Protein AF-0000000084727197 (afdb_homodimer)

Nearest PDB structures (foldseek):
  3crj-assembly1_B  TM=9.790E-01  e=7.044E-17  Haloarcula marismortui ATCC 43049
  3crj-assembly2_C  TM=9.692E-01  e=2.068E-13  Haloarcula marismortui ATCC 43049
  5wm9-assembly1_A  TM=7.314E-01  e=4.000E-05  Mycobacterium tuberculosis H37Rv
  7w2q-assembly1_B  TM=7.036E-01  e=3.714E-04  Pseudomonas aeruginosa PAO1
  3gzi-assembly1_A-2  TM=6.007E-01  e=2.127E-04  Shewanella loihica PV-4

Structure (mmCIF, N/CA/C/O backbone):
data_AF-0000000084727197-model_v1
#
loop_
_entity.id
_entity.type
_entity.pdbx_description
1 polymer 'TetR family transcriptional regulator'
#
loop_
_atom_site.group_PDB
_atom_site.id
_atom_site.type_symbol
_atom_site.label_atom_id
_atom_site.label_alt_id
_atom_site.label_comp_id
_atom_site.label_asym_id
_atom_site.label_entity_id
_atom_site.label_seq_id
_atom_site.pdbx_PDB_ins_code
_atom_site.Cartn_x
_atom_site.Cartn_y
_atom_site.Cartn_z
_atom_site.occupancy
_atom_site.B_iso_or_equiv
_atom_site.auth_seq_id
_atom_site.auth_comp_id
_atom_site.auth_asym_id
_atom_site.auth_atom_id
_atom_site.pdbx_PDB_model_num
ATOM 1 N N . MET A 1 1 ? -19.312 -7.082 23.531 1 21.44 1 MET A N 1
ATOM 2 C CA . MET A 1 1 ? -19.812 -8.445 23.516 1 21.44 1 MET A CA 1
ATOM 3 C C . MET A 1 1 ? -19.922 -8.977 22.094 1 21.44 1 MET A C 1
ATOM 5 O O . MET A 1 1 ? -20.844 -8.625 21.359 1 21.44 1 MET A O 1
ATOM 9 N N . LEU A 1 2 ? -18.812 -9.055 21.297 1 25.73 2 LEU A N 1
ATOM 10 C CA . LEU A 1 2 ? -18.438 -9.43 19.938 1 25.73 2 LEU A CA 1
ATOM 11 C C . LEU A 1 2 ? -19.031 -10.789 19.562 1 25.73 2 LEU A C 1
ATOM 13 O O . LEU A 1 2 ? -18.875 -11.758 20.312 1 25.73 2 LEU A O 1
ATOM 17 N N . TYR A 1 3 ? -20.297 -10.703 18.984 1 28.58 3 TYR A N 1
ATOM 18 C CA . TYR A 1 3 ? -21.109 -11.867 18.656 1 28.58 3 TYR A CA 1
ATOM 19 C C . TYR A 1 3 ? -20.234 -13.031 18.203 1 28.58 3 TYR A C 1
ATOM 21 O O . TYR A 1 3 ? -19.406 -12.875 17.312 1 28.58 3 TYR A O 1
ATOM 29 N N . SER A 1 4 ? -19.844 -13.805 19.094 1 30.91 4 SER A N 1
ATOM 30 C CA . SER A 1 4 ? -19.406 -15.188 18.953 1 30.91 4 SER A CA 1
ATOM 31 C C . SER A 1 4 ? -20.219 -15.93 17.906 1 30.91 4 SER A C 1
ATOM 33 O O . SER A 1 4 ? -21.453 -16.016 18.016 1 30.91 4 SER A O 1
ATOM 35 N N . MET A 1 5 ? -19.891 -15.648 16.625 1 32.16 5 MET A N 1
ATOM 36 C CA . MET A 1 5 ? -20.5 -16.422 15.539 1 32.16 5 MET A CA 1
ATOM 37 C C . MET A 1 5 ? -20.641 -17.875 15.93 1 32.16 5 MET A C 1
ATOM 39 O O . MET A 1 5 ? -19.766 -18.688 15.656 1 32.16 5 MET A O 1
ATOM 43 N N . ALA A 1 6 ? -21.109 -18.203 17.266 1 32.16 6 ALA A N 1
ATOM 44 C CA . ALA A 1 6 ? -21.516 -19.547 17.656 1 32.16 6 ALA A CA 1
ATOM 45 C C . ALA A 1 6 ? -22.625 -20.062 16.734 1 32.16 6 ALA A C 1
ATOM 47 O O . ALA A 1 6 ? -23.453 -19.297 16.25 1 32.16 6 ALA A O 1
ATOM 48 N N . ASP A 1 7 ? -22.562 -21.375 16.312 1 33.12 7 ASP A N 1
ATOM 49 C CA . ASP A 1 7 ? -23.312 -22.25 15.43 1 33.12 7 ASP A CA 1
ATOM 50 C C . ASP A 1 7 ? -24.766 -22.391 15.883 1 33.12 7 ASP A C 1
ATOM 52 O O . ASP A 1 7 ? -25.047 -23.062 16.875 1 33.12 7 ASP A O 1
ATOM 56 N N . ASP A 1 8 ? -25.562 -21.406 16.094 1 34.72 8 ASP A N 1
ATOM 57 C CA . ASP A 1 8 ? -26.938 -21.844 16.328 1 34.72 8 ASP A CA 1
ATOM 58 C C . ASP A 1 8 ? -27.422 -22.781 15.211 1 34.72 8 ASP A C 1
ATOM 60 O O . ASP A 1 8 ? -27.297 -22.453 14.031 1 34.72 8 ASP A O 1
ATOM 64 N N . PRO A 1 9 ? -27.656 -24.047 15.344 1 36.53 9 PRO A N 1
ATOM 65 C CA . PRO A 1 9 ? -28.031 -25.109 14.391 1 36.53 9 PRO A CA 1
ATOM 66 C C . PRO A 1 9 ? -29.172 -24.688 13.477 1 36.53 9 PRO A C 1
ATOM 68 O O . PRO A 1 9 ? -29.297 -25.188 12.352 1 36.53 9 PRO A O 1
ATOM 71 N N . ASP A 1 10 ? -30.375 -24.375 14.078 1 37.41 10 ASP A N 1
ATOM 72 C CA . ASP A 1 10 ? -31.625 -24.328 13.32 1 37.41 10 ASP A CA 1
ATOM 73 C C . ASP A 1 10 ? -31.516 -23.359 12.148 1 37.41 10 ASP A C 1
ATOM 75 O O . ASP A 1 10 ? -32.062 -23.625 11.07 1 37.41 10 ASP A O 1
ATOM 79 N N . ARG A 1 11 ? -31.672 -22 12.406 1 37.66 11 ARG A N 1
ATOM 80 C CA . ARG A 1 11 ? -31.984 -20.953 11.43 1 37.66 11 ARG A CA 1
ATOM 81 C C . ARG A 1 11 ? -30.938 -20.938 10.305 1 37.66 11 ARG A C 1
ATOM 83 O O . ARG A 1 11 ? -31.125 -20.25 9.297 1 37.66 11 ARG A O 1
ATOM 90 N N . SER A 1 12 ? -29.562 -20.828 10.531 1 39.44 12 SER A N 1
ATOM 91 C CA . SER A 1 12 ? -28.609 -20.141 9.68 1 39.44 12 SER A CA 1
ATOM 92 C C . SER A 1 12 ? -28.312 -20.938 8.422 1 39.44 12 SER A C 1
ATOM 94 O O . SER A 1 12 ? -27.516 -21.891 8.461 1 39.44 12 SER A O 1
ATOM 96 N N . SER A 1 13 ? -29.109 -21.484 7.875 1 42.12 13 SER A N 1
ATOM 97 C CA . SER A 1 13 ? -28.828 -21.828 6.488 1 42.12 13 SER A CA 1
ATOM 98 C C . SER A 1 13 ? -27.953 -20.766 5.82 1 42.12 13 SER A C 1
ATOM 100 O O . SER A 1 13 ? -28.438 -19.688 5.469 1 42.12 13 SER A O 1
ATOM 102 N N . ALA A 1 14 ? -26.969 -20.453 6.246 1 49.09 14 ALA A N 1
ATOM 103 C CA . ALA A 1 14 ? -26.047 -19.469 5.688 1 49.09 14 ALA A CA 1
ATOM 104 C C . ALA A 1 14 ? -26.125 -19.453 4.164 1 49.09 14 ALA A C 1
ATOM 106 O O . ALA A 1 14 ? -26.188 -20.5 3.529 1 49.09 14 ALA A O 1
ATOM 107 N N . ASP A 1 15 ? -26.828 -18.438 3.498 1 62.22 15 ASP A N 1
ATOM 108 C CA . ASP A 1 15 ? -26.734 -18.219 2.059 1 62.22 15 ASP A CA 1
ATOM 109 C C . ASP A 1 15 ? -25.438 -18.812 1.495 1 62.22 15 ASP A C 1
ATOM 111 O O . ASP A 1 15 ? -24.344 -18.531 1.993 1 62.22 15 ASP A O 1
ATOM 115 N N . PRO A 1 16 ? -25.531 -20 0.872 1 65.25 16 PRO A N 1
ATOM 116 C CA . PRO A 1 16 ? -24.359 -20.656 0.284 1 65.25 16 PRO A CA 1
ATOM 117 C C . PRO A 1 16 ? -23.297 -19.656 -0.18 1 65.25 16 PRO A C 1
ATOM 119 O O . PRO A 1 16 ? -22.094 -19.938 -0.087 1 65.25 16 PRO A O 1
ATOM 122 N N . ASP A 1 17 ? -23.797 -18.609 -0.411 1 83.44 17 ASP A N 1
ATOM 123 C CA . ASP A 1 17 ? -22.844 -17.625 -0.907 1 83.44 17 ASP A CA 1
ATOM 124 C C . ASP A 1 17 ? -21.953 -17.109 0.216 1 83.44 17 ASP A C 1
ATOM 126 O O . ASP A 1 17 ? -20.734 -17 0.041 1 83.44 17 ASP A O 1
ATOM 130 N N . GLU A 1 18 ? -22.531 -17.109 1.42 1 89.56 18 GLU A N 1
ATOM 131 C CA . GLU A 1 18 ? -21.703 -16.609 2.523 1 89.56 18 GLU A CA 1
ATOM 132 C C . GLU A 1 18 ? -20.703 -17.672 2.988 1 89.56 18 GLU A C 1
ATOM 134 O O . GLU A 1 18 ? -19.562 -17.344 3.32 1 89.56 18 GLU A O 1
ATOM 139 N N . ALA A 1 19 ? -21.141 -18.891 2.957 1 92.25 19 ALA A N 1
ATOM 140 C CA . ALA A 1 19 ? -20.266 -19.984 3.352 1 92.25 19 ALA A CA 1
ATOM 141 C C . ALA A 1 19 ? -19.078 -20.109 2.395 1 92.25 19 ALA A C 1
ATOM 143 O O . ALA A 1 19 ? -17.938 -20.312 2.824 1 92.25 19 ALA A O 1
ATOM 144 N N . ILE A 1 20 ? -19.359 -19.938 1.146 1 94.88 20 ILE A N 1
ATOM 145 C CA . ILE A 1 20 ? -18.297 -20 0.142 1 94.88 20 ILE A CA 1
ATOM 146 C C . ILE A 1 20 ? -17.359 -18.812 0.308 1 94.88 20 ILE A C 1
ATOM 148 O O . ILE A 1 20 ? -16.141 -18.953 0.173 1 94.88 20 ILE A O 1
ATOM 152 N N . MET A 1 21 ? -17.922 -17.688 0.643 1 93.88 21 MET A N 1
ATOM 153 C CA . MET A 1 21 ? -17.109 -16.484 0.853 1 93.88 21 MET A CA 1
ATOM 154 C C . MET A 1 21 ? -16.156 -16.672 2.031 1 93.88 21 MET A C 1
ATOM 156 O O . MET A 1 21 ? -14.977 -16.344 1.941 1 93.88 21 MET A O 1
ATOM 160 N N . ARG A 1 22 ? -16.625 -17.266 3.088 1 91.88 22 ARG A N 1
ATOM 161 C CA . ARG A 1 22 ? -15.805 -17.5 4.27 1 91.88 22 ARG A CA 1
ATOM 162 C C . ARG A 1 22 ? -14.719 -18.531 3.98 1 91.88 22 ARG A C 1
ATOM 164 O O . ARG A 1 22 ? -13.578 -18.391 4.418 1 91.88 22 ARG A O 1
ATOM 171 N N . ALA A 1 23 ? -15.125 -19.531 3.242 1 94.81 23 ALA A N 1
ATOM 172 C CA . ALA A 1 23 ? -14.148 -20.531 2.838 1 94.81 23 ALA A CA 1
ATOM 173 C C . ALA A 1 23 ? -13.062 -19.922 1.957 1 94.81 23 ALA A C 1
ATOM 175 O O . ALA A 1 23 ? -11.883 -20.25 2.098 1 94.81 23 ALA A O 1
ATOM 176 N N . THR A 1 24 ? -13.469 -19.094 1.036 1 94.44 24 THR A N 1
ATOM 177 C CA . THR A 1 24 ? -12.531 -18.406 0.156 1 94.44 24 THR A CA 1
ATOM 178 C C . THR A 1 24 ? -11.562 -17.547 0.964 1 94.44 24 THR A C 1
ATOM 180 O O . THR A 1 24 ? -10.352 -17.562 0.713 1 94.44 24 THR A O 1
ATOM 183 N N . TYR A 1 25 ? -12.125 -16.906 1.962 1 90.81 25 TYR A N 1
ATOM 184 C CA . TYR A 1 25 ? -11.312 -16.094 2.857 1 90.81 25 TYR A CA 1
ATOM 185 C C . TYR A 1 25 ? -10.242 -16.938 3.539 1 90.81 25 TYR A C 1
ATOM 187 O O . TYR A 1 25 ? -9.055 -16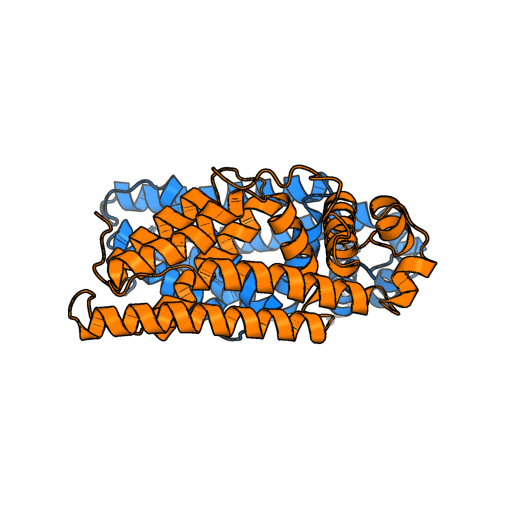.594 3.516 1 90.81 25 TYR A O 1
ATOM 195 N N . ARG A 1 26 ? -10.602 -18 4.062 1 91.69 26 ARG A N 1
ATOM 196 C CA . ARG A 1 26 ? -9.68 -18.875 4.785 1 91.69 26 ARG A CA 1
ATOM 197 C C . ARG A 1 26 ? -8.625 -19.453 3.852 1 91.69 26 ARG A C 1
ATOM 199 O O . ARG A 1 26 ? -7.434 -19.453 4.176 1 91.69 26 ARG A O 1
ATOM 206 N N . ALA A 1 27 ? -9.039 -19.891 2.689 1 94.06 27 ALA A N 1
ATOM 207 C CA . ALA A 1 27 ? -8.109 -20.484 1.727 1 94.06 27 ALA A CA 1
ATOM 208 C C . ALA A 1 27 ? -7.105 -19.438 1.231 1 94.06 27 ALA A C 1
ATOM 210 O O . ALA A 1 27 ? -5.91 -19.719 1.141 1 94.06 27 ALA A O 1
ATOM 211 N N . LEU A 1 28 ? -7.613 -18.281 0.924 1 91.62 28 LEU A N 1
ATOM 212 C CA . LEU A 1 28 ? -6.762 -17.203 0.422 1 91.62 28 LEU A CA 1
ATOM 213 C C . LEU A 1 28 ? -5.754 -16.766 1.481 1 91.62 28 LEU A C 1
ATOM 215 O O . LEU A 1 28 ? -4.578 -16.562 1.18 1 91.62 28 LEU A O 1
ATOM 219 N N . SER A 1 29 ? -6.211 -16.672 2.73 1 87.75 29 SER A N 1
ATOM 220 C CA . SER A 1 29 ? -5.348 -16.266 3.836 1 87.75 29 SER A CA 1
ATOM 221 C C . SER A 1 29 ? -4.27 -17.312 4.105 1 87.75 29 SER A C 1
ATOM 223 O O . SER A 1 29 ? -3.143 -16.969 4.473 1 87.75 29 SER A O 1
ATOM 225 N N . THR A 1 30 ? -4.598 -18.5 3.855 1 88.31 30 THR A N 1
ATOM 226 C CA . THR A 1 30 ? -3.693 -19.609 4.176 1 88.31 30 THR A CA 1
ATOM 227 C C . THR A 1 30 ? -2.703 -19.844 3.039 1 88.31 30 THR A C 1
ATOM 229 O O . THR A 1 30 ? -1.515 -20.062 3.279 1 88.31 30 THR A O 1
ATOM 232 N N . HIS A 1 31 ? -3.158 -19.75 1.789 1 90.25 31 HIS A N 1
ATOM 233 C CA . HIS A 1 31 ? -2.352 -20.234 0.675 1 90.25 31 HIS A CA 1
ATOM 234 C C . HIS A 1 31 ? -1.854 -19.094 -0.19 1 90.25 31 HIS A C 1
ATOM 236 O O . HIS A 1 31 ? -0.899 -19.25 -0.955 1 90.25 31 HIS A O 1
ATOM 242 N N . GLY A 1 32 ? -2.543 -17.953 -0.068 1 89.44 32 GLY A N 1
ATOM 243 C CA . GLY A 1 32 ? -2.234 -16.859 -0.976 1 89.44 32 GLY A CA 1
ATOM 244 C C . GLY A 1 32 ? -2.881 -17.016 -2.34 1 89.44 32 GLY A C 1
ATOM 245 O O . GLY A 1 32 ? -3.404 -18.078 -2.666 1 89.44 32 GLY A O 1
ATOM 246 N N . TYR A 1 33 ? -2.834 -15.992 -3.104 1 89.31 33 TYR A N 1
ATOM 247 C CA . TYR A 1 33 ? -3.486 -15.977 -4.41 1 89.31 33 TYR A CA 1
ATOM 248 C C . TYR A 1 33 ? -2.818 -16.953 -5.367 1 89.31 33 TYR A C 1
ATOM 250 O O . TYR A 1 33 ? -3.496 -17.688 -6.086 1 89.31 33 TYR A O 1
ATOM 258 N N . ALA A 1 34 ? -1.482 -16.953 -5.363 1 85.81 34 ALA A N 1
ATOM 259 C CA . ALA A 1 34 ? -0.719 -17.75 -6.32 1 85.81 34 ALA A CA 1
ATOM 260 C C . ALA A 1 34 ? -1.003 -19.234 -6.152 1 85.81 34 ALA A C 1
ATOM 262 O O . ALA A 1 34 ? -1.062 -19.984 -7.133 1 85.81 34 ALA A O 1
ATOM 263 N N . ASP A 1 35 ? -1.248 -19.672 -4.973 1 90.12 35 ASP A N 1
ATOM 264 C CA . ASP A 1 35 ? -1.426 -21.094 -4.688 1 90.12 35 ASP A CA 1
ATOM 265 C C . ASP A 1 35 ? -2.895 -21.422 -4.434 1 90.12 35 ASP A C 1
ATOM 267 O O . ASP A 1 35 ? -3.225 -22.547 -4.031 1 90.12 35 ASP A O 1
ATOM 271 N N . LEU A 1 36 ? -3.721 -20.469 -4.664 1 93.44 36 LEU A N 1
ATOM 272 C CA . LEU A 1 36 ? -5.148 -20.688 -4.441 1 93.44 36 LEU A CA 1
ATOM 273 C C . LEU A 1 36 ? -5.758 -21.484 -5.586 1 93.44 36 LEU A C 1
ATOM 275 O O . LEU A 1 36 ? -5.508 -21.203 -6.758 1 93.44 36 LEU A O 1
ATOM 279 N N . THR A 1 37 ? -6.52 -22.547 -5.242 1 93.81 37 THR A N 1
ATOM 280 C CA . THR A 1 37 ? -7.242 -23.344 -6.238 1 93.81 37 THR A CA 1
ATOM 281 C C . THR A 1 37 ? -8.688 -23.578 -5.793 1 93.81 37 THR A C 1
ATOM 283 O O . THR A 1 37 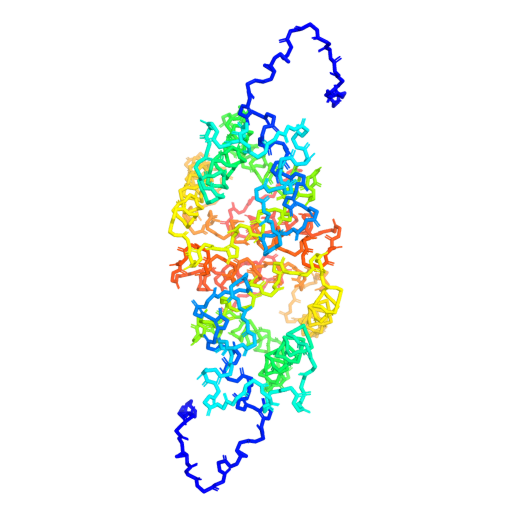? -9.008 -23.438 -4.613 1 93.81 37 THR A O 1
ATOM 286 N N . MET A 1 38 ? -9.453 -23.938 -6.793 1 95.75 38 MET A N 1
ATOM 287 C CA . MET A 1 38 ? -10.828 -24.297 -6.473 1 95.75 38 MET A CA 1
ATOM 288 C C . MET A 1 38 ? -10.875 -25.469 -5.508 1 95.75 38 MET A C 1
ATOM 290 O O . MET A 1 38 ? -11.742 -25.531 -4.633 1 95.75 38 MET A O 1
ATOM 294 N N . LYS A 1 39 ? -9.922 -26.359 -5.613 1 96.44 39 LYS A N 1
ATOM 295 C CA . LYS A 1 39 ? -9.852 -27.531 -4.738 1 96.44 39 LYS A CA 1
ATOM 296 C C . LYS A 1 39 ? -9.594 -27.125 -3.293 1 96.44 39 LYS A C 1
ATOM 298 O O . LYS A 1 39 ? -10.227 -27.641 -2.371 1 96.44 39 LYS A O 1
ATOM 303 N N . ARG A 1 40 ? -8.727 -26.219 -3.082 1 96.31 40 ARG A N 1
ATOM 304 C CA . ARG A 1 40 ? -8.391 -25.75 -1.741 1 96.31 40 ARG A CA 1
ATOM 305 C C . ARG A 1 40 ? -9.555 -25 -1.11 1 96.31 40 ARG A C 1
ATOM 307 O O . ARG A 1 40 ? -9.797 -25.109 0.094 1 96.31 40 ARG A O 1
ATOM 314 N N . ILE A 1 41 ? -10.266 -24.188 -1.938 1 96.56 41 ILE A N 1
ATOM 315 C CA . ILE A 1 41 ? -11.438 -23.484 -1.444 1 96.56 41 ILE A CA 1
ATOM 316 C C . ILE A 1 41 ? -12.523 -24.484 -1.059 1 96.56 41 ILE A C 1
ATOM 318 O O . ILE A 1 41 ? -13.164 -24.344 -0.014 1 96.56 41 ILE A O 1
ATOM 322 N N . ALA A 1 42 ? -12.688 -25.5 -1.889 1 96.69 42 ALA A N 1
ATOM 323 C CA . ALA A 1 42 ? -13.664 -26.547 -1.61 1 96.69 42 ALA A CA 1
ATOM 324 C C . ALA A 1 42 ? -13.336 -27.266 -0.305 1 96.69 42 ALA A C 1
ATOM 326 O O . ALA A 1 42 ? -14.234 -27.578 0.481 1 96.69 42 ALA A O 1
ATOM 327 N N . ALA A 1 43 ? -12.102 -27.531 -0.084 1 96.62 43 ALA A N 1
ATOM 328 C CA . ALA A 1 43 ? -11.664 -28.188 1.148 1 96.62 43 ALA A CA 1
ATOM 329 C C . ALA A 1 43 ? -12.039 -27.344 2.371 1 96.62 43 ALA A C 1
ATOM 331 O O . ALA A 1 43 ? -12.523 -27.875 3.371 1 96.62 43 ALA A O 1
ATOM 332 N N . GLU A 1 44 ? -11.852 -26.078 2.311 1 94.69 44 GLU A N 1
ATOM 333 C CA . GLU A 1 44 ? -12.234 -25.172 3.393 1 94.69 44 GLU A CA 1
ATOM 334 C C . GLU A 1 44 ? -13.758 -25.094 3.531 1 94.69 44 GLU A C 1
ATOM 336 O O . GLU A 1 44 ? -14.273 -24.906 4.633 1 94.69 44 GLU A O 1
ATOM 341 N N . TYR A 1 45 ? -14.438 -25.156 2.377 1 94.38 45 TYR A N 1
ATOM 342 C CA . TYR A 1 45 ? -15.891 -25.094 2.322 1 94.38 45 TYR A CA 1
ATOM 343 C C . TYR A 1 45 ? -16.5 -26.375 2.893 1 94.38 45 TYR A C 1
ATOM 345 O O . TYR A 1 45 ? -17.625 -26.359 3.396 1 94.38 45 TYR A O 1
ATOM 353 N N . GLY A 1 46 ? -15.797 -27.438 2.842 1 95.25 46 GLY A N 1
ATOM 354 C CA . GLY A 1 46 ? -16.266 -28.734 3.326 1 95.25 46 GLY A CA 1
ATOM 355 C C . GLY A 1 46 ? -17.188 -29.438 2.348 1 95.25 46 GLY A C 1
ATOM 356 O O . GLY A 1 46 ? -18.047 -30.219 2.752 1 95.25 46 GLY A O 1
ATOM 357 N N . LYS A 1 47 ? -17.125 -29.016 1.124 1 94.56 47 LYS A N 1
ATOM 358 C CA . LYS A 1 47 ? -17.875 -29.625 0.037 1 94.56 47 LYS A CA 1
ATOM 359 C C . LYS A 1 47 ? -16.969 -29.891 -1.168 1 94.56 47 LYS A C 1
ATOM 361 O O . LYS A 1 47 ? -15.773 -29.641 -1.119 1 94.56 47 LYS A O 1
ATOM 366 N N . SER A 1 48 ? -17.578 -30.406 -2.246 1 93.12 48 SER A N 1
ATOM 367 C CA . SER A 1 48 ? -16.828 -30.734 -3.455 1 93.12 48 SER A CA 1
ATOM 368 C C . SER A 1 48 ? -16.594 -29.484 -4.305 1 93.12 48 SER A C 1
ATOM 370 O O . SER A 1 48 ? -17.281 -28.469 -4.148 1 93.12 48 SER A O 1
ATOM 372 N N . THR A 1 49 ? -15.609 -29.594 -5.148 1 95.12 49 THR A N 1
ATOM 373 C CA . THR A 1 49 ? -15.375 -28.531 -6.125 1 95.12 49 THR A CA 1
ATOM 374 C C . THR A 1 49 ? -16.609 -28.312 -6.992 1 95.12 49 THR A C 1
ATOM 376 O O . THR A 1 49 ? -16.906 -27.188 -7.391 1 95.12 49 THR A O 1
ATOM 379 N N . ALA A 1 50 ? -17.344 -29.359 -7.238 1 93.5 50 ALA A N 1
ATOM 380 C CA . ALA A 1 50 ? -18.578 -29.281 -8.039 1 93.5 50 ALA A CA 1
ATOM 381 C C . ALA A 1 50 ? -19.609 -28.391 -7.359 1 93.5 50 ALA A C 1
ATOM 383 O O . ALA A 1 50 ? -20.297 -27.625 -8.031 1 93.5 50 ALA A O 1
ATOM 384 N N . ALA A 1 51 ? -19.719 -28.484 -6.125 1 93.5 51 ALA A N 1
ATOM 385 C CA . ALA A 1 51 ? -20.656 -27.688 -5.352 1 93.5 51 ALA A CA 1
ATOM 386 C C . ALA A 1 51 ? -20.375 -26.203 -5.516 1 93.5 51 ALA A C 1
ATOM 388 O O . ALA A 1 51 ? -21.312 -25.391 -5.523 1 93.5 51 ALA A O 1
ATOM 389 N N . ILE A 1 52 ? -19.109 -25.812 -5.609 1 94.69 52 ILE A N 1
ATOM 390 C CA . ILE A 1 52 ? -18.734 -24.422 -5.809 1 94.69 52 ILE A CA 1
ATOM 391 C C . ILE A 1 52 ? -19.016 -24.016 -7.25 1 94.69 52 ILE A C 1
ATOM 393 O O . ILE A 1 52 ? -19.484 -22.906 -7.504 1 94.69 52 ILE A O 1
ATOM 397 N N . HIS A 1 53 ? -18.828 -24.938 -8.164 1 93.88 53 HIS A N 1
ATOM 398 C CA . HIS A 1 53 ? -19 -24.672 -9.586 1 93.88 53 HIS A CA 1
ATOM 399 C C . HIS A 1 53 ? -20.453 -24.422 -9.938 1 93.88 53 HIS A C 1
ATOM 401 O O . HIS A 1 53 ? -20.766 -23.797 -10.953 1 93.88 53 HIS A O 1
ATOM 407 N N . TYR A 1 54 ? -21.312 -24.938 -9.109 1 92.81 54 TYR A N 1
ATOM 408 C CA . TYR A 1 54 ? -22.734 -24.641 -9.289 1 92.81 54 TYR A CA 1
ATOM 409 C C . TYR A 1 54 ? -23 -23.141 -9.203 1 92.81 54 TYR A C 1
ATOM 411 O O . TYR A 1 54 ? -23.891 -22.625 -9.875 1 92.81 54 TYR A O 1
ATOM 419 N N . HIS A 1 55 ? -22.156 -22.516 -8.5 1 92.81 55 HIS A N 1
ATOM 420 C CA . HIS A 1 55 ? -22.375 -21.109 -8.234 1 92.81 55 HIS A CA 1
ATOM 421 C C . HIS A 1 55 ? -21.391 -20.234 -9.023 1 92.81 55 HIS A C 1
ATOM 423 O O . HIS A 1 55 ? -21.734 -19.125 -9.445 1 92.81 55 HIS A O 1
ATOM 429 N N . TYR A 1 56 ? -20.156 -20.766 -9.172 1 94.75 56 TYR A N 1
ATOM 430 C CA . TYR A 1 56 ? -19.078 -20.016 -9.828 1 94.75 56 TYR A CA 1
ATOM 431 C C . TYR A 1 56 ? -18.328 -20.891 -10.828 1 94.75 56 TYR A C 1
ATOM 433 O O . TYR A 1 56 ? -17.781 -21.922 -10.461 1 94.75 56 TYR A O 1
ATOM 441 N N . ASP A 1 57 ? -18.141 -20.375 -11.984 1 92.88 57 ASP A N 1
ATOM 442 C CA . ASP A 1 57 ? -17.578 -21.172 -13.07 1 92.88 57 ASP A CA 1
ATOM 443 C C . ASP A 1 57 ? -16.062 -21.25 -12.961 1 92.88 57 ASP A C 1
ATOM 445 O O . ASP A 1 57 ? -15.469 -22.297 -13.242 1 92.88 57 ASP A O 1
ATOM 449 N N . THR A 1 58 ? -15.539 -20.109 -12.586 1 92.81 58 THR A N 1
ATOM 450 C CA . THR A 1 58 ? -14.078 -20.062 -12.539 1 92.81 58 THR A CA 1
ATOM 451 C C . THR A 1 58 ? -13.602 -19.5 -11.211 1 92.81 58 THR A C 1
ATOM 453 O O . THR A 1 58 ? -14.383 -18.891 -10.469 1 92.81 58 THR A O 1
ATOM 456 N N . LYS A 1 59 ? -12.367 -19.688 -10.922 1 93.06 59 LYS A N 1
ATOM 457 C CA . LYS A 1 59 ? -11.742 -19.094 -9.742 1 93.06 59 LYS A CA 1
ATOM 458 C C . LYS A 1 59 ? -11.852 -17.578 -9.766 1 93.06 59 LYS A C 1
ATOM 460 O O . LYS A 1 59 ? -12.141 -16.953 -8.742 1 93.06 59 LYS A O 1
ATOM 465 N N . ASP A 1 60 ? -11.695 -17 -10.945 1 91.06 60 ASP A N 1
ATOM 466 C CA . ASP A 1 60 ? -11.75 -15.555 -11.086 1 91.06 60 ASP A CA 1
ATOM 467 C C . ASP A 1 60 ? -13.148 -15.023 -10.781 1 91.06 60 ASP A C 1
ATOM 469 O O . ASP A 1 60 ? -13.297 -13.977 -10.148 1 91.06 60 ASP A O 1
ATOM 473 N N . ASP A 1 61 ? -14.094 -15.766 -11.211 1 92.94 61 ASP A N 1
ATOM 474 C CA . ASP A 1 61 ? -15.469 -15.383 -10.922 1 92.94 61 ASP A CA 1
ATOM 475 C C . ASP A 1 61 ? -15.742 -15.414 -9.414 1 92.94 61 ASP A C 1
ATOM 477 O O . ASP A 1 61 ? -16.391 -14.508 -8.875 1 92.94 61 ASP A O 1
ATOM 481 N N . LEU A 1 62 ? -15.289 -16.469 -8.836 1 94.88 62 LEU A N 1
ATOM 482 C CA . LEU A 1 62 ? -15.453 -16.625 -7.395 1 94.88 62 LEU A CA 1
ATOM 483 C C . LEU A 1 62 ? -14.734 -15.523 -6.641 1 94.88 62 LEU A C 1
ATOM 485 O O . LEU A 1 62 ? -15.289 -14.922 -5.719 1 94.88 62 LEU A O 1
ATOM 489 N N . LEU A 1 63 ? -13.547 -15.188 -7.07 1 94.31 63 LEU A N 1
ATOM 490 C CA . LEU A 1 63 ? -12.75 -14.18 -6.379 1 94.31 63 LEU A CA 1
ATOM 491 C C . LEU A 1 63 ? -13.32 -12.789 -6.594 1 94.31 63 LEU A C 1
ATOM 493 O O . LEU A 1 63 ? -13.242 -11.93 -5.707 1 94.31 63 LEU A O 1
ATOM 497 N N . ALA A 1 64 ? -13.875 -12.547 -7.754 1 93.5 64 ALA A N 1
ATOM 498 C CA . ALA A 1 64 ? -14.578 -11.281 -7.977 1 93.5 64 ALA A CA 1
ATOM 499 C C . ALA A 1 64 ? -15.766 -11.141 -7.031 1 93.5 64 ALA A C 1
ATOM 501 O O . ALA A 1 64 ? -15.969 -10.078 -6.441 1 93.5 64 ALA A O 1
ATOM 502 N N . ALA A 1 65 ? -16.469 -12.188 -6.871 1 93.38 65 ALA A N 1
ATOM 503 C CA . ALA A 1 65 ? -17.594 -12.188 -5.941 1 93.38 65 ALA A CA 1
ATOM 504 C C . ALA A 1 65 ? -17.109 -12 -4.504 1 93.38 65 ALA A C 1
ATOM 506 O O . ALA A 1 65 ? -17.75 -11.297 -3.717 1 93.38 65 ALA A O 1
ATOM 507 N N . PHE A 1 66 ? -16.094 -12.625 -4.188 1 94.25 66 PHE A N 1
ATOM 508 C CA . PHE A 1 66 ? -15.492 -12.477 -2.869 1 94.25 66 PHE A CA 1
ATOM 509 C C . PHE A 1 66 ? -15.094 -11.031 -2.611 1 94.25 66 PHE A C 1
ATOM 511 O O . PHE A 1 66 ? -15.344 -10.492 -1.528 1 94.25 66 PHE A O 1
ATOM 518 N N . LEU A 1 67 ? -14.461 -10.375 -3.594 1 93.38 67 LEU A N 1
ATOM 519 C CA . LEU A 1 67 ? -14.086 -8.969 -3.475 1 93.38 67 LEU A CA 1
ATOM 520 C C . LEU A 1 67 ? -15.305 -8.094 -3.238 1 93.38 67 LEU A C 1
ATOM 522 O O . LEU A 1 67 ? -15.297 -7.219 -2.367 1 93.38 67 LEU A O 1
ATOM 526 N N . ASP A 1 68 ? -16.391 -8.367 -3.957 1 92.62 68 ASP A N 1
ATOM 527 C CA . ASP A 1 68 ? -17.641 -7.645 -3.76 1 92.62 68 ASP A CA 1
ATOM 528 C C . ASP A 1 68 ? -18.156 -7.824 -2.336 1 92.62 68 ASP A C 1
ATOM 530 O O . ASP A 1 68 ? -18.641 -6.871 -1.715 1 92.62 68 ASP A O 1
ATOM 534 N N . TYR A 1 69 ? -18.062 -9.023 -1.896 1 89.88 69 TYR A N 1
ATOM 535 C CA . TYR A 1 69 ? -18.516 -9.375 -0.557 1 89.88 69 TYR A CA 1
ATOM 536 C C . TYR A 1 69 ? -17.734 -8.609 0.505 1 89.88 69 TYR A C 1
ATOM 538 O O . TYR A 1 69 ? -18.328 -8.008 1.404 1 89.88 69 TYR A O 1
ATOM 546 N N . VAL A 1 70 ? -16.484 -8.555 0.386 1 88.31 70 VAL A N 1
ATOM 547 C CA . VAL A 1 70 ? -15.617 -7.926 1.379 1 88.31 70 VAL A CA 1
ATOM 548 C C . VAL A 1 70 ? -15.766 -6.41 1.31 1 88.31 70 VAL A C 1
ATOM 550 O O . VAL A 1 70 ? -15.938 -5.75 2.336 1 88.31 70 VAL A O 1
ATOM 553 N N . LEU A 1 71 ? -15.711 -5.844 0.107 1 88.56 71 LEU A N 1
ATOM 554 C CA . LEU A 1 71 ? -15.844 -4.398 -0.061 1 88.56 71 LEU A CA 1
ATOM 555 C C . LEU A 1 71 ? -17.234 -3.926 0.345 1 88.56 71 LEU A C 1
ATOM 557 O O . LEU A 1 71 ? -17.391 -2.82 0.867 1 88.56 71 LEU A O 1
ATOM 561 N N . GLY A 1 72 ? -18.172 -4.781 0.122 1 84.38 72 GLY A N 1
ATOM 562 C CA . GLY A 1 72 ? -19.531 -4.477 0.536 1 84.38 72 GLY A CA 1
ATOM 563 C C . GLY A 1 72 ? -19.688 -4.375 2.041 1 84.38 72 GLY A C 1
ATOM 564 O O . GLY A 1 72 ? -20.359 -3.475 2.541 1 84.38 72 GLY A O 1
ATOM 565 N N . ARG A 1 73 ? -19.109 -5.266 2.732 1 79.06 73 ARG A N 1
ATOM 566 C CA . ARG A 1 73 ? -19.156 -5.238 4.191 1 79.06 73 ARG A CA 1
ATOM 567 C C . ARG A 1 73 ? -18.484 -3.98 4.734 1 79.06 73 ARG A C 1
ATOM 569 O O . ARG A 1 73 ? -18.953 -3.395 5.711 1 79.06 73 ARG A O 1
ATOM 576 N N . PHE A 1 74 ? -17.469 -3.602 4.109 1 79.5 74 PHE A N 1
ATOM 577 C CA . PHE A 1 74 ? -16.797 -2.355 4.477 1 79.5 74 PHE A CA 1
ATOM 578 C C . PHE A 1 74 ? -17.719 -1.163 4.246 1 79.5 74 PHE A C 1
ATOM 580 O O . PHE A 1 74 ? -17.812 -0.275 5.098 1 79.5 74 PHE A O 1
ATOM 587 N N . LYS A 1 75 ? -18.328 -1.161 3.127 1 82.38 75 LYS A N 1
ATOM 588 C CA . LYS A 1 75 ? -19.266 -0.093 2.805 1 82.38 75 LYS A CA 1
ATOM 589 C C . LYS A 1 75 ? -20.391 -0.015 3.84 1 82.38 75 LYS A C 1
ATOM 591 O O . LYS A 1 75 ? -20.766 1.077 4.266 1 82.38 75 LYS A O 1
ATOM 596 N N . ASP A 1 76 ? -20.797 -1.162 4.234 1 80.81 76 ASP A N 1
ATOM 597 C CA . ASP A 1 76 ? -21.875 -1.209 5.223 1 80.81 76 ASP A CA 1
ATOM 598 C C . ASP A 1 76 ? -21.422 -0.638 6.562 1 80.81 76 ASP A C 1
ATOM 600 O O . ASP A 1 76 ? -22.156 0.102 7.215 1 80.81 76 ASP A O 1
ATOM 604 N N . ALA A 1 77 ? -20.234 -0.925 6.902 1 76 77 ALA A N 1
ATOM 605 C CA . ALA A 1 77 ? -19.688 -0.441 8.164 1 76 77 ALA A CA 1
ATOM 606 C C . ALA A 1 77 ? -19.516 1.076 8.148 1 76 77 ALA A C 1
ATOM 608 O O . ALA A 1 77 ? -19.781 1.745 9.148 1 76 77 ALA A O 1
ATOM 609 N N . VAL A 1 78 ? -19.234 1.604 7.031 1 78.81 78 VAL A N 1
ATOM 610 C CA . VAL A 1 78 ? -19.016 3.037 6.867 1 78.81 78 VAL A CA 1
ATOM 611 C C . VAL A 1 78 ? -20.375 3.758 6.836 1 78.81 78 VAL A C 1
ATOM 613 O O . VAL A 1 78 ? -20.5 4.867 7.359 1 78.81 78 VAL A O 1
ATOM 616 N N . HIS A 1 79 ? -21.281 3.102 6.262 1 77.88 79 HIS A N 1
ATOM 617 C CA . HIS A 1 79 ? -22.609 3.688 6.148 1 77.88 79 HIS A CA 1
ATOM 618 C C . HIS A 1 79 ? -23.312 3.744 7.508 1 77.88 79 HIS A C 1
ATOM 620 O O . HIS A 1 79 ? -24.25 4.523 7.699 1 77.88 79 HIS A O 1
ATOM 626 N N . GLU A 1 80 ? -22.844 2.92 8.367 1 77.25 80 GLU A N 1
ATOM 627 C CA . GLU A 1 80 ? -23.484 2.869 9.68 1 77.25 80 GLU A CA 1
ATOM 628 C C . GLU A 1 80 ? -23.078 4.07 10.531 1 77.25 80 GLU A C 1
ATOM 630 O O . GLU A 1 80 ? -23.703 4.332 11.57 1 77.25 80 GLU A O 1
ATOM 635 N N . VAL A 1 81 ? -22.188 4.824 10.062 1 76.25 81 VAL A N 1
ATOM 636 C CA . VAL A 1 81 ? -21.797 6.031 10.789 1 76.25 81 VAL A CA 1
ATOM 637 C C . VAL A 1 81 ? -22.922 7.055 10.734 1 76.25 81 VAL A C 1
ATOM 639 O O . VAL A 1 81 ? -23.188 7.641 9.68 1 76.25 81 VAL A O 1
ATOM 642 N N . GLU A 1 82 ? -23.688 7.113 11.836 1 77.06 82 GLU A N 1
ATOM 643 C CA . GLU A 1 82 ? -24.875 7.965 11.891 1 77.06 82 GLU A CA 1
ATOM 644 C C . GLU A 1 82 ? -24.625 9.203 12.734 1 77.06 82 GLU A C 1
ATOM 646 O O . GLU A 1 82 ? -24.688 9.148 13.969 1 77.06 82 GLU A O 1
ATOM 651 N N . THR A 1 83 ? -24.047 10.141 12.32 1 83.25 83 THR A N 1
ATOM 652 C CA . THR A 1 83 ? -23.969 11.469 12.922 1 83.25 83 THR A CA 1
ATOM 653 C C . THR A 1 83 ? -23.938 12.547 11.844 1 83.25 83 THR A C 1
ATOM 655 O O . THR A 1 83 ? -23.406 12.328 10.75 1 83.25 83 THR A O 1
ATOM 658 N N . THR A 1 84 ? -24.562 13.664 12.195 1 85.19 84 THR A N 1
ATOM 659 C CA . THR A 1 84 ? -24.547 14.781 11.258 1 85.19 84 THR A CA 1
ATOM 660 C C . THR A 1 84 ? -23.453 15.789 11.633 1 85.19 84 THR A C 1
ATOM 662 O O . THR A 1 84 ? -23.203 16.734 10.883 1 85.19 84 THR A O 1
ATOM 665 N N . ASP A 1 85 ? -22.766 15.594 12.742 1 93.88 85 ASP A N 1
ATOM 666 C CA . ASP A 1 85 ? -21.625 16.422 13.109 1 93.88 85 ASP A CA 1
ATOM 667 C C . ASP A 1 85 ? -20.391 16.078 12.266 1 93.88 85 ASP A C 1
ATOM 669 O O . ASP A 1 85 ? -19.906 14.945 12.312 1 93.88 85 ASP A O 1
ATOM 673 N N . PRO A 1 86 ? -19.906 17.031 11.531 1 94.62 86 PRO A N 1
ATOM 674 C CA . PRO A 1 86 ? -18.844 16.719 10.57 1 94.62 86 PRO A CA 1
ATOM 675 C C . PRO A 1 86 ? -17.547 16.25 11.25 1 94.62 86 PRO A C 1
ATOM 677 O O . PRO A 1 86 ? -16.859 15.367 10.742 1 94.62 86 PRO A O 1
ATOM 680 N N . GLU A 1 87 ? -17.234 16.781 12.383 1 95.12 87 GLU A N 1
ATOM 681 C CA . GLU A 1 87 ? -16.031 16.375 13.102 1 95.12 87 GLU A CA 1
ATOM 682 C C . GLU A 1 87 ? -16.125 14.93 13.57 1 95.12 87 GLU A C 1
ATOM 684 O O . GLU A 1 87 ? -15.211 14.141 13.344 1 95.12 87 GLU A O 1
ATOM 689 N N . GLU A 1 88 ? -17.219 14.68 14.242 1 94.38 88 GLU A N 1
ATOM 690 C CA . GLU A 1 88 ? -17.422 13.32 14.742 1 94.38 88 GLU A CA 1
ATOM 691 C C . GLU A 1 88 ? -17.5 12.32 13.594 1 94.38 88 GLU A C 1
ATOM 693 O O . GLU A 1 88 ? -16.953 11.219 13.688 1 94.38 88 GLU A O 1
ATOM 698 N N . ARG A 1 89 ? -18.188 12.688 12.555 1 94.31 89 ARG A N 1
ATOM 699 C CA . ARG A 1 89 ? -18.328 11.805 11.406 1 94.31 89 ARG A CA 1
ATOM 700 C C . ARG A 1 89 ? -16.969 11.5 10.773 1 94.31 89 ARG A C 1
ATOM 702 O O . ARG A 1 89 ? -16.688 10.352 10.43 1 94.31 89 ARG A O 1
ATOM 709 N N . LEU A 1 90 ? -16.125 12.531 10.602 1 95.5 90 LEU A N 1
ATOM 710 C CA . LEU A 1 90 ? -14.781 12.336 10.047 1 95.5 90 LEU A CA 1
ATOM 711 C C . LEU A 1 90 ? -13.961 11.391 10.922 1 95.5 90 LEU A C 1
ATOM 713 O O . LEU A 1 90 ? -13.312 10.469 10.406 1 95.5 90 LEU A O 1
ATOM 717 N N . GLU A 1 91 ? -14.078 11.547 12.219 1 94.81 91 GLU A N 1
ATOM 718 C CA . GLU A 1 91 ? -13.344 10.703 13.156 1 94.81 91 GLU A CA 1
ATOM 719 C C . GLU A 1 91 ? -13.828 9.25 13.086 1 94.81 91 GLU A C 1
ATOM 721 O O . GLU A 1 91 ? -13.016 8.32 13.078 1 94.81 91 GLU A O 1
ATOM 726 N N . LEU A 1 92 ? -15.047 9.062 13 1 92.5 92 LEU A N 1
ATOM 727 C CA . LEU A 1 92 ? -15.617 7.723 12.938 1 92.5 92 LEU A CA 1
ATOM 728 C C . LEU A 1 92 ? -15.258 7.035 11.625 1 92.5 92 LEU A C 1
ATOM 730 O O . LEU A 1 92 ? -14.984 5.832 11.609 1 92.5 92 LEU A O 1
ATOM 734 N N . LEU A 1 93 ? -15.266 7.793 10.547 1 92.62 93 LEU A N 1
ATOM 735 C CA . LEU A 1 93 ? -14.852 7.238 9.258 1 92.62 93 LEU A CA 1
ATOM 736 C C . LEU A 1 93 ? -13.391 6.781 9.312 1 92.62 93 LEU A C 1
ATOM 738 O O . LEU A 1 93 ? -13.07 5.676 8.867 1 92.62 93 LEU A O 1
ATOM 742 N N . LEU A 1 94 ? -12.562 7.574 9.906 1 94.19 94 LEU A N 1
ATOM 743 C CA . LEU A 1 94 ? -11.148 7.227 10.008 1 94.19 94 LEU A CA 1
ATOM 744 C C . LEU A 1 94 ? -10.945 6.023 10.922 1 94.19 94 LEU A C 1
ATOM 746 O O . LEU A 1 94 ? -10.086 5.18 10.664 1 94.19 94 LEU A O 1
ATOM 750 N N . ASP A 1 95 ? -11.727 5.875 11.953 1 92 95 ASP A N 1
ATOM 751 C CA . ASP A 1 95 ? -11.656 4.711 12.836 1 92 95 ASP A CA 1
ATOM 752 C C . ASP A 1 95 ? -12.039 3.436 12.086 1 92 95 ASP A C 1
ATOM 754 O O . ASP A 1 95 ? -11.391 2.396 12.258 1 92 95 ASP A O 1
ATOM 758 N N . GLN A 1 96 ? -13 3.523 11.297 1 89.56 96 GLN A N 1
ATOM 759 C CA . GLN A 1 96 ? -13.422 2.363 10.516 1 89.56 96 GLN A CA 1
ATOM 760 C C . GLN A 1 96 ? -12.344 1.952 9.516 1 89.56 96 GLN A C 1
ATOM 762 O O . GLN A 1 96 ? -12.117 0.761 9.297 1 89.56 96 GLN A O 1
ATOM 767 N N . LEU A 1 97 ? -11.695 2.928 8.969 1 90.94 97 LEU A N 1
ATOM 768 C CA . LEU A 1 97 ? -10.703 2.672 7.93 1 90.94 97 LEU A CA 1
ATOM 769 C C . LEU A 1 97 ? -9.398 2.182 8.531 1 90.94 97 LEU A C 1
ATOM 771 O O . LEU A 1 97 ? -8.672 1.401 7.91 1 90.94 97 LEU A O 1
ATOM 775 N N . LEU A 1 98 ? -9.086 2.545 9.805 1 91.38 98 LEU A N 1
ATOM 776 C CA . LEU A 1 98 ? -7.75 2.299 10.344 1 91.38 98 LEU A CA 1
ATOM 777 C C . LEU A 1 98 ? -7.824 1.437 11.594 1 91.38 98 LEU A C 1
ATOM 779 O O . LEU A 1 98 ? -6.848 0.768 11.953 1 91.38 98 LEU A O 1
ATOM 783 N N . VAL A 1 99 ? -8.797 1.438 12.383 1 74.94 99 VAL A N 1
ATOM 784 C CA . VAL A 1 99 ? -8.844 0.754 13.672 1 74.94 99 VAL A CA 1
ATOM 785 C C . VAL A 1 99 ? -9.586 -0.571 13.523 1 74.94 99 VAL A C 1
ATOM 787 O O . VAL A 1 99 ? -9.07 -1.625 13.906 1 74.94 99 VAL A O 1
ATOM 790 N N . SER A 1 100 ? -10.695 -0.571 12.961 1 69.06 100 SER A N 1
ATOM 791 C CA . SER A 1 100 ? -11.531 -1.766 12.867 1 69.06 100 SER A CA 1
ATOM 792 C C . SER A 1 100 ? -10.953 -2.766 11.875 1 69.06 100 SER A C 1
ATOM 794 O O . SER A 1 100 ? -11.211 -3.967 11.969 1 69.06 100 SER A O 1
ATOM 796 N N . ALA A 1 101 ? -10.188 -2.279 11.07 1 58.06 101 ALA A N 1
ATOM 797 C CA . ALA A 1 101 ? -9.531 -3.133 10.086 1 58.06 101 ALA A CA 1
ATOM 798 C C . ALA A 1 101 ? -8.508 -4.051 10.75 1 58.06 101 ALA A C 1
ATOM 800 O O . ALA A 1 101 ? -8.273 -5.168 10.289 1 58.06 101 ALA A O 1
ATOM 801 N N . GLY A 1 102 ? -8.031 -3.619 11.797 1 53.66 102 GLY A N 1
ATOM 802 C CA . GLY A 1 102 ? -7.031 -4.367 12.539 1 53.66 102 GLY A CA 1
ATOM 803 C C . GLY A 1 102 ? -7.562 -5.656 13.133 1 53.66 102 GLY A C 1
ATOM 804 O O . GLY A 1 102 ? -6.805 -6.594 13.375 1 53.66 102 GLY A O 1
ATOM 805 N N . ASP A 1 103 ? -8.75 -5.609 13.391 1 60.47 103 ASP A N 1
ATOM 806 C CA . ASP A 1 103 ? -9.336 -6.812 13.977 1 60.47 103 ASP A CA 1
ATOM 807 C C . ASP A 1 103 ? -9.391 -7.945 12.953 1 60.47 103 ASP A C 1
ATOM 809 O O . ASP A 1 103 ? -9.664 -9.094 13.305 1 60.47 103 ASP A O 1
ATOM 813 N N . HIS A 1 104 ? -8.828 -7.52 11.812 1 71.94 104 HIS A N 1
ATOM 814 C CA . HIS A 1 104 ? -8.938 -8.523 10.766 1 71.94 104 HIS A CA 1
ATOM 815 C C . HIS A 1 104 ? -7.668 -8.562 9.914 1 71.94 104 HIS A C 1
ATOM 817 O O . HIS A 1 104 ? -7.719 -8.328 8.703 1 71.94 104 HIS A O 1
ATOM 823 N N . SER A 1 105 ? -6.605 -8.945 10.562 1 76.88 105 SER A N 1
ATOM 824 C CA . SER A 1 105 ? -5.312 -9.031 9.891 1 76.88 105 SER A CA 1
ATOM 825 C C . SER A 1 105 ? -5.395 -9.922 8.656 1 76.88 105 SER A C 1
ATOM 827 O O . SER A 1 105 ? -4.824 -9.602 7.613 1 76.88 105 SER A O 1
ATOM 829 N N . ASP A 1 106 ? -6.129 -10.953 8.797 1 80.12 106 ASP A N 1
ATOM 830 C CA . ASP A 1 106 ? -6.27 -11.898 7.691 1 80.12 106 ASP A CA 1
ATOM 831 C C . ASP A 1 106 ? -6.977 -11.25 6.504 1 80.12 106 ASP A C 1
ATOM 833 O O . ASP A 1 106 ? -6.66 -11.547 5.348 1 80.12 106 ASP A O 1
ATOM 837 N N . LEU A 1 107 ? -7.852 -10.383 6.848 1 83.75 107 LEU A N 1
ATOM 838 C CA . LEU A 1 107 ? -8.555 -9.703 5.766 1 83.75 107 LEU A CA 1
ATOM 839 C C . LEU A 1 107 ? -7.629 -8.742 5.027 1 83.75 107 LEU A C 1
ATOM 841 O O . LEU A 1 107 ? -7.715 -8.609 3.807 1 83.75 107 LEU A O 1
ATOM 845 N N . LEU A 1 108 ? -6.73 -8.141 5.801 1 88.94 108 LEU A N 1
ATOM 846 C CA . LEU A 1 108 ? -5.77 -7.238 5.172 1 88.94 108 LEU A CA 1
ATOM 847 C C . LEU A 1 108 ? -4.84 -8 4.238 1 88.94 108 LEU A C 1
ATOM 849 O O . LEU A 1 108 ? -4.48 -7.508 3.168 1 88.94 108 LEU A O 1
ATOM 853 N N . ILE A 1 109 ? -4.535 -9.188 4.625 1 89.44 109 ILE A N 1
ATOM 854 C CA . ILE A 1 109 ? -3.672 -10.031 3.811 1 89.44 109 ILE A CA 1
ATOM 855 C C . ILE A 1 109 ? -4.383 -10.391 2.506 1 89.44 109 ILE A C 1
ATOM 857 O O . ILE A 1 109 ? -3.814 -10.234 1.421 1 89.44 109 ILE A O 1
ATOM 861 N N . ALA A 1 110 ? -5.605 -10.836 2.635 1 87.12 110 ALA A N 1
ATOM 862 C CA . ALA A 1 110 ? -6.391 -11.195 1.458 1 87.12 110 ALA A CA 1
ATOM 863 C C . ALA A 1 110 ? -6.555 -10.008 0.522 1 87.12 110 ALA A C 1
ATOM 865 O O . ALA A 1 110 ? -6.473 -10.148 -0.7 1 87.12 110 ALA A O 1
ATOM 866 N N . MET A 1 111 ? -6.73 -8.867 1.097 1 90.75 111 MET A N 1
ATOM 867 C CA . MET A 1 111 ? -6.93 -7.656 0.3 1 90.75 111 MET A CA 1
ATOM 868 C C . MET A 1 111 ? -5.652 -7.289 -0.455 1 90.75 111 MET A C 1
ATOM 870 O O . MET A 1 111 ? -5.707 -6.93 -1.633 1 90.75 111 MET A O 1
ATOM 874 N N . LEU A 1 112 ? -4.543 -7.383 0.216 1 92.81 112 LEU A N 1
ATOM 875 C CA . LEU A 1 112 ? -3.281 -7.086 -0.451 1 92.81 112 LEU A CA 1
ATOM 876 C C . LEU A 1 112 ? -3.029 -8.062 -1.597 1 92.81 112 LEU A C 1
ATOM 878 O O . LEU A 1 112 ? -2.547 -7.664 -2.66 1 92.81 112 LEU A O 1
ATOM 882 N N . GLU A 1 113 ? -3.393 -9.32 -1.392 1 90.75 113 GLU A N 1
ATOM 883 C CA . GLU A 1 113 ? -3.27 -10.32 -2.449 1 90.75 113 GLU A CA 1
ATOM 884 C C . GLU A 1 113 ? -4.105 -9.938 -3.668 1 90.75 113 GLU A C 1
ATOM 886 O O . GLU A 1 113 ? -3.619 -9.992 -4.801 1 90.75 113 GLU A O 1
ATOM 891 N N . MET A 1 114 ? -5.27 -9.57 -3.422 1 91.62 114 MET A N 1
ATOM 892 C CA . MET A 1 114 ? -6.168 -9.234 -4.523 1 91.62 114 MET A CA 1
ATOM 893 C C . MET A 1 114 ? -5.738 -7.934 -5.195 1 91.62 114 MET A C 1
ATOM 895 O O . MET A 1 114 ? -5.84 -7.801 -6.418 1 91.62 114 MET A O 1
ATOM 899 N N . ARG A 1 115 ? -5.258 -6.965 -4.438 1 94.12 115 ARG A N 1
ATOM 900 C CA . ARG A 1 115 ? -4.746 -5.719 -4.992 1 94.12 115 ARG A CA 1
ATOM 901 C C . ARG A 1 115 ? -3.578 -5.977 -5.938 1 94.12 115 ARG A C 1
ATOM 903 O O . ARG A 1 115 ? -3.449 -5.316 -6.969 1 94.12 115 ARG A O 1
ATOM 910 N N . SER A 1 116 ? -2.75 -6.922 -5.578 1 92.88 116 SER A N 1
ATOM 911 C CA . SER A 1 116 ? -1.584 -7.227 -6.398 1 92.88 116 SER A CA 1
ATOM 912 C C . SER A 1 116 ? -1.994 -7.801 -7.75 1 92.88 116 SER A C 1
ATOM 914 O O . SER A 1 116 ? -1.188 -7.852 -8.68 1 92.88 116 SER A O 1
ATOM 916 N N . GLN A 1 117 ? -3.281 -8.203 -7.898 1 92.25 117 GLN A N 1
ATOM 917 C CA . GLN A 1 117 ? -3.775 -8.781 -9.148 1 92.25 117 GLN A CA 1
ATOM 918 C C . GLN A 1 117 ? -4.445 -7.719 -10.016 1 92.25 117 GLN A C 1
ATOM 920 O O . GLN A 1 117 ? -4.719 -7.953 -11.188 1 92.25 117 GLN A O 1
ATOM 925 N N . ALA A 1 118 ? -4.664 -6.582 -9.461 1 93.19 118 ALA A N 1
ATOM 926 C CA . ALA A 1 118 ? -5.422 -5.531 -10.133 1 93.19 118 ALA A CA 1
ATOM 927 C C . ALA A 1 118 ? -4.805 -5.188 -11.484 1 93.19 118 ALA A C 1
ATOM 929 O O . ALA A 1 118 ? -5.52 -5.031 -12.477 1 93.19 118 ALA A O 1
ATOM 930 N N . PRO A 1 119 ? -3.471 -5.191 -11.656 1 90.94 119 PRO A N 1
ATOM 931 C CA . PRO A 1 119 ? -2.887 -4.848 -12.953 1 90.94 119 PRO A CA 1
ATOM 932 C C . PRO A 1 119 ? -3.154 -5.906 -14.016 1 90.94 119 PRO A C 1
ATOM 934 O O . PRO A 1 119 ? -3.049 -5.621 -15.219 1 90.94 119 PRO A O 1
ATOM 937 N N . TYR A 1 120 ? -3.576 -7.102 -13.578 1 90 120 TYR A N 1
ATOM 938 C CA . TYR A 1 120 ? -3.697 -8.219 -14.508 1 90 120 TYR A CA 1
ATOM 939 C C . TYR A 1 120 ? -5.148 -8.656 -14.648 1 90 120 TYR A C 1
ATOM 941 O O . TYR A 1 120 ? -5.465 -9.547 -15.445 1 90 120 TYR A O 1
ATOM 949 N N . ASN A 1 121 ? -5.969 -8.078 -13.852 1 92.56 121 ASN A N 1
ATOM 950 C CA . ASN A 1 121 ? -7.383 -8.445 -13.797 1 92.56 121 ASN A CA 1
ATOM 951 C C . ASN A 1 121 ? -8.281 -7.219 -13.742 1 92.56 121 ASN A C 1
ATOM 953 O O . ASN A 1 121 ? -8.523 -6.672 -12.664 1 92.56 121 ASN A O 1
ATOM 957 N N . GLU A 1 122 ? -8.836 -6.832 -14.891 1 92.81 122 GLU A N 1
ATOM 958 C CA . GLU A 1 122 ? -9.617 -5.602 -14.992 1 92.81 122 GLU A CA 1
ATOM 959 C C . GLU A 1 122 ? -10.828 -5.641 -14.07 1 92.81 122 GLU A C 1
ATOM 961 O O . GLU A 1 122 ? -11.148 -4.648 -13.406 1 92.81 122 GLU A O 1
ATOM 966 N N . PRO A 1 123 ? -11.484 -6.762 -13.906 1 93 123 PRO A N 1
ATOM 967 C CA . PRO A 1 123 ? -12.609 -6.82 -12.969 1 93 123 PRO A CA 1
ATOM 968 C C . PRO A 1 123 ? -12.188 -6.504 -11.531 1 93 123 PRO A C 1
ATOM 970 O O . PRO A 1 123 ? -12.945 -5.871 -10.789 1 93 123 PRO A O 1
ATOM 973 N N . PHE A 1 124 ? -11.039 -6.883 -11.125 1 93.31 124 PHE A N 1
ATOM 974 C CA . PHE A 1 124 ? -10.523 -6.535 -9.805 1 93.31 124 PHE A CA 1
ATOM 975 C C . PHE A 1 124 ? -10.211 -5.047 -9.719 1 93.31 124 PHE A C 1
ATOM 977 O O . PHE A 1 124 ? -10.656 -4.367 -8.797 1 93.31 124 PHE A O 1
ATOM 984 N N . ALA A 1 125 ? -9.523 -4.582 -10.781 1 94.69 125 ALA A N 1
ATOM 985 C CA . ALA A 1 125 ? -9.133 -3.176 -10.805 1 94.69 125 ALA A CA 1
ATOM 986 C C . ALA A 1 125 ? -10.352 -2.266 -10.711 1 94.69 125 ALA A C 1
ATOM 988 O O . ALA A 1 125 ? -10.359 -1.304 -9.938 1 94.69 125 ALA A O 1
ATOM 989 N N . GLU A 1 126 ? -11.336 -2.586 -11.43 1 95.38 126 GLU A N 1
ATOM 990 C CA . GLU A 1 126 ? -12.555 -1.781 -11.461 1 95.38 126 GLU A CA 1
ATOM 991 C C . GLU A 1 126 ? -13.227 -1.754 -10.094 1 95.38 126 GLU A C 1
ATOM 993 O O . GLU A 1 126 ? -13.711 -0.708 -9.648 1 95.38 126 GLU A O 1
ATOM 998 N N . ARG A 1 127 ? -13.242 -2.842 -9.383 1 94.69 127 ARG A N 1
ATOM 999 C CA . ARG A 1 127 ? -13.875 -2.918 -8.07 1 94.69 127 ARG A CA 1
ATOM 1000 C C . ARG A 1 127 ? -13.109 -2.082 -7.047 1 94.69 127 ARG A C 1
ATOM 1002 O O . ARG A 1 127 ? -13.711 -1.379 -6.234 1 94.69 127 ARG A O 1
ATOM 1009 N N . PHE A 1 128 ? -11.844 -2.121 -7.137 1 95.62 128 PHE A N 1
ATOM 1010 C CA . PHE A 1 128 ? -11.039 -1.306 -6.234 1 95.62 128 PHE A CA 1
ATOM 1011 C C . PHE A 1 128 ? -11.219 0.176 -6.535 1 95.62 128 PHE A C 1
ATOM 1013 O O . PHE A 1 128 ? -11.312 0.997 -5.621 1 95.62 128 PHE A O 1
ATOM 1020 N N . ARG A 1 129 ? -11.281 0.521 -7.84 1 96.19 129 ARG A N 1
ATOM 1021 C CA . ARG A 1 129 ? -11.492 1.914 -8.219 1 96.19 129 ARG A CA 1
ATOM 1022 C C . ARG A 1 129 ? -12.844 2.42 -7.727 1 96.19 129 ARG A C 1
ATOM 1024 O O . ARG A 1 129 ? -12.945 3.533 -7.203 1 96.19 129 ARG A O 1
ATOM 1031 N N . GLN A 1 130 ? -13.82 1.573 -7.852 1 94.75 130 GLN A N 1
ATOM 1032 C CA . GLN A 1 130 ? -15.164 1.952 -7.41 1 94.75 130 GLN A CA 1
ATOM 1033 C C . GLN A 1 130 ? -15.219 2.121 -5.895 1 94.75 130 GLN A C 1
ATOM 1035 O O . GLN A 1 130 ? -15.828 3.064 -5.391 1 94.75 130 GLN A O 1
ATOM 1040 N N . ASN A 1 131 ? -14.633 1.19 -5.234 1 93.5 131 ASN A N 1
ATOM 1041 C CA . ASN A 1 131 ? -14.594 1.285 -3.777 1 93.5 131 ASN A CA 1
ATOM 1042 C C . ASN A 1 131 ? -13.836 2.529 -3.316 1 93.5 131 ASN A C 1
ATOM 1044 O O . ASN A 1 131 ? -14.281 3.227 -2.402 1 93.5 131 ASN A O 1
ATOM 1048 N N . ASP A 1 132 ? -12.75 2.783 -3.928 1 95.31 132 ASP A N 1
ATOM 1049 C CA . ASP A 1 132 ? -11.969 3.971 -3.598 1 95.31 132 ASP A CA 1
ATOM 1050 C C . ASP A 1 132 ? -12.773 5.242 -3.844 1 95.31 132 ASP A C 1
ATOM 1052 O O . ASP A 1 132 ? -12.805 6.141 -2.998 1 95.31 132 ASP A O 1
ATOM 1056 N N . ALA A 1 133 ? -13.398 5.336 -5.004 1 95.5 133 ALA A N 1
ATOM 1057 C CA . ALA A 1 133 ? -14.211 6.504 -5.355 1 95.5 133 ALA A CA 1
ATOM 1058 C C . ALA A 1 133 ? -15.32 6.727 -4.332 1 95.5 133 ALA A C 1
ATOM 1060 O O . ALA A 1 133 ? -15.594 7.863 -3.945 1 95.5 133 ALA A O 1
ATOM 1061 N N . TYR A 1 134 ? -15.859 5.715 -3.906 1 94.06 134 TYR A N 1
ATOM 1062 C CA . TYR A 1 134 ? -16.953 5.793 -2.943 1 94.06 134 TYR A CA 1
ATOM 1063 C C . TYR A 1 134 ? -16.469 6.336 -1.606 1 94.06 134 TYR A C 1
ATOM 1065 O O . TYR A 1 134 ? -17.047 7.266 -1.055 1 94.06 134 TYR A O 1
ATOM 1073 N N . VAL A 1 135 ? -15.453 5.77 -1.058 1 93.75 135 VAL A N 1
ATOM 1074 C CA . VAL A 1 135 ? -14.938 6.176 0.245 1 93.75 135 VAL A CA 1
ATOM 1075 C C . VAL A 1 135 ? -14.422 7.613 0.17 1 93.75 135 VAL A C 1
ATOM 1077 O O . VAL A 1 135 ? -14.664 8.414 1.077 1 93.75 135 VAL A O 1
ATOM 1080 N N . ARG A 1 136 ? -13.75 7.945 -0.901 1 95.38 136 ARG A N 1
ATOM 1081 C CA . ARG A 1 136 ? -13.281 9.312 -1.089 1 95.38 136 ARG A CA 1
ATOM 1082 C C . ARG A 1 136 ? -14.453 10.289 -1.122 1 95.38 136 ARG A C 1
ATOM 1084 O O . ARG A 1 136 ? -14.375 11.383 -0.549 1 95.38 136 ARG A O 1
ATOM 1091 N N . TYR A 1 137 ? -15.438 9.906 -1.78 1 95.69 137 TYR A N 1
ATOM 1092 C CA . TYR A 1 137 ? -16.625 10.742 -1.838 1 95.69 137 TYR A CA 1
ATOM 1093 C C . TYR A 1 137 ? -17.172 11.008 -0.441 1 95.69 137 TYR A C 1
ATOM 1095 O O . TYR A 1 137 ? -17.562 12.141 -0.121 1 95.69 137 TYR A O 1
ATOM 1103 N N . LEU A 1 138 ? -17.25 10.016 0.397 1 93.81 138 LEU A N 1
ATOM 1104 C CA . LEU A 1 138 ? -17.734 10.18 1.765 1 93.81 138 LEU A CA 1
ATOM 1105 C C . LEU A 1 138 ? -16.828 11.133 2.547 1 93.81 138 LEU A C 1
ATOM 1107 O O . LEU A 1 138 ? -17.328 12.039 3.225 1 93.81 138 LEU A O 1
ATOM 1111 N N . LEU A 1 139 ? -15.562 10.938 2.43 1 96.12 139 LEU A N 1
ATOM 1112 C CA . LEU A 1 139 ? -14.617 11.805 3.125 1 96.12 139 LEU A CA 1
ATOM 1113 C C . LEU A 1 139 ? -14.734 13.242 2.633 1 96.12 139 LEU A C 1
ATOM 1115 O O . LEU A 1 139 ? -14.781 14.172 3.438 1 96.12 139 LEU A O 1
ATOM 1119 N N . GLU A 1 140 ? -14.766 13.383 1.314 1 97.56 140 GLU A N 1
ATOM 1120 C CA . GLU A 1 140 ? -14.891 14.703 0.716 1 97.56 140 GLU A CA 1
ATOM 1121 C C . GLU A 1 140 ? -16.156 15.406 1.193 1 97.56 140 GLU A C 1
ATOM 1123 O O . GLU A 1 140 ? -16.125 16.594 1.521 1 97.56 140 GLU A O 1
ATOM 1128 N N . THR A 1 141 ? -17.203 14.688 1.211 1 96 141 THR A N 1
ATOM 1129 C CA . THR A 1 141 ? -18.5 15.25 1.61 1 96 141 THR A CA 1
ATOM 1130 C C . THR A 1 141 ? -18.453 15.727 3.059 1 96 141 THR A C 1
ATOM 1132 O O . THR A 1 141 ? -18.906 16.828 3.367 1 96 141 THR A O 1
ATOM 1135 N N . VAL A 1 142 ? -17.922 14.938 3.924 1 96.12 142 VAL A N 1
ATOM 1136 C CA . VAL A 1 142 ? -17.844 15.297 5.336 1 96.12 142 VAL A CA 1
ATOM 1137 C C . VAL A 1 142 ? -16.938 16.516 5.508 1 96.12 142 VAL A C 1
ATOM 1139 O O . VAL A 1 142 ? -17.25 17.406 6.297 1 96.12 142 VAL A O 1
ATOM 1142 N N . ILE A 1 143 ? -15.844 16.609 4.789 1 97.81 143 ILE A N 1
ATOM 1143 C CA . ILE A 1 143 ? -14.898 17.734 4.875 1 97.81 143 ILE A CA 1
ATOM 1144 C C . ILE A 1 143 ? -15.57 19 4.371 1 97.81 143 ILE A C 1
ATOM 1146 O O . ILE A 1 143 ? -15.492 20.047 5.027 1 97.81 143 ILE A O 1
ATOM 1150 N N . ASP A 1 144 ? -16.266 18.891 3.254 1 97.75 144 ASP A N 1
ATOM 1151 C CA . ASP A 1 144 ? -16.984 20.031 2.703 1 97.75 144 ASP A CA 1
ATOM 1152 C C . ASP A 1 144 ? -18.031 20.547 3.688 1 97.75 144 ASP A C 1
ATOM 1154 O O . ASP A 1 144 ? -18.156 21.75 3.879 1 97.75 144 ASP A O 1
ATOM 1158 N N . GLN A 1 145 ? -18.734 19.656 4.254 1 96.69 145 GLN A N 1
ATOM 1159 C CA . GLN A 1 145 ? -19.734 20.031 5.242 1 96.69 145 GLN A CA 1
ATOM 1160 C C . GLN A 1 145 ? -19.094 20.766 6.422 1 96.69 145 GLN A C 1
ATOM 1162 O O . GLN A 1 145 ? -19.656 21.734 6.93 1 96.69 145 GLN A O 1
ATOM 1167 N N . GLY A 1 146 ? -17.984 20.25 6.867 1 97.31 146 GLY A N 1
ATOM 1168 C CA . GLY A 1 146 ? -17.266 20.891 7.957 1 97.31 146 GLY A CA 1
ATOM 1169 C C . GLY A 1 146 ? -16.75 22.281 7.59 1 97.31 146 GLY A C 1
ATOM 1170 O O . GLY A 1 146 ? -16.781 23.188 8.414 1 97.31 146 GLY A O 1
ATOM 1171 N N . ILE A 1 147 ? -16.281 22.453 6.371 1 97.69 147 ILE A N 1
ATOM 1172 C CA . ILE A 1 147 ? -15.82 23.75 5.887 1 97.69 147 ILE A CA 1
ATOM 1173 C C . ILE A 1 147 ? -17 24.719 5.816 1 97.69 147 ILE A C 1
ATOM 1175 O O . ILE A 1 147 ? -16.906 25.844 6.309 1 9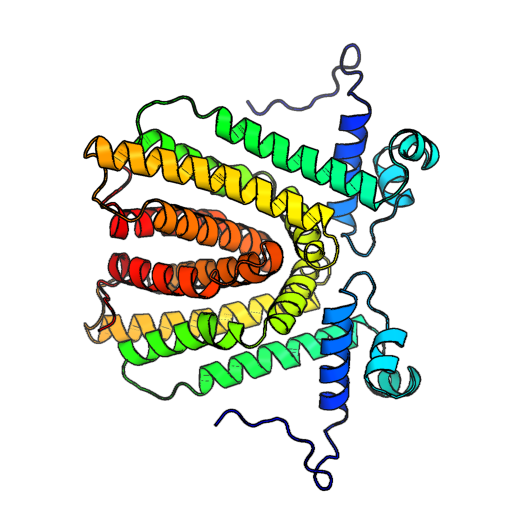7.69 147 ILE A O 1
ATOM 1179 N N . ASP A 1 148 ? -18.078 24.266 5.301 1 96.94 148 ASP A N 1
ATOM 1180 C CA . ASP A 1 148 ? -19.266 25.094 5.156 1 96.94 148 ASP A CA 1
ATOM 1181 C C . ASP A 1 148 ? -19.797 25.531 6.52 1 96.94 148 ASP A C 1
ATOM 1183 O O . ASP A 1 148 ? -20.344 26.625 6.652 1 96.94 148 ASP A O 1
ATOM 1187 N N . ALA A 1 149 ? -19.641 24.688 7.48 1 96.06 149 ALA A N 1
ATOM 1188 C CA . ALA A 1 149 ? -20.141 24.953 8.828 1 96.06 149 ALA A CA 1
ATOM 1189 C C . ALA A 1 149 ? -19.109 25.734 9.648 1 96.06 149 ALA A C 1
ATOM 1191 O O . ALA A 1 149 ? -19.328 25.984 10.836 1 96.06 149 ALA A O 1
ATOM 1192 N N . ASP A 1 150 ? -17.984 25.984 9.078 1 96.25 150 ASP A N 1
ATOM 1193 C CA . ASP A 1 150 ? -16.906 26.734 9.688 1 96.25 150 ASP A CA 1
ATOM 1194 C C . ASP A 1 150 ? -16.297 25.969 10.867 1 96.25 150 ASP A C 1
ATOM 1196 O O . ASP A 1 150 ? -15.852 26.578 11.844 1 96.25 150 ASP A O 1
ATOM 1200 N N . VAL A 1 151 ? -16.422 24.719 10.75 1 95.19 151 VAL A N 1
ATOM 1201 C CA . VAL A 1 151 ? -15.812 23.844 11.75 1 95.19 151 VAL A CA 1
ATOM 1202 C C . VAL A 1 151 ? -14.383 23.516 11.328 1 95.19 151 VAL A C 1
ATOM 1204 O O . VAL A 1 151 ? -13.508 23.344 12.18 1 95.19 151 VAL A O 1
ATOM 1207 N N . PHE A 1 152 ? -14.188 23.375 10.062 1 97.19 152 PHE A N 1
ATOM 1208 C CA . PHE A 1 152 ? -12.875 23.141 9.477 1 97.19 152 PHE A CA 1
ATOM 1209 C C . PHE A 1 152 ? -12.383 24.391 8.734 1 97.19 152 PHE A C 1
ATOM 1211 O O . PHE A 1 152 ? -13.188 25.172 8.227 1 97.19 152 PHE A O 1
ATOM 1218 N N . ALA A 1 153 ? -11.07 24.578 8.695 1 97.06 153 ALA A N 1
ATOM 1219 C CA . ALA A 1 153 ? -10.477 25.609 7.848 1 97.06 153 ALA A CA 1
ATOM 1220 C C . ALA A 1 153 ? -10.727 25.312 6.371 1 97.06 153 ALA A C 1
ATOM 1222 O O . ALA A 1 153 ? -10.93 24.156 5.992 1 97.06 153 ALA A O 1
ATOM 1223 N N . ASP A 1 154 ? -10.688 26.297 5.543 1 97.31 154 ASP A N 1
ATOM 1224 C CA . ASP A 1 154 ? -10.844 26.125 4.102 1 97.31 154 ASP A CA 1
ATOM 1225 C C . ASP A 1 154 ? -9.703 25.297 3.52 1 97.31 154 ASP A C 1
ATOM 1227 O O . ASP A 1 154 ? -8.539 25.5 3.885 1 97.31 154 ASP A O 1
ATOM 1231 N N . ALA A 1 155 ? -10.078 24.406 2.688 1 97.56 155 ALA A N 1
ATOM 1232 C CA . ALA A 1 155 ? -9.109 23.5 2.066 1 97.56 155 ALA A CA 1
ATOM 1233 C C . ALA A 1 155 ? -9.695 22.859 0.814 1 97.56 155 ALA A C 1
ATOM 1235 O O . ALA A 1 155 ? -10.891 22.984 0.54 1 97.56 155 ALA A O 1
ATOM 1236 N N . ASP A 1 156 ? -8.805 22.281 0.031 1 97.75 156 ASP A N 1
ATOM 1237 C CA . ASP A 1 156 ? -9.211 21.438 -1.083 1 97.75 156 ASP A CA 1
ATOM 1238 C C . ASP A 1 156 ? -9.672 20.062 -0.589 1 97.75 156 ASP A C 1
ATOM 1240 O O . ASP A 1 156 ? -8.844 19.172 -0.379 1 97.75 156 ASP A O 1
ATOM 1244 N N . ALA A 1 157 ? -11.008 19.891 -0.421 1 98.19 157 ALA A N 1
ATOM 1245 C CA . ALA A 1 157 ? -11.578 18.688 0.186 1 98.19 157 ALA A CA 1
ATOM 1246 C C . ALA A 1 157 ? -11.18 17.438 -0.593 1 98.19 157 ALA A C 1
ATOM 1248 O O . ALA A 1 157 ? -10.922 16.391 -0.002 1 98.19 157 ALA A O 1
ATOM 1249 N N . GLU A 1 158 ? -11.148 17.516 -1.88 1 97.62 158 GLU A N 1
ATOM 1250 C CA . GLU A 1 158 ? -10.75 16.375 -2.709 1 97.62 158 GLU A CA 1
ATOM 1251 C C . GLU A 1 158 ? -9.32 15.953 -2.418 1 97.62 158 GLU A C 1
ATOM 1253 O O . GLU A 1 158 ? -9.039 14.766 -2.252 1 97.62 158 GLU A O 1
ATOM 1258 N N . HIS A 1 159 ? -8.445 16.938 -2.342 1 97.69 159 HIS A N 1
ATOM 1259 C CA . HIS A 1 159 ? -7.047 16.641 -2.055 1 97.69 159 HIS A CA 1
ATOM 1260 C C . HIS A 1 159 ? -6.887 16.031 -0.669 1 97.69 159 HIS A C 1
ATOM 1262 O O . HIS A 1 159 ? -6.172 15.031 -0.504 1 97.69 159 HIS A O 1
ATOM 1268 N N . VAL A 1 160 ? -7.57 16.625 0.272 1 98.12 160 VAL A N 1
ATOM 1269 C CA . VAL A 1 160 ? -7.465 16.109 1.638 1 98.12 160 VAL A CA 1
ATOM 1270 C C . VAL A 1 160 ? -7.969 14.672 1.696 1 98.12 160 VAL A C 1
ATOM 1272 O O . VAL A 1 160 ? -7.336 13.812 2.316 1 98.12 160 VAL A O 1
ATOM 1275 N N . ALA A 1 161 ? -9.062 14.375 1.043 1 98.06 161 ALA A N 1
ATOM 1276 C CA . ALA A 1 161 ? -9.609 13.023 1.015 1 98.06 161 ALA A CA 1
ATOM 1277 C C . ALA A 1 161 ? -8.625 12.047 0.374 1 98.06 161 ALA A C 1
ATOM 1279 O O . ALA A 1 161 ? -8.414 10.945 0.886 1 98.06 161 ALA A O 1
ATOM 1280 N N . ARG A 1 162 ? -8.016 12.43 -0.72 1 97.75 162 ARG A N 1
ATOM 1281 C CA . ARG A 1 162 ? -7.039 11.586 -1.398 1 97.75 162 ARG A CA 1
ATOM 1282 C C . ARG A 1 162 ? -5.824 11.328 -0.513 1 97.75 162 ARG A C 1
ATOM 1284 O O . ARG A 1 162 ? -5.301 10.211 -0.47 1 97.75 162 ARG A O 1
ATOM 1291 N N . ALA A 1 163 ? -5.387 12.359 0.137 1 98.19 163 ALA A N 1
ATOM 1292 C CA . ALA A 1 163 ? -4.25 12.227 1.046 1 98.19 163 ALA A CA 1
ATOM 1293 C C . ALA A 1 163 ? -4.57 11.258 2.184 1 98.19 163 ALA A C 1
ATOM 1295 O O . ALA A 1 163 ? -3.74 10.422 2.545 1 98.19 163 ALA A O 1
ATOM 1296 N N . LEU A 1 164 ? -5.785 11.344 2.756 1 98.25 164 LEU A N 1
ATOM 1297 C CA . LEU A 1 164 ? -6.195 10.445 3.824 1 98.25 164 LEU A CA 1
ATOM 1298 C C . LEU A 1 164 ? -6.254 9 3.328 1 98.25 164 LEU A C 1
ATOM 1300 O O . LEU A 1 164 ? -5.82 8.086 4.027 1 98.25 164 LEU A O 1
ATOM 1304 N N . MET A 1 165 ? -6.723 8.836 2.162 1 97.69 165 MET A N 1
ATOM 1305 C CA . MET A 1 165 ? -6.766 7.492 1.592 1 97.69 165 MET A CA 1
ATOM 1306 C C . MET A 1 165 ? -5.359 6.953 1.349 1 97.69 165 MET A C 1
ATOM 1308 O O . MET A 1 165 ? -5.113 5.754 1.481 1 97.69 165 MET A O 1
ATOM 1312 N N . THR A 1 166 ? -4.445 7.82 0.943 1 98.25 166 THR A N 1
ATOM 1313 C CA . THR A 1 166 ? -3.047 7.426 0.806 1 98.25 166 THR A CA 1
ATOM 1314 C C . THR A 1 166 ? -2.502 6.895 2.129 1 98.25 166 THR A C 1
ATOM 1316 O O . THR A 1 166 ? -1.852 5.848 2.164 1 98.25 166 THR A O 1
ATOM 1319 N N . ILE A 1 167 ? -2.814 7.543 3.197 1 98.25 167 ILE A N 1
ATOM 1320 C CA . ILE A 1 167 ? -2.391 7.125 4.527 1 98.25 167 ILE A CA 1
ATOM 1321 C C . ILE A 1 167 ? -3.016 5.777 4.871 1 98.25 167 ILE A C 1
ATOM 1323 O O . ILE A 1 167 ? -2.33 4.871 5.348 1 98.25 167 ILE A O 1
ATOM 1327 N N . VAL A 1 168 ? -4.258 5.609 4.598 1 96.06 168 VAL A N 1
ATOM 1328 C CA . VAL A 1 168 ? -4.992 4.383 4.898 1 96.06 168 VAL A CA 1
ATOM 1329 C C . VAL A 1 168 ? -4.383 3.215 4.125 1 96.06 168 VAL A C 1
ATOM 1331 O O . VAL A 1 168 ? -4.07 2.174 4.707 1 96.06 168 VAL A O 1
ATOM 1334 N N . ASP A 1 169 ? -4.215 3.4 2.855 1 96.25 169 ASP A N 1
ATOM 1335 C CA . ASP A 1 169 ? -3.656 2.338 2.023 1 96.25 169 ASP A CA 1
ATOM 1336 C C . ASP A 1 169 ? -2.242 1.976 2.467 1 96.25 169 ASP A C 1
ATOM 1338 O O . ASP A 1 169 ? -1.864 0.802 2.463 1 96.25 169 ASP A O 1
ATOM 1342 N N . GLY A 1 170 ? -1.468 3.01 2.803 1 97.06 170 GLY A N 1
ATOM 1343 C CA . GLY A 1 170 ? -0.135 2.75 3.322 1 97.06 170 GLY A CA 1
ATOM 1344 C C . GLY A 1 170 ? -0.141 1.928 4.598 1 97.06 170 GLY A C 1
ATOM 1345 O O . GLY A 1 170 ? 0.652 0.996 4.746 1 97.06 170 GLY A O 1
ATOM 1346 N N . ALA A 1 171 ? -1.046 2.242 5.5 1 96.62 171 ALA A N 1
ATOM 1347 C CA . ALA A 1 171 ? -1.164 1.527 6.77 1 96.62 171 ALA A CA 1
ATOM 1348 C C . ALA A 1 171 ? -1.523 0.062 6.543 1 96.62 171 ALA A C 1
ATOM 1350 O O . ALA A 1 171 ? -0.937 -0.831 7.156 1 96.62 171 ALA A O 1
ATOM 1351 N N . HIS A 1 172 ? -2.484 -0.123 5.688 1 94.31 172 HIS A N 1
ATOM 1352 C CA . HIS A 1 172 ? -2.906 -1.484 5.379 1 94.31 172 HIS A CA 1
ATOM 1353 C C . HIS A 1 172 ? -1.754 -2.301 4.801 1 94.31 172 HIS A C 1
ATOM 1355 O O . HIS A 1 172 ? -1.544 -3.451 5.195 1 94.31 172 HIS A O 1
ATOM 1361 N N . THR A 1 173 ? -1.026 -1.744 3.93 1 95.12 173 THR A N 1
ATOM 1362 C CA . THR A 1 173 ? 0.094 -2.434 3.299 1 95.12 173 THR A CA 1
ATOM 1363 C C . THR A 1 173 ? 1.19 -2.729 4.32 1 95.12 173 THR A C 1
ATOM 1365 O O . THR A 1 173 ? 1.71 -3.846 4.375 1 95.12 173 THR A O 1
ATOM 1368 N N . ARG A 1 174 ? 1.523 -1.786 5.129 1 95.44 174 ARG A N 1
ATOM 1369 C CA . ARG A 1 174 ? 2.598 -1.939 6.102 1 95.44 174 ARG A CA 1
ATOM 1370 C C . ARG A 1 174 ? 2.227 -2.961 7.172 1 95.44 174 ARG 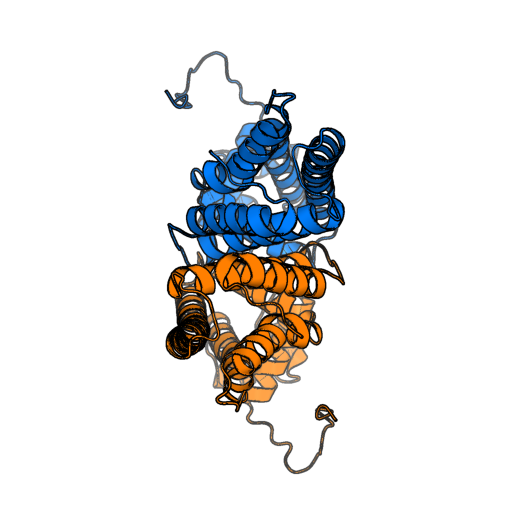A C 1
ATOM 1372 O O . ARG A 1 174 ? 3.078 -3.723 7.633 1 95.44 174 ARG A O 1
ATOM 1379 N N . ALA A 1 175 ? 0.977 -2.996 7.602 1 94.31 175 ALA A N 1
ATOM 1380 C CA . ALA A 1 175 ? 0.518 -3.961 8.602 1 94.31 175 ALA A CA 1
ATOM 1381 C C . ALA A 1 175 ? 0.753 -5.395 8.125 1 94.31 175 ALA A C 1
ATOM 1383 O O . ALA A 1 175 ? 1.103 -6.27 8.922 1 94.31 175 ALA A O 1
ATOM 1384 N N . VAL A 1 176 ? 0.625 -5.582 6.836 1 92.81 176 VAL A N 1
ATOM 1385 C CA . VAL A 1 176 ? 0.709 -6.93 6.281 1 92.81 176 VAL A CA 1
ATOM 1386 C C . VAL A 1 176 ? 2.162 -7.262 5.949 1 92.81 176 VAL A C 1
ATOM 1388 O O . VAL A 1 176 ? 2.676 -8.305 6.355 1 92.81 176 VAL A O 1
ATOM 1391 N N . VAL A 1 177 ? 2.871 -6.395 5.285 1 95.31 177 VAL A N 1
ATOM 1392 C CA . VAL A 1 177 ? 4.188 -6.66 4.719 1 95.31 177 VAL A CA 1
ATOM 1393 C C . VAL A 1 177 ? 5.234 -6.691 5.832 1 95.31 177 VAL A C 1
ATOM 1395 O O . VAL A 1 177 ? 6.117 -7.551 5.84 1 95.31 177 VAL A O 1
ATOM 1398 N N . LEU A 1 178 ? 5.09 -5.754 6.715 1 94.5 178 LEU A N 1
ATOM 1399 C CA . LEU A 1 178 ? 6.09 -5.609 7.77 1 94.5 178 LEU A CA 1
ATOM 1400 C C . LEU A 1 178 ? 5.629 -6.289 9.055 1 94.5 178 LEU A C 1
ATOM 1402 O O . LEU A 1 178 ? 6.387 -6.371 10.023 1 94.5 178 LEU A O 1
ATOM 1406 N N . GLU A 1 179 ? 4.383 -6.727 9.062 1 90.38 179 GLU A N 1
ATOM 1407 C CA . GLU A 1 179 ? 3.785 -7.273 10.273 1 90.38 179 GLU A CA 1
ATOM 1408 C C . GLU A 1 179 ? 3.938 -6.312 11.453 1 90.38 179 GLU A C 1
ATOM 1410 O O . GLU A 1 179 ? 4.238 -6.73 12.57 1 90.38 179 GLU A O 1
ATOM 1415 N N . GLU A 1 180 ? 3.855 -5.105 11.078 1 87.5 180 GLU A N 1
ATOM 1416 C CA . GLU A 1 180 ? 3.98 -4.051 12.078 1 87.5 180 GLU A CA 1
ATOM 1417 C C . GLU A 1 180 ? 2.674 -3.863 12.844 1 87.5 180 GLU A C 1
ATOM 1419 O O . GLU A 1 180 ? 1.712 -3.303 12.312 1 87.5 180 GLU A O 1
ATOM 1424 N N . GLU A 1 181 ? 2.613 -4.234 14.07 1 84.25 181 GLU A N 1
ATOM 1425 C CA . GLU A 1 181 ? 1.4 -4.223 14.883 1 84.25 181 GLU A CA 1
ATOM 1426 C C . GLU A 1 181 ? 0.869 -2.803 15.055 1 84.25 181 GLU A C 1
ATOM 1428 O O . GLU A 1 181 ? -0.336 -2.602 15.219 1 84.25 181 GLU A O 1
ATOM 1433 N N . THR A 1 182 ? 1.78 -1.862 14.961 1 91.25 182 THR A N 1
ATOM 1434 C CA . THR A 1 182 ? 1.393 -0.486 15.25 1 91.25 182 THR A CA 1
ATOM 1435 C C . THR A 1 182 ? 1.114 0.28 13.961 1 91.25 182 THR A C 1
ATOM 1437 O O . THR A 1 182 ? 0.909 1.495 13.992 1 91.25 182 THR A O 1
ATOM 1440 N N . ALA A 1 183 ? 1.086 -0.393 12.836 1 94.12 183 ALA A N 1
ATOM 1441 C CA . ALA A 1 183 ? 0.964 0.3 11.555 1 94.12 183 ALA A CA 1
ATOM 1442 C C . ALA A 1 183 ? -0.325 1.114 11.492 1 94.12 183 ALA A C 1
ATOM 1444 O O . ALA A 1 183 ? -0.311 2.281 11.094 1 94.12 183 ALA A O 1
ATOM 1445 N N . LEU A 1 184 ? -1.401 0.493 11.969 1 94.75 184 LEU A N 1
ATOM 1446 C CA . LEU A 1 184 ? -2.695 1.16 11.891 1 94.75 184 LEU A CA 1
ATOM 1447 C C . LEU A 1 184 ? -2.775 2.311 12.891 1 94.75 184 LEU A C 1
ATOM 1449 O O . LEU A 1 184 ? -3.287 3.385 12.562 1 94.75 184 LEU A O 1
ATOM 1453 N N . ALA A 1 185 ? -2.27 2.1 14.047 1 94.75 185 ALA A N 1
ATOM 1454 C CA . ALA A 1 185 ? -2.248 3.158 15.055 1 94.75 185 ALA A CA 1
ATOM 1455 C C . ALA A 1 185 ? -1.365 4.32 14.609 1 94.75 185 ALA A C 1
ATOM 1457 O O . ALA A 1 185 ? -1.713 5.484 14.82 1 94.75 185 ALA A O 1
ATOM 1458 N N . THR A 1 186 ? -0.221 4.02 14.047 1 95.94 186 THR A N 1
ATOM 1459 C CA . THR A 1 186 ? 0.668 5.039 13.5 1 95.94 186 THR A CA 1
ATOM 1460 C C . THR A 1 186 ? -0.045 5.867 12.43 1 95.94 186 THR A C 1
ATOM 1462 O O . THR A 1 186 ? 0.046 7.094 12.43 1 95.94 186 THR A O 1
ATOM 1465 N N . ALA A 1 187 ? -0.751 5.199 11.594 1 97.31 187 ALA A N 1
ATOM 1466 C CA . ALA A 1 187 ? -1.467 5.875 10.516 1 97.31 187 ALA A CA 1
ATOM 1467 C C . ALA A 1 187 ? -2.596 6.742 11.07 1 97.31 187 ALA A C 1
ATOM 1469 O O . ALA A 1 187 ? -2.855 7.832 10.555 1 97.31 187 ALA A O 1
ATOM 1470 N N . ARG A 1 188 ? -3.254 6.223 12.07 1 96.62 188 ARG A N 1
ATOM 1471 C CA . ARG A 1 188 ? -4.332 7.008 12.656 1 96.62 188 ARG A CA 1
ATOM 1472 C C . ARG A 1 188 ? -3.799 8.305 13.258 1 96.62 188 ARG A C 1
ATOM 1474 O O . ARG A 1 188 ? -4.402 9.367 13.094 1 96.62 188 ARG A O 1
ATOM 1481 N N . ARG A 1 189 ? -2.713 8.195 13.945 1 96.56 189 ARG A N 1
ATOM 1482 C CA . ARG A 1 189 ? -2.066 9.383 14.5 1 96.56 189 ARG A CA 1
ATOM 1483 C C . ARG A 1 189 ? -1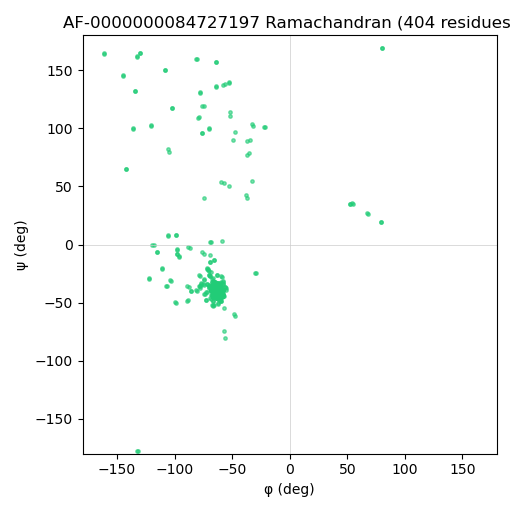.596 10.312 13.383 1 96.56 189 ARG A C 1
ATOM 1485 O O . ARG A 1 189 ? -1.773 11.531 13.469 1 96.56 189 ARG A O 1
ATOM 1492 N N . ALA A 1 190 ? -1.039 9.766 12.352 1 97.31 190 ALA A N 1
ATOM 1493 C CA . ALA A 1 190 ? -0.594 10.555 11.211 1 97.31 190 ALA A CA 1
ATOM 1494 C C . ALA A 1 190 ? -1.767 11.281 10.555 1 97.31 190 ALA A C 1
ATOM 1496 O O . ALA A 1 190 ? -1.647 12.453 10.172 1 97.31 190 ALA A O 1
ATOM 1497 N N . ALA A 1 191 ? -2.873 10.555 10.406 1 97.75 191 ALA A N 1
ATOM 1498 C CA . ALA A 1 191 ? -4.066 11.172 9.836 1 97.75 191 ALA A CA 1
ATOM 1499 C C . ALA A 1 191 ? -4.527 12.359 10.672 1 97.75 191 ALA A C 1
ATOM 1501 O O . ALA A 1 191 ? -4.891 13.406 10.125 1 97.75 191 ALA A O 1
ATOM 1502 N N . ALA A 1 192 ? -4.512 12.242 11.984 1 96.69 192 ALA A N 1
ATOM 1503 C CA . ALA A 1 192 ? -4.91 13.328 12.875 1 96.69 192 ALA A CA 1
ATOM 1504 C C . ALA A 1 192 ? -3.979 14.523 12.727 1 96.69 192 ALA A C 1
ATOM 1506 O O . ALA A 1 192 ? -4.434 15.672 12.672 1 96.69 192 ALA A O 1
ATOM 1507 N N . GLU A 1 193 ? -2.713 14.289 12.664 1 96.19 193 GLU A N 1
ATOM 1508 C CA . GLU A 1 193 ? -1.726 15.344 12.484 1 96.19 193 GLU A CA 1
ATOM 1509 C C . GLU A 1 193 ? -1.892 16.031 11.133 1 96.19 193 GLU A C 1
ATOM 1511 O O . GLU A 1 193 ? -1.774 17.25 11.039 1 96.19 193 GLU A O 1
ATOM 1516 N N . TYR A 1 194 ? -2.137 15.234 10.117 1 97.25 194 TYR A N 1
ATOM 1517 C CA . TYR A 1 194 ? -2.377 15.773 8.781 1 97.25 194 TYR A CA 1
ATOM 1518 C C . TYR A 1 194 ? -3.592 16.688 8.773 1 97.25 194 TYR A C 1
ATOM 1520 O O . TYR A 1 194 ? -3.557 17.781 8.188 1 97.25 194 TYR A O 1
ATOM 1528 N N . LEU A 1 195 ? -4.645 16.234 9.445 1 96.56 195 LEU A N 1
ATOM 1529 C CA . LEU A 1 195 ? -5.871 17.016 9.508 1 96.56 195 LEU A CA 1
ATOM 1530 C C . LEU A 1 195 ? -5.656 18.312 10.289 1 96.56 195 LEU A C 1
ATOM 1532 O O . LEU A 1 195 ? -6.262 19.344 9.977 1 96.56 195 LEU A O 1
ATOM 1536 N N . ALA A 1 196 ? -4.797 18.281 11.258 1 92.38 196 ALA A N 1
ATOM 1537 C CA . ALA A 1 196 ? -4.445 19.5 11.984 1 92.38 196 ALA A CA 1
ATOM 1538 C C . ALA A 1 196 ? -3.787 20.516 11.055 1 92.38 196 ALA A C 1
ATOM 1540 O O . ALA A 1 196 ? -4.074 21.719 11.133 1 92.38 196 ALA A O 1
ATOM 1541 N N . ALA A 1 197 ? -3.018 20.078 10.156 1 90.75 197 ALA A N 1
ATOM 1542 C CA . ALA A 1 197 ? -2.273 20.953 9.242 1 90.75 197 ALA A CA 1
ATOM 1543 C C . ALA A 1 197 ? -3.182 21.5 8.156 1 90.75 197 ALA A C 1
ATOM 1545 O O . ALA A 1 197 ? -3.006 22.641 7.711 1 90.75 197 ALA A O 1
ATOM 1546 N N . THR A 1 198 ? -4.168 20.719 7.742 1 94.06 198 THR A N 1
ATOM 1547 C CA . THR A 1 198 ? -4.895 21.078 6.531 1 94.06 198 THR A CA 1
ATOM 1548 C C . THR A 1 198 ? -6.262 21.656 6.875 1 94.06 198 THR A C 1
ATOM 1550 O O . THR A 1 198 ? -6.762 22.547 6.18 1 94.06 198 THR A O 1
ATOM 1553 N N . LEU A 1 199 ? -6.82 21.172 8.008 1 94.44 199 LEU A N 1
ATOM 1554 C CA . LEU A 1 199 ? -8.18 21.578 8.336 1 94.44 199 LEU A CA 1
ATOM 1555 C C . LEU A 1 199 ? -8.211 22.312 9.672 1 94.44 199 LEU A C 1
ATOM 1557 O O . LEU A 1 199 ? -9.273 22.781 10.102 1 94.44 199 LEU A O 1
ATOM 1561 N N . ASP A 1 200 ? -7.031 22.453 10.305 1 90.94 200 ASP A N 1
ATOM 1562 C CA . ASP A 1 200 ? -6.973 23 11.656 1 90.94 200 ASP A CA 1
ATOM 1563 C C . ASP A 1 200 ? -7.871 22.203 12.602 1 90.94 200 ASP A C 1
ATOM 1565 O O . ASP A 1 200 ? -8.562 22.781 13.445 1 90.94 200 ASP A O 1
ATOM 1569 N N . HIS A 1 201 ? -7.898 20.938 12.305 1 84 201 HIS A N 1
ATOM 1570 C CA . HIS A 1 201 ? -8.719 20.031 13.109 1 84 201 HIS A CA 1
ATOM 1571 C C . HIS A 1 201 ? -7.863 19.234 14.086 1 84 201 HIS A C 1
ATOM 1573 O O . HIS A 1 201 ? -6.992 18.469 13.672 1 84 201 HIS A O 1
ATOM 1579 N N . ARG A 1 202 ? -8.086 19.406 15.367 1 81.62 202 ARG A N 1
ATOM 1580 C CA . ARG A 1 202 ? -7.438 18.641 16.438 1 81.62 202 ARG A CA 1
ATOM 1581 C C . ARG A 1 202 ? -8.469 17.906 17.281 1 81.62 202 ARG A C 1
ATOM 1583 O O . ARG A 1 202 ? -9.25 18.547 18 1 81.62 202 ARG A O 1
ATOM 1590 N N . PRO A 1 203 ? -8.484 16.516 16.906 1 69.31 203 PRO A N 1
ATOM 1591 C CA . PRO A 1 203 ? -9.516 15.812 17.672 1 69.31 203 PRO A CA 1
ATOM 1592 C C . PRO A 1 203 ? -9.375 16.031 19.172 1 69.31 203 PRO A C 1
ATOM 1594 O O . PRO A 1 203 ? -8.273 16.281 19.672 1 69.31 203 PRO A O 1
ATOM 1597 N N . ALA A 1 204 ? -10.531 16.219 19.922 1 56.41 204 ALA A N 1
ATOM 1598 C CA . ALA A 1 204 ? -10.609 16.406 21.375 1 56.41 204 ALA A CA 1
ATOM 1599 C C . ALA A 1 204 ? -9.969 15.234 22.109 1 56.41 204 ALA A C 1
ATOM 1601 O O . ALA A 1 204 ? -10.008 14.102 21.625 1 56.41 204 ALA A O 1
ATOM 1602 N N . MET B 1 1 ? 20.172 14.117 -17.781 1 21.5 1 MET B N 1
ATOM 1603 C CA . MET B 1 1 ? 20.625 13.312 -18.906 1 21.5 1 MET B CA 1
ATOM 1604 C C . MET B 1 1 ? 20.703 11.836 -18.531 1 21.5 1 MET B C 1
ATOM 1606 O O . MET B 1 1 ? 21.688 11.398 -17.938 1 21.5 1 MET B O 1
ATOM 1610 N N . LEU B 1 2 ? 19.625 11.234 -17.953 1 25.84 2 LEU B N 1
ATOM 1611 C CA . LEU B 1 2 ? 19.25 9.938 -17.406 1 25.84 2 LEU B CA 1
ATOM 1612 C C . LEU B 1 2 ? 19.641 8.812 -18.359 1 25.84 2 LEU B C 1
ATOM 1614 O O . LEU B 1 2 ? 19.391 8.898 -19.562 1 25.84 2 LEU B O 1
ATOM 1618 N N . TYR B 1 3 ? 20.844 8.211 -18.047 1 28.38 3 TYR B N 1
ATOM 1619 C CA . TYR B 1 3 ? 21.562 7.242 -18.875 1 28.38 3 TYR B CA 1
ATOM 1620 C C . TYR B 1 3 ? 20.594 6.297 -19.578 1 28.38 3 TYR B C 1
ATOM 1622 O O . TYR B 1 3 ? 19.734 5.699 -18.922 1 28.38 3 TYR B O 1
ATOM 1630 N N . SER B 1 4 ? 20.172 6.668 -20.688 1 30.92 4 SER B N 1
ATOM 1631 C CA . SER B 1 4 ? 19.656 5.812 -21.75 1 30.92 4 SER B CA 1
ATOM 1632 C C . SER B 1 4 ? 20.406 4.48 -21.797 1 30.92 4 SER B C 1
ATOM 1634 O O . SER B 1 4 ? 21.625 4.453 -21.922 1 30.92 4 SER B O 1
ATOM 1636 N N . MET B 1 5 ? 20 3.6 -20.844 1 32.66 5 MET B N 1
ATOM 1637 C CA . MET B 1 5 ? 20.531 2.24 -20.906 1 32.66 5 MET B CA 1
ATOM 1638 C C . MET B 1 5 ? 20.672 1.768 -22.344 1 32.66 5 MET B C 1
ATOM 1640 O O . MET B 1 5 ? 19.766 1.126 -22.875 1 32.66 5 MET B O 1
ATOM 1644 N N . ALA B 1 6 ? 21.156 2.721 -23.297 1 32.12 6 ALA B N 1
ATOM 1645 C CA . ALA B 1 6 ? 21.531 2.275 -24.641 1 32.12 6 ALA B CA 1
ATOM 1646 C C . ALA B 1 6 ? 22.609 1.199 -24.578 1 32.12 6 ALA B C 1
ATOM 1648 O O . ALA B 1 6 ? 23.469 1.216 -23.688 1 32.12 6 ALA B O 1
ATOM 1649 N N . ASP B 1 7 ? 22.516 0.105 -25.406 1 33.34 7 ASP B N 1
ATOM 1650 C CA . ASP B 1 7 ? 23.25 -1.128 -25.672 1 33.34 7 ASP B CA 1
ATOM 1651 C C . ASP B 1 7 ? 24.703 -0.83 -26.047 1 33.34 7 ASP B C 1
ATOM 1653 O O . ASP B 1 7 ? 24.969 -0.326 -27.141 1 33.34 7 ASP B O 1
ATOM 1657 N N . ASP B 1 8 ? 25.531 -0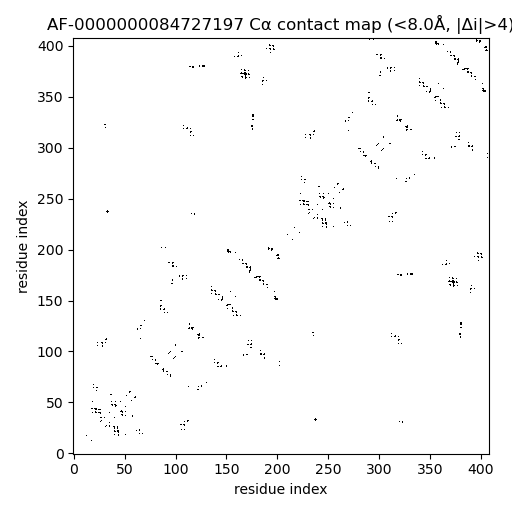.104 -25.359 1 34.38 8 ASP B N 1
ATOM 1658 C CA . ASP B 1 8 ? 26.875 -0.168 -25.906 1 34.38 8 ASP B CA 1
ATOM 1659 C C . ASP B 1 8 ? 27.328 -1.616 -26.078 1 34.38 8 ASP B C 1
ATOM 1661 O O . ASP B 1 8 ? 27.234 -2.422 -25.156 1 34.38 8 ASP B O 1
ATOM 1665 N N . PRO B 1 9 ? 27.562 -2.178 -27.266 1 36.16 9 PRO B N 1
ATOM 1666 C CA . PRO B 1 9 ? 27.891 -3.561 -27.641 1 36.16 9 PRO B CA 1
ATOM 1667 C C . PRO B 1 9 ? 29.016 -4.141 -26.797 1 36.16 9 PRO B C 1
ATOM 1669 O O . PRO B 1 9 ? 29.062 -5.348 -26.562 1 36.16 9 PRO B O 1
ATOM 1672 N N . ASP B 1 10 ? 30.234 -3.443 -26.875 1 37.66 10 ASP B N 1
ATOM 1673 C CA . ASP B 1 10 ? 31.484 -4.086 -26.438 1 37.66 10 ASP B CA 1
ATOM 1674 C C . ASP B 1 10 ? 31.391 -4.539 -24.984 1 37.66 10 ASP B C 1
ATOM 1676 O O . ASP B 1 10 ? 31.938 -5.574 -24.625 1 37.66 10 ASP B O 1
ATOM 1680 N N . ARG B 1 11 ? 31.469 -3.561 -24.047 1 39.34 11 ARG B N 1
ATOM 1681 C CA . ARG B 1 11 ? 31.547 -3.754 -22.594 1 39.34 11 ARG B CA 1
ATOM 1682 C C . ARG B 1 11 ? 30.344 -4.531 -22.078 1 39.34 11 ARG B C 1
ATOM 1684 O O . ARG B 1 11 ? 30.031 -4.484 -20.891 1 39.34 11 ARG B O 1
ATOM 1691 N N . SER B 1 12 ? 29.406 -5.016 -22.859 1 39.81 12 SER B N 1
ATOM 1692 C CA . SER B 1 12 ? 28.047 -5.516 -22.703 1 39.81 12 SER B CA 1
ATOM 1693 C C . SER B 1 12 ? 28.031 -6.84 -21.953 1 39.81 12 SER B C 1
ATOM 1695 O O . SER B 1 12 ? 27.062 -7.605 -22.047 1 39.81 12 SER B O 1
ATOM 1697 N N . SER B 1 13 ? 29.141 -7.363 -21.75 1 42.81 13 SER B N 1
ATOM 1698 C CA . SER B 1 13 ? 28.984 -8.602 -21 1 42.81 13 SER B CA 1
ATOM 1699 C C . SER B 1 13 ? 28.172 -8.367 -19.734 1 42.81 13 SER B C 1
ATOM 1701 O O . SER B 1 13 ? 28.688 -7.902 -18.719 1 42.81 13 SER B O 1
ATOM 1703 N N . ALA B 1 14 ? 27.188 -7.82 -19.812 1 49.53 14 ALA B N 1
ATOM 1704 C CA . ALA B 1 14 ? 26.328 -7.586 -18.672 1 49.53 14 ALA B CA 1
ATOM 1705 C C . ALA B 1 14 ? 26.422 -8.727 -17.656 1 49.53 14 ALA B C 1
ATOM 1707 O O . ALA B 1 14 ? 26.484 -9.898 -18.047 1 49.53 14 ALA B O 1
ATOM 1708 N N . ASP B 1 15 ? 27.125 -8.562 -16.516 1 62.38 15 ASP B N 1
ATOM 1709 C CA . ASP B 1 15 ? 27.047 -9.523 -15.414 1 62.38 15 ASP B CA 1
ATOM 1710 C C . ASP B 1 15 ? 25.75 -10.344 -15.5 1 62.38 15 ASP B C 1
ATOM 1712 O O . ASP B 1 15 ? 24.656 -9.789 -15.594 1 62.38 15 ASP B O 1
ATOM 1716 N N . PRO B 1 16 ? 25.844 -11.586 -16 1 65.19 16 PRO B N 1
ATOM 1717 C CA . PRO B 1 16 ? 24.688 -12.469 -16.141 1 65.19 16 PRO B CA 1
ATOM 1718 C C . PRO B 1 16 ? 23.625 -12.211 -15.07 1 65.19 16 PRO B C 1
ATOM 1720 O O . PRO B 1 16 ? 22.422 -12.32 -15.344 1 65.19 16 PRO B O 1
ATOM 1723 N N . ASP B 1 17 ? 24.141 -11.711 -14.109 1 83.5 17 ASP B N 1
ATOM 1724 C CA . ASP B 1 17 ? 23.188 -11.484 -13.023 1 83.5 17 ASP B CA 1
ATOM 1725 C C . ASP B 1 17 ? 22.281 -10.297 -13.328 1 83.5 17 ASP B C 1
ATOM 1727 O O . ASP B 1 17 ? 21.062 -10.375 -13.133 1 83.5 17 ASP B O 1
ATOM 1731 N N . GLU B 1 18 ? 22.844 -9.344 -14.07 1 89.56 18 GLU B N 1
ATOM 1732 C CA . GLU B 1 18 ? 22.031 -8.172 -14.367 1 89.56 18 GLU B CA 1
ATOM 1733 C C . GLU B 1 18 ? 21.031 -8.477 -15.484 1 89.56 18 GLU B C 1
ATOM 1735 O O . GLU B 1 18 ? 19.891 -8.023 -15.438 1 89.56 18 GLU B O 1
ATOM 1740 N N . ALA B 1 19 ? 21.484 -9.25 -16.422 1 92.25 19 ALA B N 1
ATOM 1741 C CA . ALA B 1 19 ? 20.609 -9.625 -17.531 1 92.25 19 ALA B CA 1
ATOM 1742 C C . ALA B 1 19 ? 19.422 -10.461 -17.031 1 92.25 19 ALA B C 1
ATOM 1744 O O . ALA B 1 19 ? 18.297 -10.273 -17.469 1 92.25 19 ALA B O 1
ATOM 1745 N N . ILE B 1 20 ? 19.703 -11.336 -16.109 1 94.81 20 ILE B N 1
ATOM 1746 C CA . ILE B 1 20 ? 18.656 -12.172 -15.539 1 94.81 20 ILE B CA 1
ATOM 1747 C C . ILE B 1 20 ? 17.703 -11.312 -14.719 1 94.81 20 ILE B C 1
ATOM 1749 O O . ILE B 1 20 ? 16.484 -11.523 -14.75 1 94.81 20 ILE B O 1
ATOM 1753 N N . MET B 1 21 ? 18.266 -10.352 -14.047 1 93.81 21 MET B N 1
ATOM 1754 C CA . MET B 1 21 ? 17.438 -9.445 -13.242 1 93.81 21 MET B CA 1
ATOM 1755 C C . MET B 1 21 ? 16.484 -8.648 -14.133 1 93.81 21 MET B C 1
ATOM 1757 O O . MET B 1 21 ? 15.305 -8.523 -13.82 1 93.81 21 MET B O 1
ATOM 1761 N N . ARG B 1 22 ? 16.969 -8.188 -15.25 1 91.94 22 ARG B N 1
ATOM 1762 C CA . ARG B 1 22 ? 16.141 -7.422 -16.172 1 91.94 22 ARG B CA 1
ATOM 1763 C C . ARG B 1 22 ? 15.062 -8.297 -16.797 1 91.94 22 ARG B C 1
ATOM 1765 O O . ARG B 1 22 ? 13.914 -7.871 -16.953 1 91.94 22 ARG B O 1
ATOM 1772 N N . ALA B 1 23 ? 15.469 -9.492 -17.109 1 94.81 23 ALA B N 1
ATOM 1773 C CA . ALA B 1 23 ? 14.508 -10.445 -17.656 1 94.81 23 ALA B CA 1
ATOM 1774 C C . ALA B 1 23 ? 13.414 -10.766 -16.641 1 94.81 23 ALA B C 1
ATOM 1776 O O . ALA B 1 23 ? 12.234 -10.867 -16.984 1 94.81 23 ALA B O 1
ATOM 1777 N N . THR B 1 24 ? 13.82 -10.961 -15.398 1 94.44 24 THR B N 1
ATOM 1778 C CA . THR B 1 24 ? 12.883 -11.227 -14.32 1 94.44 24 THR B CA 1
ATOM 1779 C C . THR B 1 24 ? 11.898 -10.07 -14.156 1 94.44 24 THR B C 1
ATOM 1781 O O . THR B 1 24 ? 10.695 -10.289 -14.016 1 94.44 24 THR B O 1
ATOM 1784 N N . TYR B 1 25 ? 12.453 -8.891 -14.281 1 90.62 25 TYR B N 1
ATOM 1785 C CA . TYR B 1 25 ? 11.625 -7.691 -14.211 1 90.62 25 TYR B CA 1
ATOM 1786 C C . TYR B 1 25 ? 10.562 -7.695 -15.297 1 90.62 25 TYR B C 1
ATOM 1788 O O . TYR B 1 25 ? 9.375 -7.508 -15.023 1 90.62 25 TYR B O 1
ATOM 1796 N N . ARG B 1 26 ? 10.93 -7.945 -16.453 1 91.62 26 ARG B N 1
ATOM 1797 C CA . ARG B 1 26 ? 10.016 -7.93 -17.594 1 91.62 26 ARG B CA 1
ATOM 1798 C C . ARG B 1 26 ? 8.969 -9.031 -17.469 1 91.62 26 ARG B C 1
ATOM 1800 O O . ARG B 1 26 ? 7.781 -8.789 -17.672 1 91.62 26 ARG B O 1
ATOM 1807 N N . ALA B 1 27 ? 9.398 -10.203 -17.094 1 94.12 27 ALA B N 1
ATOM 1808 C CA . ALA B 1 27 ? 8.477 -11.328 -16.953 1 94.12 27 ALA B CA 1
ATOM 1809 C C . ALA B 1 27 ? 7.469 -11.086 -15.844 1 94.12 27 ALA B C 1
ATOM 1811 O O . ALA B 1 27 ? 6.273 -11.344 -16.016 1 94.12 27 ALA B O 1
ATOM 1812 N N . LEU B 1 28 ? 7.957 -10.602 -14.742 1 91.5 28 LEU B N 1
ATOM 1813 C CA . LEU B 1 28 ? 7.098 -10.328 -13.594 1 91.5 28 LEU B CA 1
ATOM 1814 C C . LEU B 1 28 ? 6.082 -9.234 -13.914 1 91.5 28 LEU B C 1
ATOM 1816 O O . LEU B 1 28 ? 4.902 -9.359 -13.57 1 91.5 28 LEU B O 1
ATOM 1820 N N . SER B 1 29 ? 6.527 -8.195 -14.617 1 87.62 29 SER B N 1
ATOM 1821 C CA . SER B 1 29 ? 5.66 -7.09 -15 1 87.62 29 SER B CA 1
ATOM 1822 C C . SER B 1 29 ? 4.586 -7.539 -15.984 1 87.62 29 SER B C 1
ATOM 1824 O O . SER B 1 29 ? 3.455 -7.047 -15.945 1 87.62 29 SER B O 1
ATOM 1826 N N . THR B 1 30 ? 4.93 -8.469 -16.766 1 88.44 30 THR B N 1
ATOM 1827 C CA . THR B 1 30 ? 4.035 -8.914 -17.812 1 88.44 30 THR B CA 1
ATOM 1828 C C . THR B 1 30 ? 3.055 -9.961 -17.297 1 88.44 30 THR B C 1
ATOM 1830 O O . THR B 1 30 ? 1.864 -9.922 -17.625 1 88.44 30 THR B O 1
ATOM 1833 N N . HIS B 1 31 ? 3.52 -10.883 -16.438 1 90.31 31 HIS B N 1
ATOM 1834 C CA . HIS B 1 31 ? 2.727 -12.07 -16.125 1 90.31 31 HIS B CA 1
ATOM 1835 C C . HIS B 1 31 ? 2.221 -12.031 -14.695 1 90.31 31 HIS B C 1
ATOM 1837 O O . HIS B 1 31 ? 1.274 -12.742 -14.344 1 90.31 31 HIS B O 1
ATOM 1843 N N . GLY B 1 32 ? 2.896 -11.227 -13.875 1 89.31 32 GLY B N 1
ATOM 1844 C CA . GLY B 1 32 ? 2.584 -11.258 -12.461 1 89.31 32 GLY B CA 1
ATOM 1845 C C . GLY B 1 32 ? 3.24 -12.422 -11.734 1 89.31 32 GLY B C 1
ATOM 1846 O O . GLY B 1 32 ? 3.773 -13.336 -12.359 1 89.31 32 GLY B O 1
ATOM 1847 N N . TYR B 1 33 ? 3.184 -12.383 -10.453 1 89.25 33 TYR B N 1
ATOM 1848 C CA . TYR B 1 33 ? 3.842 -13.383 -9.633 1 89.25 33 TYR B CA 1
ATOM 1849 C C . TYR B 1 33 ? 3.186 -14.75 -9.805 1 89.25 33 TYR B C 1
ATOM 1851 O O . TYR B 1 33 ? 3.875 -15.766 -9.945 1 89.25 33 TYR B O 1
ATOM 1859 N N . ALA B 1 34 ? 1.851 -14.766 -9.812 1 85.69 34 ALA B N 1
ATOM 1860 C CA . ALA B 1 34 ? 1.099 -16.016 -9.836 1 85.69 34 ALA B CA 1
ATOM 1861 C C . ALA B 1 34 ? 1.393 -16.812 -11.109 1 85.69 34 ALA B C 1
ATOM 1863 O O . ALA B 1 34 ? 1.463 -18.047 -11.086 1 85.69 34 ALA B O 1
ATOM 1864 N N . ASP B 1 35 ? 1.631 -16.156 -12.188 1 90.12 35 ASP B N 1
ATOM 1865 C CA . ASP B 1 35 ? 1.82 -16.812 -13.477 1 90.12 35 ASP B CA 1
ATOM 1866 C C . ASP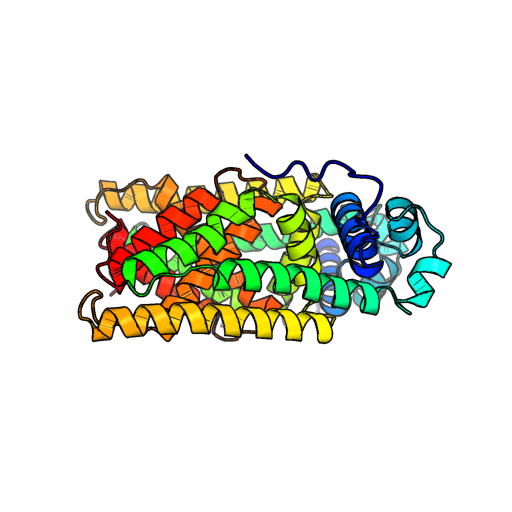 B 1 35 ? 3.291 -16.812 -13.891 1 90.12 35 ASP B C 1
ATOM 1868 O O . ASP B 1 35 ? 3.629 -17.188 -15.016 1 90.12 35 ASP B O 1
ATOM 1872 N N . LEU B 1 36 ? 4.113 -16.391 -12.992 1 93.5 36 LEU B N 1
ATOM 1873 C CA . LEU B 1 36 ? 5.539 -16.328 -13.289 1 93.5 36 LEU B CA 1
ATOM 1874 C C . LEU B 1 36 ? 6.168 -17.719 -13.203 1 93.5 36 LEU B C 1
ATOM 1876 O O . LEU B 1 36 ? 5.918 -18.453 -12.242 1 93.5 36 LEU B O 1
ATOM 1880 N N . THR B 1 37 ? 6.93 -18.109 -14.25 1 93.81 37 THR B N 1
ATOM 1881 C CA . THR B 1 37 ? 7.668 -19.375 -14.25 1 93.81 37 THR B CA 1
ATOM 1882 C C . THR B 1 37 ? 9.109 -19.156 -14.703 1 93.81 37 THR B C 1
ATOM 1884 O O . THR B 1 37 ? 9.422 -18.141 -15.32 1 93.81 37 THR B O 1
ATOM 1887 N N . MET B 1 38 ? 9.891 -20.156 -14.367 1 95.75 38 MET B N 1
ATOM 1888 C CA . MET B 1 38 ? 11.273 -20.109 -14.852 1 95.75 38 MET B CA 1
ATOM 1889 C C . MET B 1 38 ? 11.32 -20.078 -16.375 1 95.75 38 MET B C 1
ATOM 1891 O O . MET B 1 38 ? 12.18 -19.422 -16.953 1 95.75 38 MET B O 1
ATOM 1895 N N . LYS B 1 39 ? 10.375 -20.719 -17.016 1 96.5 39 LYS B N 1
ATOM 1896 C CA . LYS B 1 39 ? 10.312 -20.766 -18.469 1 96.5 39 LYS B CA 1
ATOM 1897 C C . LYS B 1 39 ? 10.047 -19.375 -19.047 1 96.5 39 LYS B C 1
ATOM 1899 O O . LYS B 1 39 ? 10.68 -18.969 -20.016 1 96.5 39 LYS B O 1
ATOM 1904 N N . ARG B 1 40 ? 9.172 -18.656 -18.469 1 96.38 40 ARG B N 1
ATOM 1905 C CA . ARG B 1 40 ? 8.82 -17.312 -18.938 1 96.38 40 ARG B CA 1
ATOM 1906 C C . ARG B 1 40 ? 9.977 -16.344 -18.734 1 96.38 40 ARG B C 1
ATOM 1908 O O . ARG B 1 40 ? 10.211 -15.469 -19.562 1 96.38 40 ARG B O 1
ATOM 1915 N N . ILE B 1 41 ? 10.68 -16.484 -17.578 1 96.56 41 ILE B N 1
ATOM 1916 C CA . ILE B 1 41 ? 11.844 -15.648 -17.328 1 96.56 41 ILE B CA 1
ATOM 1917 C C . ILE B 1 41 ? 12.938 -15.961 -18.344 1 96.56 41 ILE B C 1
ATOM 1919 O O . ILE B 1 41 ? 13.57 -15.055 -18.891 1 96.56 41 ILE B O 1
ATOM 1923 N N . ALA B 1 42 ? 13.117 -17.234 -18.625 1 96.75 42 ALA B N 1
ATOM 1924 C CA . ALA B 1 42 ? 14.102 -17.656 -19.609 1 96.75 42 ALA B CA 1
ATOM 1925 C C . ALA B 1 42 ? 13.781 -17.078 -21 1 96.75 42 ALA B C 1
ATOM 1927 O O . ALA B 1 42 ? 14.68 -16.641 -21.719 1 96.75 42 ALA B O 1
ATOM 1928 N N . ALA B 1 43 ? 12.547 -17.094 -21.344 1 96.62 43 ALA B N 1
ATOM 1929 C CA . ALA B 1 43 ? 12.109 -16.531 -22.625 1 96.62 43 ALA B CA 1
ATOM 1930 C C . ALA B 1 43 ? 12.469 -15.047 -22.719 1 96.62 43 ALA B C 1
ATOM 1932 O O . ALA B 1 43 ? 12.961 -14.594 -23.766 1 96.62 43 ALA B O 1
ATOM 1933 N N . GLU B 1 44 ? 12.273 -14.305 -21.703 1 94.69 44 GLU B N 1
ATOM 1934 C CA . GLU B 1 44 ? 12.648 -12.891 -21.656 1 94.69 44 GLU B CA 1
ATOM 1935 C C . GLU B 1 44 ? 14.164 -12.719 -21.672 1 94.69 44 GLU B C 1
ATOM 1937 O O . GLU B 1 44 ? 14.68 -11.734 -22.219 1 94.69 44 GLU B O 1
ATOM 1942 N N . TYR B 1 45 ? 14.852 -13.656 -21 1 94.31 45 TYR B N 1
ATOM 1943 C CA . TYR B 1 45 ? 16.312 -13.664 -20.922 1 94.31 45 TYR B CA 1
ATOM 1944 C C . TYR B 1 45 ? 16.922 -14 -22.266 1 94.31 45 TYR B C 1
ATOM 1946 O O . TYR B 1 45 ? 18.047 -13.594 -22.562 1 94.31 45 TYR B O 1
ATOM 1954 N N . GLY B 1 46 ? 16.219 -14.711 -23.078 1 95.31 46 GLY B N 1
ATOM 1955 C CA . GLY B 1 46 ? 16.703 -15.125 -24.375 1 95.31 46 GLY B CA 1
ATOM 1956 C C . GLY B 1 46 ? 17.641 -16.328 -24.312 1 95.31 46 GLY B C 1
ATOM 1957 O O . GLY B 1 46 ? 18.516 -16.484 -25.172 1 95.31 46 GLY B O 1
ATOM 1958 N N . LYS B 1 47 ? 17.562 -17.031 -23.219 1 94.62 47 LYS B N 1
ATOM 1959 C CA . LYS B 1 47 ? 18.328 -18.25 -23.016 1 94.62 47 LYS B CA 1
ATOM 1960 C C . LYS B 1 47 ? 17.438 -19.375 -22.484 1 94.62 47 LYS B C 1
ATOM 1962 O O . LYS B 1 47 ? 16.234 -19.188 -22.328 1 94.62 47 LYS B O 1
ATOM 1967 N N . SER B 1 48 ? 18.062 -20.531 -22.219 1 93.19 48 SER B N 1
ATOM 1968 C CA . SER B 1 48 ? 17.312 -21.688 -21.719 1 93.19 48 SER B CA 1
ATOM 1969 C C . SER B 1 48 ? 17.062 -21.578 -20.219 1 93.19 48 SER B C 1
ATOM 1971 O O . SER B 1 48 ? 17.75 -20.828 -19.516 1 93.19 48 SER B O 1
ATOM 1973 N N . THR B 1 49 ? 16.094 -22.312 -19.781 1 95.19 49 THR B N 1
ATOM 1974 C CA . THR B 1 49 ? 15.844 -22.422 -18.344 1 95.19 49 THR B CA 1
ATOM 1975 C C . THR B 1 49 ? 17.078 -22.953 -17.625 1 95.19 49 THR B C 1
ATOM 1977 O O . THR B 1 49 ? 17.375 -22.562 -16.5 1 95.19 49 THR B O 1
ATOM 1980 N N . ALA B 1 50 ? 17.844 -23.781 -18.297 1 93.56 50 ALA B N 1
ATOM 1981 C CA . ALA B 1 50 ? 19.062 -24.344 -17.734 1 93.56 50 ALA B CA 1
ATOM 1982 C C . ALA B 1 50 ? 20.094 -23.25 -17.453 1 93.56 50 ALA B C 1
ATOM 1984 O O . ALA B 1 50 ? 20.781 -23.297 -16.438 1 93.56 50 ALA B O 1
ATOM 1985 N N . ALA B 1 51 ? 20.188 -22.359 -18.297 1 93.5 51 ALA B N 1
ATOM 1986 C CA . ALA B 1 51 ? 21.125 -21.234 -18.141 1 93.5 51 ALA B CA 1
ATOM 1987 C C . ALA B 1 51 ? 20.828 -20.438 -16.875 1 93.5 51 ALA B C 1
ATOM 1989 O O . ALA B 1 51 ? 21.75 -19.938 -16.234 1 93.5 51 ALA B O 1
ATOM 1990 N N . ILE B 1 52 ? 19.562 -20.297 -16.516 1 94.75 52 ILE B N 1
ATOM 1991 C CA . ILE B 1 52 ? 19.172 -19.578 -15.305 1 94.75 52 ILE B CA 1
ATOM 1992 C C . ILE B 1 52 ? 19.453 -20.453 -14.086 1 94.75 52 ILE B C 1
ATOM 1994 O O . ILE B 1 52 ? 19.922 -19.969 -13.055 1 94.75 52 ILE B O 1
ATOM 1998 N N . HIS B 1 53 ? 19.281 -21.766 -14.258 1 93.88 53 HIS B N 1
ATOM 1999 C CA . HIS B 1 53 ? 19.438 -22.703 -13.156 1 93.88 53 HIS B CA 1
ATOM 2000 C C . HIS B 1 53 ? 20.906 -22.812 -12.742 1 93.88 53 HIS B C 1
ATOM 2002 O O . HIS B 1 53 ? 21.219 -23.219 -11.617 1 93.88 53 HIS B O 1
ATOM 2008 N N . TYR B 1 54 ? 21.766 -22.484 -13.648 1 92.75 54 TYR B N 1
ATOM 2009 C CA . TYR B 1 54 ? 23.188 -22.422 -13.297 1 92.75 54 TYR B CA 1
ATOM 2010 C C . TYR B 1 54 ? 23.422 -21.422 -12.18 1 92.75 54 TYR B C 1
ATOM 2012 O O . TYR B 1 54 ? 24.328 -21.625 -11.352 1 92.75 54 TYR B O 1
ATOM 2020 N N . HIS B 1 55 ? 22.578 -20.484 -12.133 1 92.81 55 HIS B N 1
ATOM 2021 C CA . HIS B 1 55 ? 22.781 -19.391 -11.188 1 92.81 55 HIS B CA 1
ATOM 2022 C C . HIS B 1 55 ? 21.797 -19.484 -10.023 1 92.81 55 HIS B C 1
ATOM 2024 O O . HIS B 1 55 ? 22.141 -19.141 -8.891 1 92.81 55 HIS B O 1
ATOM 2030 N N . TYR B 1 56 ? 20.562 -19.938 -10.352 1 94.75 56 TYR B N 1
ATOM 2031 C CA . TYR B 1 56 ? 19.5 -20 -9.359 1 94.75 56 TYR B CA 1
ATOM 2032 C C . TYR B 1 56 ? 18.766 -21.328 -9.422 1 94.75 56 TYR B C 1
ATOM 2034 O O . TYR B 1 56 ? 18.219 -21.703 -10.469 1 94.75 56 TYR B O 1
ATOM 2042 N N . ASP B 1 57 ? 18.578 -21.922 -8.305 1 92.88 57 ASP B N 1
ATOM 2043 C CA . ASP B 1 57 ? 18.016 -23.281 -8.25 1 92.88 57 ASP B CA 1
ATOM 2044 C C . ASP B 1 57 ? 16.5 -23.25 -8.391 1 92.88 57 ASP B C 1
ATOM 2046 O O . ASP B 1 57 ? 15.922 -24.125 -9.039 1 92.88 57 ASP B O 1
ATOM 2050 N N . THR B 1 58 ? 15.961 -22.266 -7.734 1 92.81 58 THR B N 1
ATOM 2051 C CA . THR B 1 58 ? 14.5 -22.219 -7.734 1 92.81 58 THR B CA 1
ATOM 2052 C C . THR B 1 58 ? 14.008 -20.812 -8.117 1 92.81 58 THR B C 1
ATOM 2054 O O . THR B 1 58 ? 14.781 -19.859 -8.094 1 92.81 58 THR B O 1
ATOM 2057 N N . LYS B 1 59 ? 12.773 -20.719 -8.453 1 93 59 LYS B N 1
ATOM 2058 C CA . LYS B 1 59 ? 12.133 -19.438 -8.727 1 93 59 LYS B CA 1
ATOM 2059 C C . LYS B 1 59 ? 12.227 -18.516 -7.516 1 93 59 LYS B C 1
ATOM 2061 O O . LYS B 1 59 ? 12.5 -17.328 -7.656 1 93 59 LYS B O 1
ATOM 2066 N N . ASP B 1 60 ? 12.078 -19.078 -6.336 1 90.94 60 ASP B N 1
ATOM 2067 C CA . ASP B 1 60 ? 12.109 -18.297 -5.109 1 90.94 60 ASP B CA 1
ATOM 2068 C C . ASP B 1 60 ? 13.508 -17.719 -4.875 1 90.94 60 ASP B C 1
ATOM 2070 O O . ASP B 1 60 ? 13.641 -16.562 -4.445 1 90.94 60 ASP B O 1
ATOM 2074 N N . ASP B 1 61 ? 14.469 -18.5 -5.191 1 92.88 61 ASP B N 1
ATOM 2075 C CA . ASP B 1 61 ? 15.844 -18.016 -5.062 1 92.88 61 ASP B CA 1
ATOM 2076 C C . ASP B 1 61 ? 16.109 -16.844 -6.02 1 92.88 61 ASP B C 1
ATOM 2078 O O . ASP B 1 61 ? 16.734 -15.859 -5.641 1 92.88 61 ASP B O 1
ATOM 2082 N N . LEU B 1 62 ? 15.664 -17.062 -7.223 1 94.88 62 LEU B N 1
ATOM 2083 C CA . LEU B 1 62 ? 15.828 -16.031 -8.234 1 94.88 62 LEU B CA 1
ATOM 2084 C C . LEU B 1 62 ? 15.086 -14.75 -7.836 1 94.88 62 LEU B C 1
ATOM 2086 O O . LEU B 1 62 ? 15.633 -13.656 -7.938 1 94.88 62 LEU B O 1
ATOM 2090 N N . LEU B 1 63 ? 13.898 -14.891 -7.312 1 94.25 63 LEU B N 1
ATOM 2091 C CA . LEU B 1 63 ? 13.086 -13.734 -6.961 1 94.25 63 LEU B CA 1
ATOM 2092 C C . LEU B 1 63 ? 13.648 -13.031 -5.727 1 94.25 63 LEU B C 1
ATOM 2094 O O . LEU B 1 63 ? 13.555 -11.805 -5.609 1 94.25 63 LEU B O 1
ATOM 2098 N N . ALA B 1 64 ? 14.203 -13.789 -4.82 1 93.44 64 ALA B N 1
ATOM 2099 C CA . ALA B 1 64 ? 14.891 -13.172 -3.688 1 93.44 64 ALA B CA 1
ATOM 2100 C C . ALA B 1 64 ? 16.078 -12.328 -4.156 1 93.44 64 ALA B C 1
ATOM 2102 O O . ALA B 1 64 ? 16.266 -11.203 -3.688 1 93.44 64 ALA B O 1
ATOM 2103 N N . ALA B 1 65 ? 16.781 -12.852 -5.066 1 93.31 65 ALA B N 1
ATOM 2104 C CA . ALA B 1 65 ? 17.906 -12.109 -5.641 1 93.31 65 ALA B CA 1
ATOM 2105 C C . ALA B 1 65 ? 17.422 -10.867 -6.391 1 93.31 65 ALA B C 1
ATOM 2107 O O . ALA B 1 65 ? 18.047 -9.812 -6.328 1 93.31 65 ALA B O 1
ATOM 2108 N N . PHE B 1 66 ? 16.406 -11.016 -7.078 1 94.19 66 PHE B N 1
ATOM 2109 C CA . PHE B 1 66 ? 15.797 -9.898 -7.789 1 94.19 66 PHE B CA 1
ATOM 2110 C C . PHE B 1 66 ? 15.391 -8.797 -6.816 1 94.19 66 PHE B C 1
ATOM 2112 O O . PHE B 1 66 ? 15.633 -7.617 -7.07 1 94.19 66 PHE B O 1
ATOM 2119 N N . LEU B 1 67 ? 14.75 -9.164 -5.695 1 93.25 67 LEU B N 1
ATOM 2120 C CA . LEU B 1 67 ? 14.359 -8.203 -4.672 1 93.25 67 LEU B CA 1
ATOM 2121 C C . LEU B 1 67 ? 15.57 -7.461 -4.125 1 93.25 67 LEU B C 1
ATOM 2123 O O . LEU B 1 67 ? 15.547 -6.238 -3.982 1 93.25 67 LEU B O 1
ATOM 2127 N N . ASP B 1 68 ? 16.656 -8.195 -3.879 1 92.56 68 ASP B N 1
ATOM 2128 C CA . ASP B 1 68 ? 17.906 -7.578 -3.426 1 92.56 68 ASP B CA 1
ATOM 2129 C C . ASP B 1 68 ? 18.422 -6.57 -4.449 1 92.56 68 ASP B C 1
ATOM 2131 O O . ASP B 1 68 ? 18.891 -5.488 -4.082 1 92.56 68 ASP B O 1
ATOM 2135 N N . TYR B 1 69 ? 18.328 -6.973 -5.668 1 89.75 69 TYR B N 1
ATOM 2136 C CA . TYR B 1 69 ? 18.797 -6.137 -6.773 1 89.75 69 TYR B CA 1
ATOM 2137 C C . TYR B 1 69 ? 18 -4.836 -6.836 1 89.75 69 TYR B C 1
ATOM 2139 O O . TYR B 1 69 ? 18.578 -3.752 -6.914 1 89.75 69 TYR B O 1
ATOM 2147 N N . VAL B 1 70 ? 16.734 -4.902 -6.719 1 88.12 70 VAL B N 1
ATOM 2148 C CA . VAL B 1 70 ? 15.859 -3.74 -6.848 1 88.12 70 VAL B CA 1
ATOM 2149 C C . VAL B 1 70 ? 16 -2.852 -5.613 1 88.12 70 VAL B C 1
ATOM 2151 O O . VAL B 1 70 ? 16.156 -1.634 -5.73 1 88.12 70 VAL B O 1
ATOM 2154 N N . LEU B 1 71 ? 15.945 -3.441 -4.426 1 88.38 71 LEU B N 1
ATOM 2155 C CA . LEU B 1 71 ? 16.062 -2.678 -3.189 1 88.38 71 LEU B CA 1
ATOM 2156 C C . LEU B 1 71 ? 17.453 -2.051 -3.064 1 88.38 71 LEU B C 1
ATOM 2158 O O . LEU B 1 71 ? 17.594 -0.954 -2.521 1 88.38 71 LEU B O 1
ATOM 2162 N N . GLY B 1 72 ? 18.391 -2.758 -3.592 1 84 72 GLY B N 1
ATOM 2163 C CA . GLY B 1 72 ? 19.75 -2.227 -3.602 1 84 72 GLY B CA 1
ATOM 2164 C C . GLY B 1 72 ? 19.891 -0.981 -4.457 1 84 72 GLY B C 1
ATOM 2165 O O . GLY B 1 72 ? 20.547 -0.02 -4.055 1 84 72 GLY B O 1
ATOM 2166 N N . ARG B 1 73 ? 19.328 -1 -5.586 1 78.81 73 ARG B N 1
ATOM 2167 C CA . ARG B 1 73 ? 19.359 0.162 -6.469 1 78.81 73 ARG B CA 1
ATOM 2168 C C . ARG B 1 73 ? 18.672 1.36 -5.82 1 78.81 73 ARG B C 1
ATOM 2170 O O . ARG B 1 73 ? 19.125 2.496 -5.961 1 78.81 73 ARG B O 1
ATOM 2177 N N . PHE B 1 74 ? 17.641 1.084 -5.141 1 79.38 74 PHE B N 1
ATOM 2178 C CA . PHE B 1 74 ? 16.953 2.133 -4.395 1 79.38 74 PHE B CA 1
ATOM 2179 C C . PHE B 1 74 ? 17.859 2.707 -3.309 1 79.38 74 PHE B C 1
ATOM 2181 O O . PHE B 1 74 ? 17.938 3.926 -3.141 1 79.38 74 PHE B O 1
ATOM 2188 N N . LYS B 1 75 ? 18.484 1.84 -2.611 1 82.12 75 LYS B N 1
ATOM 2189 C CA . LYS B 1 75 ? 19.406 2.262 -1.566 1 82.12 75 LYS B CA 1
ATOM 2190 C C . LYS B 1 75 ? 20.516 3.137 -2.139 1 82.12 75 LYS B C 1
ATOM 2192 O O . LYS B 1 75 ? 20.891 4.152 -1.543 1 82.12 75 LYS B O 1
ATOM 2197 N N . ASP B 1 76 ? 20.938 2.74 -3.275 1 80.62 76 ASP B N 1
ATOM 2198 C CA . ASP B 1 76 ? 22.016 3.5 -3.916 1 80.62 76 ASP B CA 1
ATOM 2199 C C . ASP B 1 76 ? 21.531 4.898 -4.301 1 80.62 76 ASP B C 1
ATOM 2201 O O . ASP B 1 76 ? 22.266 5.879 -4.121 1 80.62 76 ASP B O 1
ATOM 2205 N N . ALA B 1 77 ? 20.359 4.98 -4.742 1 75.69 77 ALA B N 1
ATOM 2206 C CA . ALA B 1 77 ? 19.797 6.262 -5.148 1 75.69 77 ALA B CA 1
ATOM 2207 C C . ALA B 1 77 ? 19.609 7.184 -3.947 1 75.69 77 ALA B C 1
ATOM 2209 O O . ALA B 1 77 ? 19.844 8.391 -4.043 1 75.69 77 ALA B O 1
ATOM 2210 N N . VAL B 1 78 ? 19.328 6.633 -2.85 1 78.69 78 VAL B N 1
ATOM 2211 C CA . VAL B 1 78 ? 19.094 7.387 -1.622 1 78.69 78 VAL B CA 1
ATOM 2212 C C . VAL B 1 78 ? 20.422 7.828 -1.026 1 78.69 78 VAL B C 1
ATOM 2214 O O . VAL B 1 78 ? 20.547 8.93 -0.481 1 78.69 78 VAL B O 1
ATOM 2217 N N . HIS B 1 79 ? 21.359 6.984 -1.176 1 77.94 79 HIS B N 1
ATOM 2218 C CA . HIS B 1 79 ? 22.672 7.277 -0.637 1 77.94 79 HIS B CA 1
ATOM 2219 C C . HIS B 1 79 ? 23.359 8.383 -1.428 1 77.94 79 HIS B C 1
ATOM 2221 O O . HIS B 1 79 ? 24.297 9.031 -0.928 1 77.94 79 HIS B O 1
ATOM 2227 N N . GLU B 1 80 ? 22.922 8.547 -2.617 1 77.19 80 GLU B N 1
ATOM 2228 C CA . GLU B 1 80 ? 23.547 9.555 -3.465 1 77.19 80 GLU B CA 1
ATOM 2229 C C . GLU B 1 80 ? 23.141 10.961 -3.055 1 77.19 80 GLU B C 1
ATOM 2231 O O . GLU B 1 80 ? 23.734 11.945 -3.488 1 77.19 80 GLU B O 1
ATOM 2236 N N . VAL B 1 81 ? 22.219 11.047 -2.174 1 75.94 81 VAL B N 1
ATOM 2237 C CA . VAL B 1 81 ? 21.812 12.359 -1.682 1 75.94 81 VAL B CA 1
ATOM 2238 C C . VAL B 1 81 ? 22.922 12.953 -0.818 1 75.94 81 VAL B C 1
ATOM 2240 O O . VAL B 1 81 ? 23.172 12.484 0.3 1 75.94 81 VAL B O 1
ATOM 2243 N N . GLU B 1 82 ? 23.703 13.844 -1.447 1 77 82 GLU B N 1
ATOM 2244 C CA . GLU B 1 82 ? 24.875 14.414 -0.781 1 77 82 GLU B CA 1
ATOM 2245 C C . GLU B 1 82 ? 24.609 15.859 -0.365 1 77 82 GLU B C 1
ATOM 2247 O O . GLU B 1 82 ? 24.703 16.781 -1.185 1 77 82 GLU B O 1
ATOM 2252 N N . THR B 1 83 ? 24.031 16.125 0.619 1 83.25 83 THR B N 1
ATOM 2253 C CA . THR B 1 83 ? 23.938 17.422 1.275 1 83.25 83 THR B CA 1
ATOM 2254 C C . THR B 1 83 ? 23.906 17.266 2.791 1 83.25 83 THR B C 1
ATOM 2256 O O . THR B 1 83 ? 23.391 16.266 3.301 1 83.25 83 THR B O 1
ATOM 2259 N N . THR B 1 84 ? 24.516 18.234 3.441 1 85.12 84 THR B N 1
ATOM 2260 C CA . THR B 1 84 ? 24.5 18.203 4.898 1 85.12 84 THR B CA 1
ATOM 2261 C C . THR B 1 84 ? 23.406 19.109 5.449 1 85.12 84 THR B C 1
ATOM 2263 O O . THR B 1 84 ? 23.141 19.109 6.652 1 85.12 84 THR B O 1
ATOM 2266 N N . ASP B 1 85 ? 22.703 19.828 4.602 1 93.88 85 ASP B N 1
ATOM 2267 C CA . ASP B 1 85 ? 21.547 20.625 5.016 1 93.88 85 ASP B CA 1
ATOM 2268 C C . ASP B 1 85 ? 20.328 19.734 5.262 1 93.88 85 ASP B C 1
ATOM 2270 O O . ASP B 1 85 ? 19.844 19.062 4.348 1 93.88 85 ASP B O 1
ATOM 2274 N N . PRO B 1 86 ? 19.828 19.75 6.469 1 94.62 86 PRO B N 1
ATOM 2275 C CA . PRO B 1 86 ? 18.781 18.797 6.812 1 94.62 86 PRO B CA 1
ATOM 2276 C C . PRO B 1 86 ? 17.484 19.016 6.02 1 94.62 86 PRO B C 1
ATOM 2278 O O . PRO B 1 86 ? 16.812 18.062 5.637 1 94.62 86 PRO B O 1
ATOM 2281 N N . GLU B 1 87 ? 17.172 20.234 5.734 1 95.12 87 GLU B N 1
ATOM 2282 C CA . GLU B 1 87 ? 15.961 20.531 4.969 1 95.12 87 GLU B CA 1
ATOM 2283 C C . GLU B 1 87 ? 16.078 20.016 3.541 1 95.12 87 GLU B C 1
ATOM 2285 O O . GLU B 1 87 ? 15.164 19.328 3.055 1 95.12 87 GLU B O 1
ATOM 2290 N N . GLU B 1 88 ? 17.141 20.406 2.938 1 94.38 88 GLU B N 1
ATOM 2291 C CA . GLU B 1 88 ? 17.375 19.953 1.566 1 94.38 88 GLU B CA 1
ATOM 2292 C C . GLU B 1 88 ? 17.469 18.438 1.488 1 94.38 88 GLU B C 1
ATOM 2294 O O . GLU B 1 88 ? 16.938 17.828 0.56 1 94.38 88 GLU B O 1
ATOM 2299 N N . ARG B 1 89 ? 18.156 17.844 2.42 1 94.19 89 ARG B N 1
ATOM 2300 C CA . ARG B 1 89 ? 18.312 16.391 2.441 1 94.19 89 ARG B CA 1
ATOM 2301 C C . ARG B 1 89 ? 16.953 15.703 2.584 1 94.19 89 ARG B C 1
ATOM 2303 O O . ARG B 1 89 ? 16.688 14.719 1.894 1 94.19 89 ARG B O 1
ATOM 2310 N N . LEU B 1 90 ? 16.094 16.188 3.502 1 95.56 90 LEU B N 1
ATOM 2311 C CA . LEU B 1 90 ? 14.773 15.617 3.686 1 95.56 90 LEU B CA 1
ATOM 2312 C C . LEU B 1 90 ? 13.953 15.703 2.4 1 95.56 90 LEU B C 1
ATOM 2314 O O . LEU B 1 90 ? 13.32 14.734 1.991 1 95.56 90 LEU B O 1
ATOM 2318 N N . GLU B 1 91 ? 14.055 16.828 1.72 1 94.81 91 GLU B N 1
ATOM 2319 C CA . GLU B 1 91 ? 13.328 17.031 0.471 1 94.81 91 GLU B CA 1
ATOM 2320 C C . GLU B 1 91 ? 13.828 16.078 -0.619 1 94.81 91 GLU B C 1
ATOM 2322 O O . GLU B 1 91 ? 13.031 15.5 -1.351 1 94.81 91 GLU B O 1
ATOM 2327 N N . LEU B 1 92 ? 15.062 15.914 -0.712 1 92.5 92 LEU B N 1
ATOM 2328 C CA . LEU B 1 92 ? 15.641 15.047 -1.728 1 92.5 92 LEU B CA 1
ATOM 2329 C C . LEU B 1 92 ? 15.297 13.586 -1.455 1 92.5 92 LEU B C 1
ATOM 2331 O O . LEU B 1 92 ? 15.031 12.82 -2.387 1 92.5 92 LEU B O 1
ATOM 2335 N N . LEU B 1 93 ? 15.289 13.203 -0.192 1 92.69 93 LEU B N 1
ATOM 2336 C CA . LEU B 1 93 ? 14.891 11.852 0.166 1 92.69 93 LEU B CA 1
ATOM 2337 C C . LEU B 1 93 ? 13.438 11.586 -0.23 1 92.69 93 LEU B C 1
ATOM 2339 O O . LEU B 1 93 ? 13.133 10.555 -0.824 1 92.69 93 LEU B O 1
ATOM 2343 N N . LEU B 1 94 ? 12.602 12.539 0.02 1 94.19 94 LEU B N 1
ATOM 2344 C CA . LEU B 1 94 ? 11.195 12.391 -0.325 1 94.19 94 LEU B CA 1
ATOM 2345 C C . LEU B 1 94 ? 11 12.359 -1.838 1 94.19 94 LEU B C 1
ATOM 2347 O O . LEU B 1 94 ? 10.156 11.617 -2.346 1 94.19 94 LEU B O 1
ATOM 2351 N N . ASP B 1 95 ? 11.773 13.086 -2.586 1 91.94 95 ASP B N 1
ATOM 2352 C CA . ASP B 1 95 ? 11.719 13.047 -4.043 1 91.94 95 ASP B CA 1
ATOM 2353 C C . ASP B 1 95 ? 12.109 11.672 -4.578 1 91.94 95 ASP B C 1
ATOM 2355 O O . ASP B 1 95 ? 11.484 11.156 -5.496 1 91.94 95 ASP B O 1
ATOM 2359 N N . GLN B 1 96 ? 13.078 11.125 -4.012 1 89.5 96 GLN B N 1
ATOM 2360 C CA . GLN B 1 96 ? 13.523 9.797 -4.434 1 89.5 96 GLN B CA 1
ATOM 2361 C C . GLN B 1 96 ? 12.461 8.742 -4.145 1 89.5 96 GLN B C 1
ATOM 2363 O O . GLN B 1 96 ? 12.242 7.836 -4.945 1 89.5 96 GLN B O 1
ATOM 2368 N N . LEU B 1 97 ? 11.797 8.922 -3.043 1 90.94 97 LEU B N 1
ATOM 2369 C CA . LEU B 1 97 ? 10.82 7.93 -2.602 1 90.94 97 LEU B CA 1
ATOM 2370 C C . LEU B 1 97 ? 9.508 8.086 -3.369 1 90.94 97 LEU B C 1
ATOM 2372 O O . LEU B 1 97 ? 8.805 7.102 -3.594 1 90.94 97 LEU B O 1
ATOM 2376 N N . LEU B 1 98 ? 9.188 9.297 -3.875 1 91.31 98 LEU B N 1
ATOM 2377 C CA . LEU B 1 98 ? 7.852 9.547 -4.41 1 91.31 98 LEU B CA 1
ATOM 2378 C C . LEU B 1 98 ? 7.926 10 -5.867 1 91.31 98 LEU B C 1
ATOM 2380 O O . LEU B 1 98 ? 6.961 9.844 -6.617 1 91.31 98 LEU B O 1
ATOM 2384 N N . VAL B 1 99 ? 8.898 10.625 -6.348 1 74.88 99 VAL B N 1
ATOM 2385 C CA . VAL B 1 99 ? 8.938 11.211 -7.684 1 74.88 99 VAL B CA 1
ATOM 2386 C C . VAL B 1 99 ? 9.703 10.289 -8.625 1 74.88 99 VAL B C 1
ATOM 2388 O O . VAL B 1 99 ? 9.195 9.93 -9.695 1 74.88 99 VAL B O 1
ATOM 2391 N N . SER B 1 100 ? 10.82 9.859 -8.266 1 69 100 SER B N 1
ATOM 2392 C CA . SER B 1 100 ? 11.664 9.055 -9.141 1 69 100 SER B CA 1
ATOM 2393 C C . SER B 1 100 ? 11.102 7.645 -9.32 1 69 100 SER B C 1
ATOM 2395 O O . SER B 1 100 ? 11.367 6.98 -10.32 1 69 100 SER B O 1
ATOM 2397 N N . ALA B 1 101 ? 10.328 7.312 -8.445 1 58 101 ALA B N 1
ATOM 2398 C CA . ALA B 1 101 ? 9.68 6.008 -8.516 1 58 101 ALA B CA 1
ATOM 2399 C C . ALA B 1 101 ? 8.664 5.957 -9.648 1 58 101 ALA B C 1
ATOM 2401 O O . ALA B 1 101 ? 8.438 4.898 -10.242 1 58 101 ALA B O 1
ATOM 2402 N N . GLY B 1 102 ? 8.18 7.035 -9.969 1 53.78 102 GLY B N 1
ATOM 2403 C CA . GLY B 1 102 ? 7.18 7.148 -11.016 1 53.78 102 GLY B CA 1
ATOM 2404 C C . GLY B 1 102 ? 7.727 6.816 -12.398 1 53.78 102 GLY B C 1
ATOM 2405 O O . GLY B 1 102 ? 6.973 6.418 -13.289 1 53.78 102 GLY B O 1
ATOM 2406 N N . ASP B 1 103 ? 8.906 7.059 -12.531 1 60.31 103 ASP B N 1
ATOM 2407 C CA . ASP B 1 103 ? 9.508 6.773 -13.828 1 60.31 103 ASP B CA 1
ATOM 2408 C C . ASP B 1 103 ? 9.578 5.266 -14.078 1 60.31 103 ASP B C 1
ATOM 2410 O O . ASP B 1 103 ? 9.859 4.832 -15.195 1 60.31 103 ASP B O 1
ATOM 2414 N N . HIS B 1 104 ? 9.016 4.637 -13.047 1 71.81 104 HIS B N 1
ATOM 2415 C CA . HIS B 1 104 ? 9.133 3.189 -13.18 1 71.81 104 HIS B CA 1
ATOM 2416 C C . HIS B 1 104 ? 7.875 2.486 -12.688 1 71.81 104 HIS B C 1
ATOM 2418 O O . HIS B 1 104 ? 7.93 1.684 -11.758 1 71.81 104 HIS B O 1
ATOM 2424 N N . SER B 1 105 ? 6.812 2.74 -13.398 1 76.88 105 SER B N 1
ATOM 2425 C CA . SER B 1 105 ? 5.523 2.143 -13.055 1 76.88 105 SER B CA 1
ATOM 2426 C C . SER B 1 105 ? 5.621 0.623 -12.992 1 76.88 105 SER B C 1
ATOM 2428 O O . SER B 1 105 ? 5.051 -0.001 -12.094 1 76.88 105 SER B O 1
ATOM 2430 N N . ASP B 1 106 ? 6.375 0.102 -13.867 1 79.94 106 ASP B N 1
ATOM 2431 C CA . ASP B 1 106 ? 6.535 -1.348 -13.922 1 79.94 106 ASP B CA 1
ATOM 2432 C C . ASP B 1 106 ? 7.238 -1.869 -12.672 1 79.94 106 ASP B C 1
ATOM 2434 O O . ASP B 1 106 ? 6.93 -2.961 -12.195 1 79.94 106 ASP B O 1
ATOM 2438 N N . LEU B 1 107 ? 8.102 -1.046 -12.203 1 83.69 107 LEU B N 1
ATOM 2439 C CA . LEU B 1 107 ? 8.805 -1.463 -10.992 1 83.69 107 LEU B CA 1
ATOM 2440 C C . LEU B 1 107 ? 7.867 -1.458 -9.789 1 83.69 107 LEU B C 1
ATOM 2442 O O . LEU B 1 107 ? 7.953 -2.336 -8.93 1 83.69 107 LEU B O 1
ATOM 2446 N N . LEU B 1 108 ? 6.965 -0.492 -9.805 1 88.88 108 LEU B N 1
ATOM 2447 C CA . LEU B 1 108 ? 6 -0.434 -8.711 1 88.88 108 LEU B CA 1
ATOM 2448 C C . LEU B 1 108 ? 5.078 -1.648 -8.742 1 88.88 108 LEU B C 1
ATOM 2450 O O . LEU B 1 108 ? 4.715 -2.182 -7.688 1 88.88 108 LEU B O 1
ATOM 2454 N N . ILE B 1 109 ? 4.781 -2.084 -9.914 1 89.31 109 ILE B N 1
ATOM 2455 C CA . ILE B 1 109 ? 3.932 -3.258 -10.07 1 89.31 109 ILE B CA 1
ATOM 2456 C C . ILE B 1 109 ? 4.652 -4.496 -9.539 1 89.31 109 ILE B C 1
ATOM 2458 O O . ILE B 1 109 ? 4.086 -5.258 -8.75 1 89.31 109 ILE B O 1
ATOM 2462 N N . ALA B 1 110 ? 5.883 -4.66 -9.961 1 87.06 110 ALA B N 1
ATOM 2463 C CA . ALA B 1 110 ? 6.68 -5.797 -9.508 1 87.06 110 ALA B CA 1
ATOM 2464 C C . ALA B 1 110 ? 6.836 -5.785 -7.992 1 87.06 110 ALA B C 1
ATOM 2466 O O . ALA B 1 110 ? 6.762 -6.836 -7.348 1 87.06 110 ALA B O 1
ATOM 2467 N N . MET B 1 111 ? 6.996 -4.625 -7.453 1 90.62 111 MET B N 1
ATOM 2468 C CA . MET B 1 111 ? 7.18 -4.5 -6.008 1 90.62 111 MET B CA 1
ATOM 2469 C C . MET B 1 111 ? 5.906 -4.879 -5.262 1 90.62 111 MET B C 1
ATOM 2471 O O . MET B 1 111 ? 5.961 -5.578 -4.25 1 90.62 111 MET B O 1
ATOM 2475 N N . LEU B 1 112 ? 4.797 -4.418 -5.758 1 92.81 112 LEU B N 1
ATOM 2476 C CA . LEU B 1 112 ? 3.535 -4.773 -5.117 1 92.81 112 LEU B CA 1
ATOM 2477 C C . LEU B 1 112 ? 3.299 -6.277 -5.172 1 92.81 112 LEU B C 1
ATOM 2479 O O . LEU B 1 112 ? 2.822 -6.871 -4.199 1 92.81 112 LEU B O 1
ATOM 2483 N N . GLU B 1 113 ? 3.676 -6.891 -6.289 1 90.69 113 GLU B N 1
ATOM 2484 C CA . GLU B 1 113 ? 3.568 -8.344 -6.418 1 90.69 113 GLU B CA 1
ATOM 2485 C C . GLU B 1 113 ? 4.406 -9.055 -5.359 1 90.69 113 GLU B C 1
ATOM 2487 O O . GLU B 1 113 ? 3.926 -9.977 -4.699 1 90.69 113 GLU B O 1
ATOM 2492 N N . MET B 1 114 ? 5.57 -8.617 -5.219 1 91.62 114 MET B N 1
ATOM 2493 C CA . MET B 1 114 ? 6.469 -9.266 -4.27 1 91.62 114 MET B CA 1
ATOM 2494 C C . MET B 1 114 ? 6.031 -8.992 -2.834 1 91.62 114 MET B C 1
ATOM 2496 O O . MET B 1 114 ? 6.137 -9.867 -1.972 1 91.62 114 MET B O 1
ATOM 2500 N N . ARG B 1 115 ? 5.531 -7.809 -2.547 1 94.06 115 ARG B N 1
ATOM 2501 C CA . ARG B 1 115 ? 5.012 -7.477 -1.226 1 94.06 115 ARG B CA 1
ATOM 2502 C C . ARG B 1 115 ? 3.85 -8.391 -0.849 1 94.06 115 ARG B C 1
ATOM 2504 O O . ARG B 1 115 ? 3.721 -8.797 0.309 1 94.06 115 ARG B O 1
ATOM 2511 N N . SER B 1 116 ? 3.025 -8.695 -1.817 1 92.94 116 SER B N 1
ATOM 2512 C CA . SER B 1 116 ? 1.865 -9.547 -1.553 1 92.94 116 SER B CA 1
ATOM 2513 C C . SER B 1 116 ? 2.287 -10.961 -1.167 1 92.94 116 SER B C 1
ATOM 2515 O O . SER B 1 116 ? 1.486 -11.727 -0.63 1 92.94 116 SER B O 1
ATOM 2517 N N . GLN B 1 117 ? 3.576 -11.32 -1.385 1 92.25 117 GLN B N 1
ATOM 2518 C CA . GLN B 1 117 ? 4.078 -12.648 -1.059 1 92.25 117 GLN B CA 1
ATOM 2519 C C . GLN B 1 117 ? 4.742 -12.664 0.314 1 92.25 117 GLN B C 1
ATOM 2521 O O . GLN B 1 117 ? 5.027 -13.734 0.861 1 92.25 117 GLN B O 1
ATOM 2526 N N . ALA B 1 118 ? 4.941 -11.523 0.872 1 93.19 118 ALA B N 1
ATOM 2527 C CA . ALA B 1 118 ? 5.695 -11.391 2.117 1 93.19 118 ALA B CA 1
ATOM 2528 C C . ALA B 1 118 ? 5.082 -12.25 3.221 1 93.19 118 ALA B C 1
ATOM 2530 O O . ALA B 1 118 ? 5.797 -12.922 3.961 1 93.19 118 ALA B O 1
ATOM 2531 N N . PRO B 1 119 ? 3.75 -12.391 3.318 1 91 119 PRO B N 1
ATOM 2532 C CA . PRO B 1 119 ? 3.168 -13.203 4.391 1 91 119 PRO B CA 1
ATOM 2533 C C . PRO B 1 119 ? 3.451 -14.695 4.223 1 91 119 PRO B C 1
ATOM 2535 O O . PRO B 1 119 ? 3.348 -15.461 5.184 1 91 119 PRO B O 1
ATOM 2538 N N . TYR B 1 120 ? 3.887 -15.086 3.016 1 90.06 120 TYR B N 1
ATOM 2539 C CA . TYR B 1 120 ? 4.023 -16.516 2.713 1 90.06 120 TYR B CA 1
ATOM 2540 C C . TYR B 1 120 ? 5.48 -16.875 2.463 1 90.06 120 TYR B C 1
ATOM 2542 O O . TYR B 1 120 ? 5.805 -18.047 2.256 1 90.06 120 TYR B O 1
ATOM 2550 N N . ASN B 1 121 ? 6.297 -15.883 2.424 1 92.5 121 ASN B N 1
ATOM 2551 C CA . ASN B 1 121 ? 7.711 -16.062 2.111 1 92.5 121 ASN B CA 1
ATOM 2552 C C . ASN B 1 121 ? 8.594 -15.242 3.049 1 92.5 121 ASN B C 1
ATOM 2554 O O . ASN B 1 121 ? 8.828 -14.055 2.814 1 92.5 121 ASN B O 1
ATOM 2558 N N . GLU B 1 122 ? 9.156 -15.898 4.059 1 92.69 122 GLU B N 1
ATOM 2559 C CA . GLU B 1 122 ? 9.922 -15.203 5.09 1 92.69 122 GLU B CA 1
ATOM 2560 C C . GLU B 1 122 ? 11.133 -14.492 4.492 1 92.69 122 GLU B C 1
ATOM 2562 O O . GLU B 1 122 ? 11.438 -13.359 4.867 1 92.69 122 GLU B O 1
ATOM 2567 N N . PRO B 1 123 ? 11.805 -15.047 3.52 1 92.88 123 PRO B N 1
ATOM 2568 C CA . PRO B 1 123 ? 12.914 -14.336 2.893 1 92.88 123 PRO B CA 1
ATOM 2569 C C . PRO B 1 123 ? 12.484 -13.016 2.254 1 92.88 123 PRO B C 1
ATOM 2571 O O . PRO B 1 123 ? 13.234 -12.031 2.295 1 92.88 123 PRO B O 1
ATOM 2574 N N . PHE B 1 124 ? 11.336 -12.945 1.69 1 93.25 124 PHE B N 1
ATOM 2575 C CA . PHE B 1 124 ? 10.805 -11.703 1.146 1 93.25 124 PHE B CA 1
ATOM 2576 C C . PHE B 1 124 ? 10.484 -10.719 2.262 1 93.25 124 PHE B C 1
ATOM 2578 O O . PHE B 1 124 ? 10.914 -9.562 2.221 1 93.25 124 PHE B O 1
ATOM 2585 N N . ALA B 1 125 ? 9.797 -11.273 3.279 1 94.62 125 ALA B N 1
ATOM 2586 C CA . ALA B 1 125 ? 9.391 -10.422 4.398 1 94.62 125 ALA B CA 1
ATOM 2587 C C . ALA B 1 125 ? 10.602 -9.773 5.059 1 94.62 125 ALA B C 1
ATOM 2589 O O . ALA B 1 125 ? 10.602 -8.57 5.332 1 94.62 125 ALA B O 1
ATOM 2590 N N . GLU B 1 126 ? 11.594 -10.516 5.258 1 95.25 126 GLU B N 1
ATOM 2591 C CA . GLU B 1 126 ? 12.805 -10.031 5.914 1 95.25 126 GLU B CA 1
ATOM 2592 C C . GLU B 1 126 ? 13.477 -8.93 5.094 1 95.25 126 GLU B C 1
ATOM 2594 O O . GLU B 1 126 ? 13.945 -7.934 5.645 1 95.25 126 GLU B O 1
ATOM 2599 N N . ARG B 1 127 ? 13.492 -9.055 3.799 1 94.56 127 ARG B N 1
ATOM 2600 C CA . ARG B 1 127 ? 14.117 -8.062 2.93 1 94.56 127 ARG B CA 1
ATOM 2601 C C . ARG B 1 127 ? 13.336 -6.75 2.947 1 94.56 127 ARG B C 1
ATOM 2603 O O . ARG B 1 127 ? 13.93 -5.672 3 1 94.56 127 ARG B O 1
ATOM 2610 N N . PHE B 1 128 ? 12.078 -6.859 2.973 1 95.5 128 PHE B N 1
ATOM 2611 C CA . PHE B 1 128 ? 11.266 -5.652 3.047 1 95.5 128 PHE B CA 1
ATOM 2612 C C . PHE B 1 128 ? 11.43 -4.969 4.398 1 95.5 128 PHE B C 1
ATOM 2614 O O . PHE B 1 128 ? 11.5 -3.742 4.477 1 95.5 128 PHE B O 1
ATOM 2621 N N . ARG B 1 129 ? 11.492 -5.777 5.48 1 96.12 129 ARG B N 1
ATOM 2622 C CA . ARG B 1 129 ? 11.688 -5.211 6.809 1 96.12 129 ARG B CA 1
ATOM 2623 C C . ARG B 1 129 ? 13.031 -4.492 6.906 1 96.12 129 ARG B C 1
ATOM 2625 O O . ARG B 1 129 ? 13.117 -3.393 7.457 1 96.12 129 ARG B O 1
ATOM 2632 N N . GLN B 1 130 ? 14.023 -5.105 6.328 1 94.69 130 GLN B N 1
ATOM 2633 C CA . GLN B 1 130 ? 15.352 -4.512 6.363 1 94.69 130 GLN B CA 1
ATOM 2634 C C . GLN B 1 130 ? 15.391 -3.217 5.555 1 94.69 130 GLN B C 1
ATOM 2636 O O . GLN B 1 130 ? 15.992 -2.23 5.988 1 94.69 130 GLN B O 1
ATOM 2641 N N . ASN B 1 131 ? 14.812 -3.271 4.402 1 93.5 131 ASN B N 1
ATOM 2642 C CA . ASN B 1 131 ? 14.758 -2.07 3.576 1 93.5 131 ASN B CA 1
ATOM 2643 C C . ASN B 1 131 ? 13.992 -0.947 4.266 1 93.5 131 ASN B C 1
ATOM 2645 O O . ASN B 1 131 ? 14.422 0.208 4.246 1 93.5 131 ASN B O 1
ATOM 2649 N N . ASP B 1 132 ? 12.906 -1.28 4.84 1 95.25 132 ASP B N 1
ATOM 2650 C CA . ASP B 1 132 ? 12.109 -0.295 5.566 1 95.25 132 ASP B CA 1
ATOM 2651 C C . ASP B 1 132 ? 12.906 0.309 6.723 1 95.25 132 ASP B C 1
ATOM 2653 O O . ASP B 1 132 ? 12.914 1.528 6.902 1 95.25 132 ASP B O 1
ATOM 2657 N N . ALA B 1 133 ? 13.539 -0.546 7.52 1 95.44 133 ALA B N 1
ATOM 2658 C CA . ALA B 1 133 ? 14.336 -0.09 8.656 1 95.44 133 ALA B CA 1
ATOM 2659 C C . ALA B 1 133 ? 15.445 0.862 8.203 1 95.44 133 ALA B C 1
ATOM 2661 O O . ALA B 1 133 ? 15.703 1.874 8.852 1 95.44 133 ALA B O 1
ATOM 2662 N N . TYR B 1 134 ? 15.992 0.571 7.148 1 94 134 TYR B N 1
ATOM 2663 C CA . TYR B 1 134 ? 17.078 1.386 6.617 1 94 134 TYR B CA 1
ATOM 2664 C C . TYR B 1 134 ? 16.578 2.768 6.215 1 94 134 TYR B C 1
ATOM 2666 O O . TYR B 1 134 ? 17.156 3.783 6.605 1 94 134 TYR B O 1
ATOM 2674 N N . VAL B 1 135 ? 15.57 2.84 5.422 1 93.75 135 VAL B N 1
ATOM 2675 C CA . VAL B 1 135 ? 15.047 4.109 4.934 1 93.75 135 VAL B CA 1
ATOM 2676 C C . VAL B 1 135 ? 14.516 4.938 6.102 1 93.75 135 VAL B C 1
ATOM 2678 O O . VAL B 1 135 ? 14.742 6.148 6.168 1 93.75 135 VAL B O 1
ATOM 2681 N N . ARG B 1 136 ? 13.844 4.293 7.023 1 95.38 136 ARG B N 1
ATOM 2682 C CA . ARG B 1 136 ? 13.367 4.992 8.211 1 95.38 136 ARG B CA 1
ATOM 2683 C C . ARG B 1 136 ? 14.523 5.586 9.008 1 95.38 136 ARG B C 1
ATOM 2685 O O . ARG B 1 136 ? 14.43 6.707 9.508 1 95.38 136 ARG B O 1
ATOM 2692 N N . TYR B 1 137 ? 15.508 4.836 9.109 1 95.69 137 TYR B N 1
ATOM 2693 C CA . TYR B 1 137 ? 16.688 5.32 9.812 1 95.69 137 TYR B CA 1
ATOM 2694 C C . TYR B 1 137 ? 17.234 6.59 9.156 1 95.69 137 TYR B C 1
ATOM 2696 O O . TYR B 1 137 ? 17.594 7.543 9.852 1 95.69 137 TYR B O 1
ATOM 2704 N N . LEU B 1 138 ? 17.297 6.633 7.863 1 93.81 138 LEU B N 1
ATOM 2705 C CA . LEU B 1 138 ? 17.781 7.812 7.145 1 93.81 138 LEU B CA 1
ATOM 2706 C C . LEU B 1 138 ? 16.875 9.008 7.406 1 93.81 138 LEU B C 1
ATOM 2708 O O . LEU B 1 138 ? 17.344 10.109 7.695 1 93.81 138 LEU B O 1
ATOM 2712 N N . LEU B 1 139 ? 15.602 8.781 7.316 1 96.12 139 LEU B N 1
ATOM 2713 C CA . LEU B 1 139 ? 14.641 9.852 7.562 1 96.12 139 LEU B CA 1
ATOM 2714 C C . LEU B 1 139 ? 14.742 10.359 9 1 96.12 139 LEU B C 1
ATOM 2716 O O . LEU B 1 139 ? 14.789 11.57 9.234 1 96.12 139 LEU B O 1
ATOM 2720 N N . GLU B 1 140 ? 14.781 9.414 9.922 1 97.5 140 GLU B N 1
ATOM 2721 C CA . GLU B 1 140 ? 14.898 9.766 11.328 1 97.5 140 GLU B CA 1
ATOM 2722 C C . GLU B 1 140 ? 16.156 10.594 11.594 1 97.5 140 GLU B C 1
ATOM 2724 O O . GLU B 1 140 ? 16.109 11.586 12.32 1 97.5 140 GLU B O 1
ATOM 2729 N N . THR B 1 141 ? 17.203 10.172 11.031 1 96 141 THR B N 1
ATOM 2730 C CA . THR B 1 141 ? 18.484 10.844 11.219 1 96 141 THR B CA 1
ATOM 2731 C C . THR B 1 141 ? 18.438 12.273 10.695 1 96 141 THR B C 1
ATOM 2733 O O . THR B 1 141 ? 18.875 13.203 11.375 1 96 141 THR B O 1
ATOM 2736 N N . VAL B 1 142 ? 17.906 12.453 9.539 1 96.06 142 VAL B N 1
ATOM 2737 C CA . VAL B 1 142 ? 17.828 13.781 8.945 1 96.06 142 VAL B CA 1
ATOM 2738 C C . VAL B 1 142 ? 16.906 14.664 9.789 1 96.06 142 VAL B C 1
ATOM 2740 O O . VAL B 1 142 ? 17.188 15.844 10.008 1 96.06 142 VAL B O 1
ATOM 2743 N N . ILE B 1 143 ? 15.805 14.156 10.305 1 97.81 143 ILE B N 1
ATOM 2744 C CA . ILE B 1 143 ? 14.852 14.906 11.125 1 97.81 143 ILE B CA 1
ATOM 2745 C C . ILE B 1 143 ? 15.508 15.305 12.438 1 97.81 143 ILE B C 1
ATOM 2747 O O . ILE B 1 143 ? 15.422 16.469 12.852 1 97.81 143 ILE B O 1
ATOM 2751 N N . ASP B 1 144 ? 16.203 14.359 13.039 1 97.75 144 ASP B N 1
ATOM 2752 C CA . ASP B 1 144 ? 16.922 14.641 14.281 1 97.75 144 ASP B CA 1
ATOM 2753 C C . ASP B 1 144 ? 17.953 15.75 14.078 1 97.75 144 ASP B C 1
ATOM 2755 O O . ASP B 1 144 ? 18.078 16.656 14.914 1 97.75 144 ASP B O 1
ATOM 2759 N N . GLN B 1 145 ? 18.656 15.648 13.039 1 96.69 145 GLN B N 1
ATOM 2760 C CA . GLN B 1 145 ? 19.656 16.672 12.727 1 96.69 145 GLN B CA 1
ATOM 2761 C C . GLN B 1 145 ? 19.016 18.047 12.57 1 96.69 145 GLN B C 1
ATOM 2763 O O . GLN B 1 145 ? 19.562 19.047 13.023 1 96.69 145 GLN B O 1
ATOM 2768 N N . GLY B 1 146 ? 17.891 18.062 11.867 1 97.38 146 GLY B N 1
ATOM 2769 C CA . GLY B 1 146 ? 17.172 19.312 11.703 1 97.38 146 GLY B CA 1
ATOM 2770 C C . GLY B 1 146 ? 16.641 19.875 13.008 1 97.38 146 GLY B C 1
ATOM 2771 O O . GLY B 1 146 ? 16.656 21.094 13.211 1 97.38 146 GLY B O 1
ATOM 2772 N N . ILE B 1 147 ? 16.188 19.016 13.906 1 97.69 147 ILE B N 1
ATOM 2773 C CA . ILE B 1 147 ? 15.711 19.438 15.219 1 97.69 147 ILE B CA 1
ATOM 2774 C C . ILE B 1 147 ? 16.875 19.984 16.031 1 97.69 147 ILE B C 1
ATOM 2776 O O . ILE B 1 147 ? 16.766 21.078 16.609 1 97.69 147 ILE B O 1
ATOM 2780 N N . ASP B 1 148 ? 17.969 19.312 15.992 1 96.94 148 ASP B N 1
ATOM 2781 C CA . ASP B 1 148 ? 19.156 19.719 16.734 1 96.94 148 ASP B CA 1
ATOM 2782 C C . ASP B 1 148 ? 19.672 21.078 16.234 1 96.94 148 ASP B C 1
ATOM 2784 O O . ASP B 1 148 ? 20.203 21.859 17.016 1 96.94 148 ASP B O 1
ATOM 2788 N N . ALA B 1 149 ? 19.5 21.312 14.977 1 96.12 149 ALA B N 1
ATOM 2789 C CA . ALA B 1 149 ? 20 22.531 14.359 1 96.12 149 ALA B CA 1
ATOM 2790 C C . ALA B 1 149 ? 18.953 23.656 14.453 1 96.12 149 ALA B C 1
ATOM 2792 O O . ALA B 1 149 ? 19.156 24.734 13.906 1 96.12 149 ALA B O 1
ATOM 2793 N N . ASP B 1 150 ? 17.828 23.344 15 1 96.25 150 ASP B N 1
ATOM 2794 C CA . ASP B 1 150 ? 16.734 24.297 15.203 1 96.25 150 ASP B CA 1
ATOM 2795 C C . ASP B 1 150 ? 16.125 24.734 13.875 1 96.25 150 ASP B C 1
ATOM 2797 O O . ASP B 1 150 ? 15.672 25.859 13.742 1 96.25 150 ASP B O 1
ATOM 2801 N N . VAL B 1 151 ? 16.281 23.859 12.961 1 95.25 151 VAL B N 1
ATOM 2802 C CA . VAL B 1 151 ? 15.68 24.078 11.656 1 95.25 151 VAL B CA 1
ATOM 2803 C C . VAL B 1 151 ? 14.25 23.547 11.648 1 95.25 151 VAL B C 1
ATOM 2805 O O . VAL B 1 151 ? 13.375 24.094 10.984 1 95.25 151 VAL B O 1
ATOM 2808 N N . PHE B 1 152 ? 14.047 22.453 12.336 1 97.19 152 PHE B N 1
ATOM 2809 C CA . PHE B 1 152 ? 12.742 21.844 12.516 1 97.19 152 PHE B CA 1
ATOM 2810 C C . PHE B 1 152 ? 12.25 22.031 13.945 1 97.19 152 PHE B C 1
ATOM 2812 O O . PHE B 1 152 ? 13.047 22.125 14.875 1 97.19 152 PHE B O 1
ATOM 2819 N N . ALA B 1 153 ? 10.93 22.094 14.109 1 97.12 153 ALA B N 1
ATOM 2820 C CA . ALA B 1 153 ? 10.336 22.047 15.445 1 97.12 153 ALA B CA 1
ATOM 2821 C C . ALA B 1 153 ? 10.602 20.719 16.125 1 97.12 153 ALA B C 1
ATOM 2823 O O . ALA B 1 153 ? 10.82 19.703 15.453 1 97.12 153 ALA B O 1
ATOM 2824 N N . ASP B 1 154 ? 10.555 20.672 17.422 1 97.38 154 ASP B N 1
ATOM 2825 C CA . ASP B 1 154 ? 10.719 19.438 18.172 1 97.38 154 ASP B CA 1
ATOM 2826 C C . ASP B 1 154 ? 9.586 18.453 17.875 1 97.38 154 ASP B C 1
ATOM 2828 O O . ASP B 1 154 ? 8.422 18.859 17.797 1 97.38 154 ASP B O 1
ATOM 2832 N N . ALA B 1 155 ? 9.977 17.266 17.703 1 97.56 155 ALA B N 1
ATOM 2833 C CA . ALA B 1 155 ? 9.023 16.203 17.359 1 97.56 155 ALA B CA 1
ATOM 2834 C C . ALA B 1 155 ? 9.617 14.82 17.641 1 97.56 155 ALA B C 1
ATOM 2836 O O . ALA B 1 155 ? 10.812 14.703 17.922 1 97.56 155 ALA B O 1
ATOM 2837 N N . ASP B 1 156 ? 8.734 13.852 17.672 1 97.75 156 ASP B N 1
ATOM 2838 C CA . ASP B 1 156 ? 9.164 12.453 17.688 1 97.75 156 ASP B CA 1
ATOM 2839 C C . ASP B 1 156 ? 9.625 11.992 16.312 1 97.75 156 ASP B C 1
ATOM 2841 O O . ASP B 1 156 ? 8.812 11.594 15.477 1 97.75 156 ASP B O 1
ATOM 2845 N N . ALA B 1 157 ? 10.961 12.039 16.078 1 98.19 157 ALA B N 1
ATOM 2846 C CA . ALA B 1 157 ? 11.539 11.773 14.758 1 98.19 157 ALA B CA 1
ATOM 2847 C C . ALA B 1 157 ? 11.156 10.383 14.258 1 98.19 157 ALA B C 1
ATOM 2849 O O . ALA B 1 157 ? 10.914 10.195 13.07 1 98.19 157 ALA B O 1
ATOM 2850 N N . GLU B 1 158 ? 11.141 9.414 15.109 1 97.62 158 GLU B N 1
ATOM 2851 C CA . GLU B 1 158 ? 10.766 8.055 14.734 1 97.62 158 GLU B CA 1
ATOM 2852 C C . GLU B 1 158 ? 9.328 8.008 14.211 1 97.62 158 GLU B C 1
ATOM 2854 O O . GLU B 1 158 ? 9.062 7.391 13.18 1 97.62 158 GLU B O 1
ATOM 2859 N N . HIS B 1 159 ? 8.461 8.672 14.945 1 97.69 159 HIS B N 1
ATOM 2860 C CA . HIS B 1 159 ? 7.066 8.695 14.523 1 97.69 159 HIS B CA 1
ATOM 2861 C C . HIS B 1 159 ? 6.902 9.398 13.18 1 97.69 159 HIS B C 1
ATOM 2863 O O . HIS B 1 159 ? 6.203 8.906 12.297 1 97.69 159 HIS B O 1
ATOM 2869 N N . VAL B 1 160 ? 7.566 10.516 13.062 1 98.12 160 VAL B N 1
ATOM 2870 C CA . VAL B 1 160 ? 7.457 11.273 11.82 1 98.12 160 VAL B CA 1
ATOM 2871 C C . VAL B 1 160 ? 7.973 10.438 10.656 1 98.12 160 VAL B C 1
ATOM 2873 O O . VAL B 1 160 ? 7.348 10.383 9.594 1 98.12 160 VAL B O 1
ATOM 2876 N N . ALA B 1 161 ? 9.078 9.75 10.836 1 98.06 161 ALA B N 1
ATOM 2877 C CA . ALA B 1 161 ? 9.641 8.891 9.797 1 98.06 161 ALA B CA 1
ATOM 2878 C C . ALA B 1 161 ? 8.672 7.773 9.422 1 98.06 161 ALA B C 1
ATOM 2880 O O . ALA B 1 161 ? 8.469 7.492 8.234 1 98.06 161 ALA B O 1
ATOM 2881 N N . ARG B 1 162 ? 8.055 7.152 10.398 1 97.75 162 ARG B N 1
ATOM 2882 C CA . ARG B 1 162 ? 7.094 6.086 10.148 1 97.75 162 ARG B CA 1
ATOM 2883 C C . ARG B 1 162 ? 5.875 6.609 9.391 1 97.75 162 ARG B C 1
ATOM 2885 O O . ARG B 1 162 ? 5.367 5.949 8.484 1 97.75 162 ARG B O 1
ATOM 2892 N N . ALA B 1 163 ? 5.426 7.754 9.797 1 98.19 163 ALA B N 1
ATOM 2893 C CA . ALA B 1 163 ? 4.289 8.367 9.125 1 98.19 163 ALA B CA 1
ATOM 2894 C C . ALA B 1 163 ? 4.613 8.664 7.66 1 98.19 163 ALA B C 1
ATOM 2896 O O . ALA B 1 163 ? 3.791 8.422 6.773 1 98.19 163 ALA B O 1
ATOM 2897 N N . LEU B 1 164 ? 5.82 9.18 7.379 1 98.25 164 LEU B N 1
ATOM 2898 C CA . LEU B 1 164 ? 6.234 9.461 6.012 1 98.25 164 LEU B CA 1
ATOM 2899 C C . LEU B 1 164 ? 6.312 8.18 5.191 1 98.25 164 LEU B C 1
ATOM 2901 O O . LEU B 1 164 ? 5.883 8.148 4.035 1 98.25 164 LEU B O 1
ATOM 2905 N N . MET B 1 165 ? 6.793 7.164 5.789 1 97.69 165 MET B N 1
ATOM 2906 C CA . MET B 1 165 ? 6.855 5.883 5.09 1 97.69 165 MET B CA 1
ATOM 2907 C C . MET B 1 165 ? 5.457 5.348 4.812 1 97.69 165 MET B C 1
ATOM 2909 O O . MET B 1 165 ? 5.227 4.703 3.787 1 97.69 165 MET B O 1
ATOM 2913 N N . THR B 1 166 ? 4.535 5.562 5.734 1 98.25 166 THR B N 1
ATOM 2914 C CA . THR B 1 166 ? 3.143 5.195 5.5 1 98.25 166 THR B CA 1
ATOM 2915 C C . THR B 1 166 ? 2.596 5.902 4.262 1 98.25 166 THR B C 1
ATOM 2917 O O . THR B 1 166 ? 1.959 5.273 3.414 1 98.25 166 THR B O 1
ATOM 2920 N N . ILE B 1 167 ? 2.891 7.145 4.109 1 98.25 167 ILE B N 1
ATOM 2921 C CA . ILE B 1 167 ? 2.463 7.926 2.957 1 98.25 167 ILE B CA 1
ATOM 2922 C C . ILE B 1 167 ? 3.102 7.367 1.688 1 98.25 167 ILE B C 1
ATOM 2924 O O . ILE B 1 167 ? 2.422 7.176 0.676 1 98.25 167 ILE B O 1
ATOM 2928 N N . VAL B 1 168 ? 4.355 7.059 1.721 1 96 168 VAL B N 1
ATOM 2929 C CA . VAL B 1 168 ? 5.102 6.543 0.576 1 96 168 VAL B CA 1
ATOM 2930 C C . VAL B 1 168 ? 4.508 5.203 0.135 1 96 168 VAL B C 1
ATOM 2932 O O . VAL B 1 168 ? 4.203 5.012 -1.044 1 96 168 VAL B O 1
ATOM 2935 N N . ASP B 1 169 ? 4.332 4.32 1.072 1 96.25 169 ASP B N 1
ATOM 2936 C CA . ASP B 1 169 ? 3.793 3.004 0.755 1 96.25 169 ASP B CA 1
ATOM 2937 C C . ASP B 1 169 ? 2.379 3.111 0.188 1 96.25 169 ASP B C 1
ATOM 2939 O O . ASP B 1 169 ? 2.016 2.375 -0.732 1 96.25 169 ASP B O 1
ATOM 2943 N N . GLY B 1 170 ? 1.594 4.012 0.783 1 97.06 170 GLY B N 1
ATOM 2944 C CA . GLY B 1 170 ? 0.26 4.238 0.249 1 97.06 170 GLY B CA 1
ATOM 2945 C C . GLY B 1 170 ? 0.269 4.73 -1.187 1 97.06 170 GLY B C 1
ATOM 2946 O O . GLY B 1 170 ? -0.513 4.258 -2.014 1 97.06 170 GLY B O 1
ATOM 2947 N N . ALA B 1 171 ? 1.169 5.641 -1.495 1 96.62 171 ALA B N 1
ATOM 2948 C CA . ALA B 1 171 ? 1.288 6.195 -2.842 1 96.62 171 ALA B CA 1
ATOM 2949 C C . ALA B 1 171 ? 1.664 5.113 -3.848 1 96.62 171 ALA B C 1
ATOM 2951 O O . ALA B 1 171 ? 1.083 5.035 -4.934 1 96.62 171 ALA B O 1
ATOM 2952 N N . HIS B 1 172 ? 2.633 4.34 -3.461 1 94.31 172 HIS B N 1
ATOM 2953 C CA . HIS B 1 172 ? 3.07 3.258 -4.336 1 94.31 172 HIS B CA 1
ATOM 2954 C C . HIS B 1 172 ? 1.931 2.287 -4.625 1 94.31 172 HIS B C 1
ATOM 2956 O O . HIS B 1 172 ? 1.731 1.88 -5.77 1 94.31 172 HIS B O 1
ATOM 2962 N N . THR B 1 173 ? 1.204 1.941 -3.652 1 95.12 173 THR B N 1
ATOM 2963 C CA . THR B 1 173 ? 0.095 1.008 -3.807 1 95.12 173 THR B CA 1
ATOM 2964 C C . THR B 1 173 ? -1.004 1.612 -4.676 1 95.12 173 THR B C 1
ATOM 2966 O O . THR B 1 173 ? -1.511 0.958 -5.59 1 95.12 173 THR B O 1
ATOM 2969 N N . ARG B 1 174 ? -1.353 2.826 -4.438 1 95.44 174 ARG B N 1
ATOM 2970 C CA . ARG B 1 174 ? -2.434 3.482 -5.168 1 95.44 174 ARG B CA 1
ATOM 2971 C C . ARG B 1 174 ? -2.057 3.695 -6.629 1 95.44 174 ARG B C 1
ATOM 2973 O O . ARG B 1 174 ? -2.904 3.58 -7.516 1 95.44 174 ARG B O 1
ATOM 2980 N N . ALA B 1 175 ? -0.808 4.027 -6.914 1 94.31 175 ALA B N 1
ATOM 2981 C CA . ALA B 1 175 ? -0.343 4.215 -8.289 1 94.31 175 ALA B CA 1
ATOM 2982 C C . ALA B 1 175 ? -0.562 2.955 -9.117 1 94.31 175 ALA B C 1
ATOM 2984 O O . ALA B 1 175 ? -0.903 3.035 -10.305 1 94.31 175 ALA B O 1
ATOM 2985 N N . VAL B 1 176 ? -0.429 1.828 -8.477 1 92.81 176 VAL B N 1
ATOM 2986 C CA . VAL B 1 176 ? -0.497 0.56 -9.188 1 92.81 176 VAL B CA 1
ATOM 2987 C C . VAL B 1 176 ? -1.944 0.075 -9.25 1 92.81 176 VAL B C 1
ATOM 2989 O O . VAL B 1 176 ? -2.453 -0.256 -10.32 1 92.81 176 VAL B O 1
ATOM 2992 N N . VAL B 1 177 ? -2.65 0.077 -8.156 1 95.38 177 VAL B N 1
ATOM 2993 C CA . VAL B 1 177 ? -3.963 -0.545 -8.016 1 95.38 177 VAL B CA 1
ATOM 2994 C C . VAL B 1 177 ? -5.012 0.299 -8.734 1 95.38 177 VAL B C 1
ATOM 2996 O O . VAL B 1 177 ? -5.887 -0.237 -9.422 1 95.38 177 VAL B O 1
ATOM 2999 N N . LEU B 1 178 ? -4.895 1.577 -8.547 1 94.56 178 LEU B N 1
ATOM 3000 C CA . LEU B 1 178 ? -5.902 2.48 -9.094 1 94.56 178 LEU B CA 1
ATOM 3001 C C . LEU B 1 178 ? -5.441 3.07 -10.422 1 94.56 178 LEU B C 1
ATOM 3003 O O . LEU B 1 178 ? -6.203 3.771 -11.094 1 94.56 178 LEU B O 1
ATOM 3007 N N . GLU B 1 179 ? -4.191 2.818 -10.781 1 90.5 179 GLU B N 1
ATOM 3008 C CA . GLU B 1 179 ? -3.596 3.438 -11.961 1 90.5 179 GLU B CA 1
ATOM 3009 C C . GLU B 1 179 ? -3.766 4.953 -11.93 1 90.5 179 GLU B C 1
ATOM 3011 O O . GLU B 1 179 ? -4.066 5.566 -12.961 1 90.5 179 GLU B O 1
ATOM 3016 N N . GLU B 1 180 ? -3.703 5.406 -10.75 1 87.62 180 GLU B N 1
ATOM 3017 C CA . GLU B 1 180 ? -3.84 6.844 -10.539 1 87.62 180 GLU B CA 1
ATOM 3018 C C . GLU B 1 180 ? -2.541 7.574 -10.867 1 87.62 180 GLU B C 1
ATOM 3020 O O . GLU B 1 180 ? -1.577 7.508 -10.102 1 87.62 180 GLU B O 1
ATOM 3025 N N . GLU B 1 181 ? -2.486 8.312 -11.914 1 84.5 181 GLU B N 1
ATOM 3026 C CA . GLU B 1 181 ? -1.277 8.969 -12.406 1 84.5 181 GLU B CA 1
ATOM 3027 C C . GLU B 1 181 ? -0.76 9.992 -11.398 1 84.5 181 GLU B C 1
ATOM 3029 O O . GLU B 1 181 ? 0.444 10.25 -11.328 1 84.5 181 GLU B O 1
ATOM 3034 N N . THR B 1 182 ? -1.671 10.5 -10.594 1 91.44 182 THR B N 1
ATOM 3035 C CA . THR B 1 182 ? -1.295 11.578 -9.695 1 91.44 182 THR B CA 1
ATOM 3036 C C . THR B 1 182 ? -1.019 11.047 -8.297 1 91.44 182 THR B C 1
ATOM 3038 O O . THR B 1 182 ? -0.831 11.82 -7.355 1 91.44 182 THR B O 1
ATOM 3041 N N . ALA B 1 183 ? -0.978 9.75 -8.125 1 94.19 183 ALA B N 1
ATOM 3042 C CA . ALA B 1 183 ? -0.858 9.172 -6.785 1 94.19 183 ALA B CA 1
ATOM 3043 C C . ALA B 1 183 ? 0.423 9.641 -6.102 1 94.19 183 ALA B C 1
ATOM 3045 O O . ALA B 1 183 ? 0.4 10.047 -4.938 1 94.19 183 ALA B O 1
ATOM 3046 N N . LEU B 1 184 ? 1.506 9.641 -6.879 1 94.81 184 LEU B N 1
ATOM 3047 C CA . LEU B 1 184 ? 2.795 10.008 -6.305 1 94.81 184 LEU B CA 1
ATOM 3048 C C . LEU B 1 184 ? 2.855 11.5 -6.02 1 94.81 184 LEU B C 1
ATOM 3050 O O . LEU B 1 184 ? 3.357 11.922 -4.973 1 94.81 184 LEU B O 1
ATOM 3054 N N . ALA B 1 185 ? 2.35 12.273 -6.906 1 94.75 185 ALA B N 1
ATOM 3055 C CA . ALA B 1 185 ? 2.311 13.719 -6.699 1 94.75 185 ALA B CA 1
ATOM 3056 C C . ALA B 1 185 ? 1.419 14.086 -5.516 1 94.75 185 ALA B C 1
ATOM 3058 O O . ALA B 1 185 ? 1.753 14.969 -4.73 1 94.75 185 ALA B O 1
ATOM 3059 N N . THR B 1 186 ? 0.276 13.445 -5.406 1 96.06 186 THR B N 1
ATOM 3060 C CA . THR B 1 186 ? -0.621 13.633 -4.273 1 96.06 186 THR B CA 1
ATOM 3061 C C . THR B 1 186 ? 0.09 13.32 -2.961 1 96.06 186 THR B C 1
ATOM 3063 O O . THR B 1 186 ? -0.012 14.07 -1.993 1 96.06 186 THR B O 1
ATOM 3066 N N . ALA B 1 187 ? 0.81 12.258 -2.957 1 97.38 187 ALA B N 1
ATOM 3067 C CA . ALA B 1 187 ? 1.525 11.836 -1.755 1 97.38 187 ALA B CA 1
ATOM 3068 C C . ALA B 1 187 ? 2.643 12.82 -1.409 1 97.38 187 ALA B C 1
ATOM 3070 O O . ALA B 1 187 ? 2.895 13.094 -0.233 1 97.38 187 ALA B O 1
ATOM 3071 N N . ARG B 1 188 ? 3.307 13.289 -2.438 1 96.62 188 ARG B N 1
ATOM 3072 C CA . ARG B 1 188 ? 4.375 14.25 -2.18 1 96.62 188 ARG B CA 1
ATOM 3073 C C . ARG B 1 188 ? 3.824 15.523 -1.537 1 96.62 188 ARG B C 1
ATOM 3075 O O . ARG B 1 188 ? 4.418 16.062 -0.599 1 96.62 188 ARG B O 1
ATOM 3082 N N . ARG B 1 189 ? 2.734 15.984 -2.053 1 96.56 189 ARG B N 1
ATOM 3083 C CA . ARG B 1 189 ? 2.074 17.141 -1.465 1 96.56 189 ARG B CA 1
ATOM 3084 C C . ARG B 1 189 ? 1.599 16.844 -0.047 1 96.56 189 ARG B C 1
ATOM 3086 O O . ARG B 1 189 ? 1.766 17.656 0.856 1 96.56 189 ARG B O 1
ATOM 3093 N N . ALA B 1 190 ? 1.05 15.688 0.163 1 97.31 190 ALA B N 1
ATOM 3094 C CA . ALA B 1 190 ? 0.601 15.273 1.49 1 97.31 190 ALA B CA 1
ATOM 3095 C C . ALA B 1 190 ? 1.768 15.227 2.473 1 97.31 190 ALA B C 1
ATOM 3097 O O . ALA B 1 190 ? 1.637 15.641 3.625 1 97.31 190 ALA B O 1
ATOM 3098 N N . ALA B 1 191 ? 2.879 14.672 1.998 1 97.75 191 ALA B N 1
ATOM 3099 C CA . ALA B 1 191 ? 4.066 14.609 2.846 1 97.75 191 ALA B CA 1
ATOM 3100 C C . ALA B 1 191 ? 4.512 16.016 3.266 1 97.75 191 ALA B C 1
ATOM 3102 O O . ALA B 1 191 ? 4.867 16.234 4.426 1 97.75 191 ALA B O 1
ATOM 3103 N N . ALA B 1 192 ? 4.496 16.969 2.354 1 96.69 192 ALA B N 1
ATOM 3104 C CA . ALA B 1 192 ? 4.879 18.344 2.658 1 96.69 192 ALA B CA 1
ATOM 3105 C C . ALA B 1 192 ? 3.934 18.953 3.688 1 96.69 192 ALA B C 1
ATOM 3107 O O . ALA B 1 192 ? 4.375 19.625 4.621 1 96.69 192 ALA B O 1
ATOM 3108 N N . GLU B 1 193 ? 2.666 18.75 3.525 1 96.19 193 GLU B N 1
ATOM 3109 C CA . GLU B 1 193 ? 1.667 19.25 4.461 1 96.19 193 GLU B CA 1
ATOM 3110 C C . GLU B 1 193 ? 1.83 18.625 5.84 1 96.19 193 GLU B C 1
ATOM 3112 O O . GLU B 1 193 ? 1.7 19.297 6.859 1 96.19 193 GLU B O 1
ATOM 3117 N N . TYR B 1 194 ? 2.092 17.344 5.855 1 97.25 194 TYR B N 1
ATOM 3118 C CA . TYR B 1 194 ? 2.334 16.625 7.105 1 97.25 194 TYR B CA 1
ATOM 3119 C C . TYR B 1 194 ? 3.539 17.203 7.836 1 97.25 194 TYR B C 1
ATOM 3121 O O . TYR B 1 194 ? 3.494 17.422 9.055 1 97.25 194 TYR B O 1
ATOM 3129 N N . LEU B 1 195 ? 4.594 17.453 7.066 1 96.62 195 LEU B N 1
ATOM 3130 C CA . LEU B 1 195 ? 5.816 18 7.648 1 96.62 195 LEU B CA 1
ATOM 3131 C C . LEU B 1 195 ? 5.582 19.406 8.18 1 96.62 195 LEU B C 1
ATOM 3133 O O . LEU B 1 195 ? 6.18 19.812 9.18 1 96.62 195 LEU B O 1
ATOM 3137 N N . ALA B 1 196 ? 4.719 20.156 7.555 1 92.5 196 ALA B N 1
ATOM 3138 C CA . ALA B 1 196 ? 4.348 21.469 8.062 1 92.5 196 ALA B CA 1
ATOM 3139 C C . ALA B 1 196 ? 3.682 21.359 9.43 1 92.5 196 ALA B C 1
ATOM 3141 O O . ALA B 1 196 ? 3.951 22.172 10.32 1 92.5 196 ALA B O 1
ATOM 3142 N N . ALA B 1 197 ? 2.928 20.375 9.633 1 90.81 197 ALA B N 1
ATOM 3143 C CA . ALA B 1 197 ? 2.18 20.188 10.875 1 90.81 197 ALA B CA 1
ATOM 3144 C C . ALA B 1 197 ? 3.086 19.688 11.992 1 90.81 197 ALA B C 1
ATOM 3146 O O . ALA B 1 197 ? 2.9 20.047 13.156 1 90.81 197 ALA B O 1
ATOM 3147 N N . THR B 1 198 ? 4.078 18.875 11.641 1 94.06 198 THR B N 1
ATOM 3148 C CA . THR B 1 198 ? 4.805 18.156 12.68 1 94.06 198 THR B CA 1
ATOM 3149 C C . THR B 1 198 ? 6.164 18.812 12.93 1 94.06 198 THR B C 1
ATOM 3151 O O . THR B 1 198 ? 6.656 18.812 14.062 1 94.06 198 THR B O 1
ATOM 3154 N N . LEU B 1 199 ? 6.723 19.391 11.844 1 94.5 199 LEU B N 1
ATOM 3155 C CA . LEU B 1 199 ? 8.078 19.922 11.961 1 94.5 199 LEU B CA 1
ATOM 3156 C C . LEU B 1 199 ? 8.094 21.438 11.719 1 94.5 199 LEU B C 1
ATOM 3158 O O . LEU B 1 199 ? 9.141 22.062 11.82 1 94.5 199 LEU B O 1
ATOM 3162 N N . ASP B 1 200 ? 6.914 22 11.445 1 91.12 200 ASP B N 1
ATOM 3163 C CA . ASP B 1 200 ? 6.84 23.406 11.023 1 91.12 200 ASP B CA 1
ATOM 3164 C C . ASP B 1 200 ? 7.742 23.656 9.82 1 91.12 200 ASP B C 1
ATOM 3166 O O . ASP B 1 200 ? 8.422 24.688 9.75 1 91.12 200 ASP B O 1
ATOM 3170 N N . HIS B 1 201 ? 7.777 22.641 9.008 1 84.12 201 HIS B N 1
ATOM 3171 C CA . HIS B 1 201 ? 8.602 22.719 7.805 1 84.12 201 HIS B CA 1
ATOM 3172 C C . HIS B 1 201 ? 7.754 22.984 6.57 1 84.12 201 HIS B C 1
ATOM 3174 O O . HIS B 1 201 ? 6.895 22.188 6.215 1 84.12 201 HIS B O 1
ATOM 3180 N N . ARG B 1 202 ? 7.965 24.109 5.914 1 81.81 202 ARG B N 1
ATOM 3181 C CA . ARG B 1 202 ? 7.316 24.469 4.656 1 81.81 202 ARG B CA 1
ATOM 3182 C C . ARG B 1 202 ? 8.344 24.703 3.559 1 81.81 202 ARG B C 1
ATOM 3184 O O . ARG B 1 202 ? 9.109 25.672 3.611 1 81.81 202 ARG B O 1
ATOM 3191 N N . PRO B 1 203 ? 8.398 23.547 2.703 1 69.25 203 PRO B N 1
ATOM 3192 C CA . PRO B 1 203 ? 9.43 23.719 1.681 1 69.25 203 PRO B CA 1
ATOM 3193 C C . PRO B 1 203 ? 9.266 25.031 0.91 1 69.25 203 PRO B C 1
ATOM 3195 O O . PRO B 1 203 ? 8.156 25.562 0.793 1 69.25 203 PRO B O 1
ATOM 3198 N N . ALA B 1 204 ? 10.398 25.766 0.611 1 56.31 204 ALA B N 1
ATOM 3199 C CA . ALA B 1 204 ? 10.461 27.016 -0.137 1 56.31 204 ALA B CA 1
ATOM 3200 C C . ALA B 1 204 ? 9.828 26.859 -1.519 1 56.31 204 ALA B C 1
ATOM 3202 O O . ALA B 1 204 ? 9.883 25.781 -2.117 1 56.31 204 ALA B O 1
#

Radius of gyration: 22.78 Å; Cα contacts (8 Å, |Δi|>4): 477; chains: 2; bounding box: 64×58×51 Å

Solvent-accessible surface area (backbone atoms only — not comparable to full-atom values): 21420 Å² total; per-residue (Å²): 135,78,78,69,88,64,82,66,80,81,81,66,70,60,57,65,63,54,49,48,40,53,12,43,50,53,32,32,54,72,52,31,69,63,65,50,44,61,62,52,26,15,60,59,53,72,49,53,52,64,67,49,42,76,78,29,85,41,68,66,55,44,51,51,50,38,49,51,52,54,54,46,53,51,50,52,60,58,65,62,64,82,60,88,50,36,67,62,39,50,51,52,51,50,38,53,65,34,53,59,46,59,81,32,58,56,55,46,45,41,48,42,36,52,45,48,39,14,82,82,31,65,74,50,20,52,51,53,42,51,52,50,54,50,54,37,49,53,46,22,50,36,46,46,50,18,32,75,69,64,68,28,46,81,66,63,35,64,58,52,24,52,37,50,48,24,30,45,48,7,16,51,49,40,32,47,38,58,61,34,86,54,27,32,58,47,32,49,52,40,50,48,45,36,34,32,50,54,24,66,36,72,85,130,136,77,78,68,87,64,82,61,75,82,86,47,72,54,57,66,62,57,50,47,41,52,11,40,49,52,32,33,55,72,51,31,67,64,65,51,45,61,62,52,26,15,60,60,51,72,50,52,51,65,66,50,43,74,78,28,87,43,66,66,55,42,50,52,51,39,50,50,53,54,54,46,54,51,50,52,61,56,64,62,65,82,59,88,49,36,68,64,40,50,52,52,50,51,39,55,65,34,54,60,46,60,82,30,59,57,55,47,44,41,48,44,34,53,46,49,39,14,82,82,29,64,74,52,20,52,50,51,42,50,52,49,52,50,54,36,49,53,44,22,51,35,45,46,51,18,34,76,68,66,69,28,46,81,66,63,35,64,58,52,25,52,37,50,49,24,30,44,49,6,16,50,49,40,32,48,39,58,60,35,88,54,27,31,59,46,34,49,53,41,50,45,45,33,35,33,50,53,24,66,38,71,85,131

pLDDT: mean 87.22, std 16.45, range [21.44, 98.25]

Secondary structure (DSSP, 8-state):
--------TTT----HHHHHHHHHHHHHHHHTTTT--HHHHHHHHTS-HHHHHTT-SSHHHHHHHHHHHHHHHHHHHHHT-----HHHHHHHHHHHHHTGGGGGHHHHHHHHHHHTTGGG-HHHHHHHHHHHHHHHHHHHHHHHHHHHTTSS----HHHHHHHHHHHHHHHHHHHHHS--TTHHHHHHHHHHHHHHHHH-----/--------STT----HHHHHHHHHHHHHHHHTTTT--HHHHHHHHTS-HHHHHTT-SSHHHHHHHHHHHHHHHHHHHHHT-----HHHHHHHHHHHHHTGGGGGHHHHHHHHHHHTTGGG-HHHHHHHHHHHHHHHHHHHHHHHHHHHTTSS----HHHHHHHHHHHHHHHHHHHHHS--TTHHHHHHHHHHHHHHHHH-----

Sequence (408 aa):
MLYSMADDPDRSSADPDEAIMRATYRALSTHGYADLTMKRIAAEYGKSTAAIHYHYDTKDDLLAAFLDYVLGRFKDAVHEVETTDPEERLELLLDQLLVSAGDHSDLLIAMLEMRSQAPYNEPFAERFRQNDAYVRYLLETVIDQGIDADVFADADAEHVARALMTIVDGAHTRAVVLEEETALATARRAAAEYLAATLDHRPAMLYSMADDPDRSSADPDEAIMRATYRALSTHGYADLTMKRIAAEYGKSTAAIHYHYDTKDDLLAAFLDYVLGRFKDAVHEVETTDPEERLELLLDQLLVSAGDHSDLLIAMLEMRSQAPYNEPFAERFRQNDAYVRYLLETVIDQGIDADVFADADAEHVARALMTIVDGAHTRAVVLEEETALATARRAAAEYLAATLDHRPA

InterPro domains:
  IPR001647 DNA-binding HTH domain, TetR-type [PF00440] (20-65)
  IPR001647 DNA-binding HTH domain, TetR-type [PS50977] (14-74)
  IPR009057 Homedomain-like superfamily [SSF46689] (11-84)
  IPR036271 Tetracyclin repressor-like, C-terminal domain superfamily [SSF48498] (85-196)
  IPR039538 BetI-type t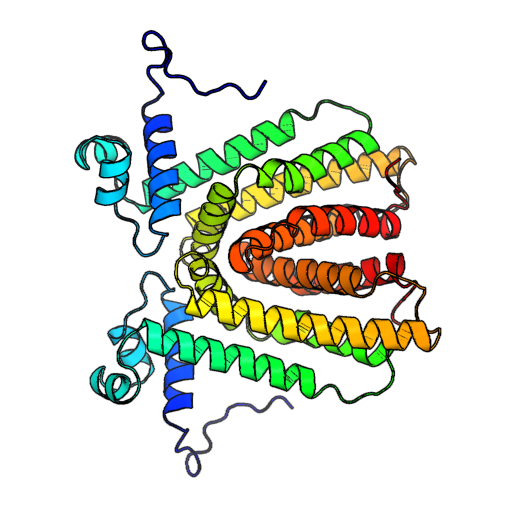ranscriptional repressor, C-terminal [PF13977] (86-199)
  IPR050109 HTH-type, TetR-like transcriptional regulator [PTHR30055] (7-199)

Foldseek 3Di:
DPPPPPCPPDDPPPPLLVLLLVLQLVQCLVQNDVRDDLQSSCVSSVHHSVVVCVPPVGPVRSVLSSLCVVLVVLVVLLVPQDDPQLLSNLLSLLCSLQPVCLVCLSVLSSVVRLVVCVVVDVSSVVSVVVSLVVSLVSQLVSLVSCVVVVNWPDADSSVLSVVLVVLSVQLSVCCNPVVDSCSSVVSSVVNQVSSCVGTVDHDD/DPPPPPCPPPVNPPPLLVLLLVLQLVQCLVQNDVRDDLQSSCVSSVHHSVVVCVPPVGPLRSVLSSLCVVLVVLVVLLVPQDDPQLLSNLLSLLCSLQPVCLVCLSVLSSVVRLVVCCVVDVSSVVSVVVSLVVSLVSQLVSLVSCVVVVNWPDADSSVLSVVLVVLSVQLSVCCNPVVDSCSSVVSSVVNQVSSCVGTVDHPD

Organism: NCBI:txid1227490